Protein AF-A0A7S4RFQ6-F1 (afdb_monomer_lite)

Sequence (638 aa):
QAKIQEFERLLRMEPGSFLATAQEEGAEEARQQDPQIVEVVVRSVVDEGQGVRLVLRSDATMEQVKAAIADKIGQPDAVSEMRLVRRTGGNKQTLTELKDTEQLGEQRELLLLGVELPSAQAEAVDESQPTAAPTVPSLPLAKAKRLLRTIQGIVRNDDFQKELERVEVSTMPVDRKKATTGALFAHACQDAVVAFGFAVGRKGFDDMFGAVWLHQGDEAVASMAKDIETLLRVPRGSWFGFGEAEVEEEEQEVRVTHAYDRTQVTVMVKAGATMSDVKNALVKLLGRPEIITEGRIVKPRGGGTYMAYKDQEPLGKRTRLVFVGAELGQSAEAKAAAAKKAEREEAERLEAEFKAKSGEEEEEELVQALGEPRLLTRRQTWSLLMSLLQLVKGDEFQKGLDGLHAKNRPGFETRTGLGMLFLQMSRQKVVDAGFGSDRSGFDEMFGAIFRHKEDPTVRRLTREIEEALRVSRGEWFGIQDSSAAQPAAQPEVPKGVLVRVRHAVEGSEVVVTVSPSATMNDVRVALSRKLKNKQILAAGRLVQSQPDGTFVALGRDEVLNKRRRLLFLGTDLTLPEGVSAEEPDPDAPKAAPGTAPKRALGTRVGELSFEEAQDLLQRLRDLCRQPDYQREWQKMRA

Secondary structure (DSSP, 8-state):
-HHHHHHHHHTTPPTTHHHHHHHHHHHHTTS-PPPPEEEEEEEESS-TTBEEEEEEETT-BHHHHHHHHHHHTT-GGGGGT-EEEEEESSSS-EEEEPPTTSB-TT--EEEEESSPPPBTTSS---SSS-----------HHHHHHHHHHHHHHHHSHHHHHHHHHHHHS---HHHHHHHHHHHHHHHHHHHHHHTTPPSSHHHHHHHHHHHHTTTTSHHHHHHHHHHHHHTT--TTSSS--S-------EEEEEEEETTT--EEEEEEETT-BHHHHHHHHHHHHT-THHHHT-EEEEEETTTEEEEPPTTSB-TT--EEEEESS--SS-SHHHHHHHHHHHHHHHHHHHHHHHHH--HHHHHHHHHHH--TTPPPHHHHHHHHHHHHHHHHSHHHHHHHHHHHHT--TT--HHHHHHHHHHHHHHHHHHHTT--SSHHHHHHHHHHHHHTTT-HHHHHHHHHHHHHTT--TTTTT----TT------------PEEEEEEETTT--EEEEEE-TT-BHHHHHHHHHHHTT-THHHHT-EEEEE-TTS-EEEPPTT-B-TT--EEEEESS--PPPTT-------S-------------------PPPPHHHHHHHHHHHHHHHTSHHHHHHHHHHH-

Foldseek 3Di:
DVVVQVVCVVVVHDVCPVVVVVVVVVPPVPPDPDFDFAWAWEAEPVDNQFIDIDTGTQQQFVLVVLCRQCVVQVHNVCSVQKWKWDFDDDPDTDTDTDDRRDGNHPHRYIYIPRDDGPRPVPPPDDDDDDDDPPPLPQQPPVNLLVLLVVLLVLLPDPVNLVVLVVLVPDPDDPVVSVVVLVVSSLVSCQVSLVVSPFDRDDRSVVSSLVNLLVCLVPPSSLVSQQSSCVSSVHDRCPRSVSDDPPPVQPWAWAWEAEDPPRDIDIFTDGLFAFLLRVLVRLCVQQVDPQCNVFKFWWDDDPPRDTHGDDRRHTCHPHRYIYMYGDDSDDDRPVVVVVVVVVVVVVVVVVVVVVVVPDPPPPQVVVVVPPPDPQADDPVLLLVLLVVLLCQLLDPVNLVQLVVLVVPPDPPDDSVVSLVVSSLVRCLVSLVVSPFDSDPRSVVVSLVNLVVCLVPPSSLVSQQSSCVSSVHDRCPPSVRDPPVPPPPPDPPPPQFWAWAWEAALPVRDIDIFTHHQFDFQLRVLVRLCVVQVNPVSNVFKFKWDADPVRDTDTDDRRHGCHPHRYIYMYGDDSDRPPPDDDDPDDPDDDDDDDDDDDDDDDDPDPDDQPPVNVVVVVVVVVVVCVDPVVVVVVVVVVD

Structure (mmCIF, N/CA/C/O backbone):
data_AF-A0A7S4RFQ6-F1
#
_entry.id   AF-A0A7S4RFQ6-F1
#
loop_
_atom_site.group_PDB
_atom_site.id
_atom_site.type_symbol
_atom_site.label_atom_id
_atom_site.label_alt_id
_atom_site.label_comp_id
_atom_site.label_asym_id
_atom_site.label_entity_id
_atom_site.label_seq_id
_atom_site.pdbx_PDB_ins_code
_atom_site.Cartn_x
_atom_site.Cartn_y
_atom_site.Cartn_z
_atom_site.occupancy
_atom_site.B_iso_or_equiv
_atom_site.auth_seq_id
_atom_site.auth_comp_id
_atom_site.auth_asym_id
_atom_site.auth_atom_id
_atom_site.pdbx_PDB_model_num
ATOM 1 N N . GLN A 1 1 ? -28.150 -57.936 25.192 1.00 62.16 1 GLN A N 1
ATOM 2 C CA . GLN A 1 1 ? -28.145 -58.807 26.388 1.00 62.16 1 GLN A CA 1
ATOM 3 C C . GLN A 1 1 ? -27.470 -60.153 26.150 1.00 62.16 1 GLN A C 1
ATOM 5 O O . GLN A 1 1 ? -26.418 -60.341 26.732 1.00 62.16 1 GLN A O 1
ATOM 10 N N . ALA A 1 2 ? -27.954 -61.043 25.272 1.00 71.62 2 ALA A N 1
ATOM 11 C CA . ALA A 1 2 ? -27.332 -62.371 25.082 1.00 71.62 2 ALA A CA 1
ATOM 12 C C . ALA A 1 2 ? -25.822 -62.327 24.744 1.00 71.62 2 ALA A C 1
ATOM 14 O O . ALA A 1 2 ? -25.030 -63.037 25.347 1.00 71.62 2 ALA A O 1
ATOM 15 N N . LYS A 1 3 ? -25.397 -61.407 23.866 1.00 74.88 3 LYS A N 1
ATOM 16 C CA . LYS A 1 3 ? -23.970 -61.190 23.543 1.00 74.88 3 LYS A CA 1
ATOM 17 C C . LYS A 1 3 ? -23.148 -60.585 24.693 1.00 74.88 3 LYS A C 1
ATOM 19 O O . LYS A 1 3 ? -21.944 -60.783 24.748 1.00 74.88 3 LYS A O 1
ATOM 24 N N . ILE A 1 4 ? -23.794 -59.841 25.593 1.00 69.19 4 ILE A N 1
ATOM 25 C CA . ILE A 1 4 ? -23.155 -59.254 26.784 1.00 69.19 4 ILE A CA 1
ATOM 26 C C . ILE A 1 4 ? -22.952 -60.353 27.830 1.00 69.19 4 ILE A C 1
ATOM 28 O O . ILE A 1 4 ? -21.870 -60.469 28.382 1.00 69.19 4 ILE A O 1
ATOM 32 N N . GLN A 1 5 ? -23.936 -61.238 27.997 1.00 75.75 5 GLN A N 1
ATOM 33 C CA . GLN A 1 5 ? -23.821 -62.422 28.851 1.00 75.75 5 GLN A CA 1
ATOM 34 C C . GLN A 1 5 ? -22.764 -63.409 28.332 1.00 75.75 5 GLN A C 1
ATOM 36 O O . GLN A 1 5 ? -22.039 -64.012 29.117 1.00 75.75 5 GLN A O 1
ATOM 41 N N . GLU A 1 6 ? -22.632 -63.558 27.010 1.00 80.25 6 GLU A N 1
ATOM 42 C CA . GLU A 1 6 ? -21.563 -64.357 26.396 1.00 80.25 6 GLU A CA 1
ATOM 43 C C . GLU A 1 6 ? -20.171 -63.744 26.645 1.00 80.25 6 GLU A C 1
ATOM 45 O O . GLU A 1 6 ? -19.215 -64.466 26.929 1.00 80.25 6 GLU A O 1
ATOM 50 N N . PHE A 1 7 ? -20.068 -62.412 26.622 1.00 73.44 7 PHE A N 1
ATOM 51 C CA . PHE A 1 7 ? -18.841 -61.670 26.917 1.00 73.44 7 PHE A CA 1
ATOM 52 C C . PHE A 1 7 ? -18.451 -61.726 28.408 1.00 73.44 7 PHE A C 1
ATOM 54 O O . PHE A 1 7 ? -17.304 -62.036 28.725 1.00 73.44 7 PHE A O 1
ATOM 61 N N . GLU A 1 8 ? -19.403 -61.531 29.327 1.00 82.94 8 GLU A N 1
ATOM 62 C CA . GLU A 1 8 ? -19.202 -61.687 30.780 1.00 82.94 8 GLU A CA 1
ATOM 63 C C . GLU A 1 8 ? -18.769 -63.122 31.131 1.00 82.94 8 GLU A C 1
ATOM 65 O O . GLU A 1 8 ? -17.847 -63.331 31.925 1.00 82.94 8 GLU A O 1
ATOM 70 N N . ARG A 1 9 ? -19.356 -64.121 30.455 1.00 81.75 9 ARG A N 1
ATOM 71 C CA . ARG A 1 9 ? -19.002 -65.538 30.613 1.00 81.75 9 ARG A CA 1
ATOM 72 C C . ARG A 1 9 ? -17.582 -65.854 30.133 1.00 81.75 9 ARG A C 1
ATOM 74 O O . ARG A 1 9 ? -16.903 -66.662 30.765 1.00 81.75 9 ARG A O 1
ATOM 81 N N . LEU A 1 10 ? -17.119 -65.234 29.046 1.00 81.75 10 LEU A N 1
ATOM 82 C CA . LEU A 1 10 ? -15.742 -65.395 28.554 1.00 81.75 10 LEU A CA 1
ATOM 83 C C . LEU A 1 10 ? -14.706 -64.779 29.506 1.00 81.75 10 LEU A C 1
ATOM 85 O O . LEU A 1 10 ? -13.602 -65.307 29.627 1.00 81.75 10 LEU A O 1
ATOM 89 N N . LEU A 1 11 ? -15.074 -63.706 30.210 1.00 77.75 11 LEU A N 1
ATOM 90 C CA . LEU A 1 11 ? -14.203 -62.993 31.149 1.00 77.75 11 LEU A CA 1
ATOM 91 C C . LEU A 1 11 ? -14.295 -63.497 32.601 1.00 77.75 11 LEU A C 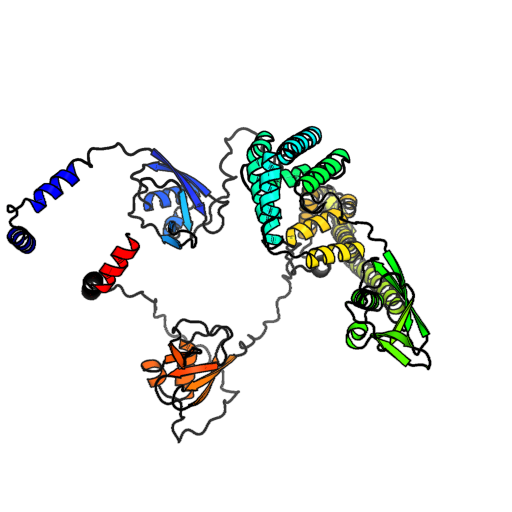1
ATOM 93 O O . LEU A 1 11 ? -13.588 -62.978 33.460 1.00 77.75 11 LEU A O 1
ATOM 97 N N . ARG A 1 12 ? -15.123 -64.518 32.881 1.00 83.62 12 ARG A N 1
ATOM 98 C CA . ARG A 1 12 ? -15.426 -65.021 34.241 1.00 83.62 12 ARG A CA 1
ATOM 99 C C . ARG A 1 12 ? -15.935 -63.929 35.196 1.00 83.62 12 ARG A C 1
ATOM 101 O O . ARG A 1 12 ? -15.663 -63.984 36.392 1.00 83.62 12 ARG A O 1
ATOM 108 N N . MET A 1 13 ? -16.656 -62.945 34.670 1.00 77.31 13 MET A N 1
ATOM 109 C CA . MET A 1 13 ? -17.308 -61.909 35.474 1.00 77.31 13 MET A CA 1
ATOM 110 C C . MET A 1 13 ? -18.681 -62.409 35.942 1.00 77.31 13 MET A C 1
ATOM 112 O O . MET A 1 13 ? -19.290 -63.250 35.273 1.00 77.31 13 MET A O 1
ATOM 116 N N . GLU A 1 14 ? -19.163 -61.937 37.096 1.00 75.38 14 GLU A N 1
ATOM 117 C CA . GLU A 1 14 ? -20.506 -62.306 37.550 1.00 75.38 14 GLU A CA 1
ATOM 118 C C . GLU A 1 14 ? -21.570 -61.759 36.581 1.00 75.38 14 GLU A C 1
ATOM 120 O O . GLU A 1 14 ? -21.451 -60.614 36.134 1.00 75.38 14 GLU A O 1
ATOM 125 N N . PRO A 1 15 ? -22.608 -62.549 36.237 1.00 67.38 15 PRO A N 1
ATOM 126 C CA . PRO A 1 15 ? -23.647 -62.114 35.309 1.00 67.38 15 PRO A CA 1
ATOM 127 C C . PRO A 1 15 ? -24.309 -60.814 35.783 1.00 67.38 15 PRO A C 1
ATOM 129 O O . PRO A 1 15 ? -24.918 -60.782 36.850 1.00 67.38 15 PRO A O 1
ATOM 132 N N . GLY A 1 16 ? -24.210 -59.753 34.979 1.00 69.94 16 GLY A N 1
ATOM 133 C CA . GLY A 1 16 ? -24.748 -58.428 35.302 1.00 69.94 16 GLY A CA 1
ATOM 134 C C . GLY A 1 16 ? -23.758 -57.445 35.936 1.00 69.94 16 GLY A C 1
ATOM 135 O O . GLY A 1 16 ? -24.107 -56.271 36.079 1.00 69.94 16 GLY A O 1
ATOM 136 N N . SER A 1 17 ? -22.522 -57.851 36.254 1.00 74.56 17 SER A N 1
ATOM 137 C CA . SER A 1 17 ? -21.535 -56.935 36.846 1.00 74.56 17 SER A CA 1
ATOM 138 C C . SER A 1 17 ? -21.110 -55.825 35.880 1.00 74.56 17 SER A C 1
ATOM 140 O O . SER A 1 17 ? -20.742 -54.742 36.329 1.00 74.56 17 SER A O 1
ATOM 142 N N . PHE A 1 18 ? -21.180 -56.069 34.565 1.00 67.00 18 PHE A N 1
ATOM 143 C CA . PHE A 1 18 ? -20.833 -55.084 33.539 1.00 67.00 18 PHE A CA 1
ATOM 144 C C . PHE A 1 18 ? -21.916 -54.003 33.380 1.00 67.00 18 PHE A C 1
ATOM 146 O O . PHE A 1 18 ? -21.628 -52.886 32.962 1.00 67.00 18 PHE A O 1
ATOM 153 N N . LEU A 1 19 ? -23.170 -54.321 33.723 1.00 59.31 19 LEU A N 1
ATOM 154 C CA . LEU A 1 19 ? -24.278 -53.360 33.723 1.00 59.31 19 LEU A CA 1
ATOM 155 C C . LEU A 1 19 ? -24.379 -52.592 35.048 1.00 59.31 19 LEU A C 1
ATOM 157 O O . LEU A 1 19 ? -24.746 -51.421 35.028 1.00 59.31 19 LEU A O 1
ATOM 161 N N . ALA A 1 20 ? -24.006 -53.213 36.172 1.00 58.56 20 ALA A N 1
ATOM 162 C CA . ALA A 1 20 ? -24.036 -52.572 37.488 1.00 58.56 20 ALA A CA 1
ATOM 163 C C . ALA A 1 20 ? -23.029 -51.411 37.606 1.00 58.56 20 ALA A C 1
ATOM 165 O O . ALA A 1 20 ? -23.395 -50.333 38.062 1.00 58.56 20 ALA A O 1
ATOM 166 N N . THR A 1 21 ? -21.801 -51.578 37.099 1.00 55.59 21 THR A N 1
ATOM 167 C CA . THR A 1 21 ? -20.789 -50.498 37.103 1.00 55.59 21 THR A CA 1
ATOM 168 C C . THR A 1 21 ? -21.163 -49.345 36.169 1.00 55.59 21 THR A C 1
ATOM 170 O O . THR A 1 21 ? -20.943 -48.188 36.503 1.00 55.59 21 THR A O 1
ATOM 173 N N . ALA A 1 22 ? -21.812 -49.635 35.036 1.00 53.75 22 ALA A N 1
ATOM 174 C CA . ALA A 1 22 ? -22.263 -48.606 34.099 1.00 53.75 22 ALA A CA 1
ATOM 175 C C . ALA A 1 22 ? -23.506 -47.828 34.581 1.00 53.75 22 ALA A C 1
ATOM 177 O O . ALA A 1 22 ? -23.724 -46.702 34.138 1.00 53.75 22 ALA A O 1
ATOM 178 N N . GLN A 1 23 ? -24.333 -48.409 35.463 1.00 48.16 23 GLN A N 1
ATOM 179 C CA . GLN A 1 23 ? -25.502 -47.724 36.029 1.00 48.16 23 GLN A CA 1
ATOM 180 C C . GLN A 1 23 ? -25.190 -46.924 37.301 1.00 48.16 23 GLN A C 1
ATOM 182 O O . GLN A 1 23 ? -25.876 -45.932 37.535 1.00 48.16 23 GLN A O 1
ATOM 187 N N . GLU A 1 24 ? -24.174 -47.291 38.088 1.00 48.69 24 GLU A N 1
ATOM 188 C CA . GLU A 1 24 ? -23.790 -46.517 39.281 1.00 48.69 24 GLU A CA 1
ATOM 189 C C . GLU A 1 24 ? -22.883 -45.318 38.950 1.00 48.69 24 GLU A C 1
ATOM 191 O O . GLU A 1 24 ? -23.130 -44.231 39.468 1.00 48.69 24 GLU A O 1
ATOM 196 N N . GLU A 1 25 ? -21.938 -45.430 38.004 1.00 48.84 25 GLU A N 1
ATOM 197 C CA . GLU A 1 25 ? -21.112 -44.273 37.597 1.00 48.84 25 GLU A CA 1
ATOM 198 C C . GLU A 1 25 ? -21.898 -43.225 36.783 1.00 48.84 25 GLU A C 1
ATOM 200 O O . GLU A 1 25 ? -21.588 -42.039 36.836 1.00 48.84 25 GLU A O 1
ATOM 205 N N . GLY A 1 26 ? -22.970 -43.618 36.083 1.00 45.00 26 GLY A N 1
ATOM 206 C CA . GLY A 1 26 ? -23.816 -42.686 35.323 1.00 45.00 26 GLY A CA 1
ATOM 207 C C . GLY A 1 26 ? -24.906 -41.978 36.139 1.00 45.00 26 GLY A C 1
ATOM 208 O O . GLY A 1 26 ? -25.479 -40.995 35.668 1.00 45.00 26 GLY A O 1
ATOM 209 N N . ALA A 1 27 ? -25.227 -42.468 37.341 1.00 45.00 27 ALA A N 1
ATOM 210 C CA . ALA A 1 27 ? -26.317 -41.930 38.158 1.00 45.00 27 ALA A CA 1
ATOM 211 C C . ALA A 1 27 ? -25.846 -40.941 39.238 1.00 45.00 27 ALA A C 1
ATOM 213 O O . ALA A 1 27 ? -26.649 -40.122 39.692 1.00 45.00 27 ALA A O 1
ATOM 214 N N . GLU A 1 28 ? -24.569 -40.970 39.639 1.00 43.84 28 GLU A N 1
ATOM 215 C CA . GLU A 1 28 ? -24.065 -40.094 40.706 1.00 43.84 28 GLU A CA 1
ATOM 216 C C . GLU A 1 28 ? -23.534 -38.733 40.203 1.00 43.84 28 GLU A C 1
ATOM 218 O O . GLU A 1 28 ? -23.614 -37.748 40.939 1.00 43.84 28 GLU A O 1
ATOM 223 N N . GLU A 1 29 ? -23.147 -38.611 38.925 1.00 48.72 29 GLU A N 1
ATOM 224 C CA . GLU A 1 29 ? -22.816 -37.318 38.284 1.00 48.72 29 GLU A CA 1
ATOM 225 C C . GLU A 1 29 ? -24.052 -36.499 37.851 1.00 48.72 29 GLU A C 1
ATOM 227 O O . GLU A 1 29 ? -23.944 -35.307 37.568 1.00 48.72 29 GLU A O 1
ATOM 232 N N . ALA A 1 30 ? -25.255 -37.085 37.866 1.00 46.59 30 ALA A N 1
ATOM 233 C CA . ALA A 1 30 ? -26.507 -36.404 37.510 1.00 46.59 30 ALA A CA 1
ATOM 234 C C . ALA A 1 30 ? -27.192 -35.682 38.693 1.00 46.59 30 ALA A C 1
ATOM 236 O O . ALA A 1 30 ? -28.350 -35.259 38.588 1.00 46.59 30 ALA A O 1
ATOM 237 N N . ARG A 1 31 ? -26.505 -35.507 39.832 1.00 44.66 31 ARG A N 1
ATOM 238 C CA . ARG A 1 31 ? -26.987 -34.651 40.928 1.00 44.66 31 ARG A CA 1
ATOM 239 C C . ARG A 1 31 ? -26.834 -33.172 40.551 1.00 44.66 31 ARG A C 1
ATOM 241 O O . ARG A 1 31 ? -25.829 -32.548 40.862 1.00 44.66 31 ARG A O 1
ATOM 248 N N . GLN A 1 32 ? -27.865 -32.661 39.872 1.00 52.94 32 GLN A N 1
ATOM 249 C CA . GLN A 1 32 ? -28.347 -31.270 39.840 1.00 52.94 32 GLN A CA 1
ATOM 250 C C . GLN A 1 32 ? -27.328 -30.212 40.295 1.00 52.94 32 GLN A C 1
ATOM 252 O O . GLN A 1 32 ? -27.408 -29.682 41.402 1.00 52.94 32 GLN A O 1
ATOM 257 N N . GLN A 1 33 ? -26.399 -29.857 39.409 1.00 60.97 33 GLN A N 1
ATOM 258 C CA . GLN A 1 33 ? -25.891 -28.492 39.415 1.00 60.97 33 GLN A CA 1
ATOM 259 C C . GLN A 1 33 ? -26.971 -27.633 38.766 1.00 60.97 33 GLN A C 1
ATOM 261 O O . GLN A 1 33 ? -27.333 -27.867 37.611 1.00 60.97 33 GLN A O 1
ATOM 266 N N . ASP A 1 34 ? -27.529 -26.691 39.526 1.00 78.94 34 ASP A N 1
ATOM 267 C CA . ASP A 1 34 ? -28.447 -25.712 38.961 1.00 78.94 34 ASP A CA 1
ATOM 268 C C . ASP A 1 34 ? -27.760 -25.027 37.767 1.00 78.94 34 ASP A C 1
ATOM 270 O O . ASP A 1 34 ? -26.614 -24.577 37.892 1.00 78.94 34 ASP A O 1
ATOM 274 N N . PRO A 1 35 ? -28.413 -24.984 36.595 1.00 83.81 35 PRO A N 1
ATOM 275 C CA . PRO A 1 35 ? -27.802 -24.478 35.378 1.00 83.81 35 PRO A CA 1
ATOM 276 C C . PRO A 1 35 ? -27.405 -23.017 35.571 1.00 83.81 35 PRO A C 1
ATOM 278 O O . PRO A 1 35 ? -28.240 -22.150 35.841 1.00 83.81 35 PRO A O 1
ATOM 281 N N . GLN A 1 36 ? -26.105 -22.753 35.449 1.00 92.56 36 GLN A N 1
ATOM 282 C CA . GLN A 1 36 ? -25.545 -21.427 35.655 1.00 92.56 36 GLN A CA 1
ATOM 283 C C . GLN A 1 36 ? -25.904 -20.522 34.479 1.00 92.56 36 GLN A C 1
ATOM 285 O O . GLN A 1 36 ? -25.859 -20.930 33.318 1.00 92.56 36 GLN A O 1
ATOM 290 N N . ILE A 1 37 ? -26.238 -19.270 34.776 1.00 95.69 37 ILE A N 1
ATOM 291 C CA . ILE A 1 37 ? -26.370 -18.228 33.760 1.00 95.69 37 ILE A CA 1
ATOM 292 C C . ILE A 1 37 ? -24.958 -17.785 33.364 1.00 95.69 37 ILE A C 1
ATOM 294 O O . ILE A 1 37 ? -24.156 -17.420 34.222 1.00 95.69 37 ILE A O 1
ATOM 298 N N . VAL A 1 38 ? -24.651 -17.838 32.073 1.00 96.44 38 VAL A N 1
ATOM 299 C CA . VAL A 1 38 ? -23.330 -17.573 31.500 1.00 96.44 38 VAL A CA 1
ATOM 300 C C . VAL A 1 38 ? -23.430 -16.508 30.408 1.00 96.44 38 VAL A C 1
ATOM 302 O O . VAL A 1 38 ? -24.384 -16.478 29.629 1.00 96.44 38 VAL A O 1
ATOM 305 N N . GLU A 1 39 ? -22.435 -15.622 30.349 1.00 97.12 39 GLU A N 1
ATOM 306 C CA . GLU A 1 39 ? -22.276 -14.664 29.252 1.00 97.12 39 GLU A CA 1
ATOM 307 C C . GLU A 1 39 ? -21.511 -15.341 28.104 1.00 97.12 39 GLU A C 1
ATOM 309 O O . GLU A 1 39 ? -20.448 -15.932 28.314 1.00 97.12 39 GLU A O 1
ATOM 314 N N . VAL A 1 40 ? -22.062 -15.276 26.894 1.00 97.44 40 VAL A N 1
ATOM 315 C CA . VAL A 1 40 ? -21.498 -15.861 25.673 1.00 97.44 40 VAL A CA 1
ATOM 316 C C . VAL A 1 40 ? -21.254 -14.756 24.659 1.00 97.44 40 VAL A C 1
ATOM 318 O O . VAL A 1 40 ? -22.143 -13.954 24.373 1.00 97.44 40 VAL A O 1
ATOM 321 N N . VAL A 1 41 ? -20.054 -14.734 24.085 1.00 97.25 41 VAL A N 1
ATOM 322 C CA . VAL A 1 41 ? -19.672 -13.817 23.010 1.00 97.25 41 VAL A CA 1
ATOM 323 C C . VAL A 1 41 ? -19.751 -14.557 21.681 1.00 97.25 41 VAL A C 1
ATOM 325 O O . VAL A 1 41 ? -19.019 -15.520 21.453 1.00 97.25 41 VAL A O 1
ATOM 328 N N . VAL A 1 42 ? -20.617 -14.095 20.784 1.00 97.81 42 VAL A N 1
ATOM 329 C CA . VAL A 1 42 ? -20.747 -14.640 19.429 1.00 97.81 42 VAL A CA 1
ATOM 330 C C . VAL A 1 42 ? -20.116 -13.658 18.448 1.00 97.81 42 VAL A C 1
ATOM 332 O O . VAL A 1 42 ? -20.543 -12.509 18.393 1.00 97.81 42 VAL A O 1
ATOM 335 N N . ARG A 1 43 ? -19.104 -14.077 17.680 1.00 97.44 43 ARG A N 1
ATOM 336 C CA . ARG A 1 43 ? -18.411 -13.217 16.697 1.00 97.44 43 ARG A CA 1
ATOM 337 C C . ARG A 1 43 ? -18.661 -13.666 15.264 1.00 97.44 43 ARG A C 1
ATOM 339 O O . ARG A 1 43 ? -18.831 -14.857 15.013 1.00 97.44 43 ARG A O 1
ATOM 346 N N . SER A 1 44 ? -18.634 -12.736 14.315 1.00 96.69 44 SER A N 1
ATOM 347 C CA . SER A 1 44 ? -18.695 -13.085 12.892 1.00 96.69 44 SER A CA 1
ATOM 348 C C . SER A 1 44 ? -17.384 -13.745 12.455 1.00 96.69 44 SER A C 1
ATOM 350 O O . SER A 1 44 ? -16.295 -13.312 12.831 1.00 96.69 44 SER A O 1
ATOM 352 N N . VAL A 1 45 ? -17.471 -14.813 11.656 1.00 95.88 45 VAL A N 1
ATOM 353 C CA . VAL A 1 45 ? -16.278 -15.440 11.051 1.00 95.88 45 VAL A CA 1
ATOM 354 C C . VAL A 1 45 ? -15.655 -14.547 9.977 1.00 95.88 45 VAL A C 1
ATOM 356 O O . VAL A 1 45 ? -14.448 -14.622 9.751 1.00 95.88 45 VAL A O 1
ATOM 359 N N . VAL A 1 46 ? -16.475 -13.745 9.291 1.00 91.94 46 VAL A N 1
ATOM 360 C CA . VAL A 1 46 ? -16.035 -12.891 8.177 1.00 91.94 46 VAL A CA 1
ATOM 361 C C . VAL A 1 46 ? -15.361 -11.626 8.702 1.00 91.94 46 VAL A C 1
ATOM 363 O O . VAL A 1 46 ? -14.344 -11.206 8.156 1.00 91.94 46 VAL A O 1
ATOM 366 N N . ASP A 1 47 ? -15.896 -11.063 9.785 1.00 89.69 47 ASP A N 1
ATOM 367 C CA . ASP A 1 47 ? -15.363 -9.876 10.445 1.00 89.69 47 ASP A CA 1
ATOM 368 C C . ASP A 1 47 ? -15.313 -10.104 11.961 1.00 89.69 47 ASP A C 1
ATOM 370 O O . ASP A 1 47 ? -16.303 -9.932 12.671 1.00 89.69 47 ASP A O 1
ATOM 374 N N . GLU A 1 48 ? -14.140 -10.485 12.478 1.00 85.25 48 GLU A N 1
ATOM 375 C CA . GLU A 1 48 ? -13.944 -10.729 13.915 1.00 85.25 48 GLU A CA 1
ATOM 376 C C . GLU A 1 48 ? -14.182 -9.472 14.785 1.00 85.25 48 GLU A C 1
ATOM 378 O O . GLU A 1 48 ? -14.247 -9.585 16.014 1.00 85.25 48 GLU A O 1
ATOM 383 N N . GLY A 1 49 ? -14.298 -8.284 14.173 1.00 85.12 49 GLY A N 1
ATOM 384 C CA . GLY A 1 49 ? -14.663 -7.032 14.835 1.00 85.12 49 GLY A CA 1
ATOM 385 C C . GLY A 1 49 ? -16.160 -6.891 15.135 1.00 85.12 49 GLY A C 1
ATOM 386 O O . GLY A 1 49 ? -16.533 -6.065 15.972 1.00 85.12 49 GLY A O 1
ATOM 387 N N . GLN A 1 50 ? -17.015 -7.699 14.503 1.00 92.00 50 GLN A N 1
ATOM 388 C CA . GLN A 1 50 ? -18.453 -7.742 14.762 1.00 92.00 50 GLN A CA 1
ATOM 389 C C . GLN A 1 50 ? -18.792 -8.875 15.735 1.00 92.00 50 GLN A C 1
ATOM 391 O O . GLN A 1 50 ? -18.316 -10.007 15.596 1.00 92.00 50 GLN A O 1
ATOM 396 N N . GLY A 1 51 ? -19.646 -8.591 16.717 1.00 95.12 51 GLY A N 1
ATOM 397 C CA . GLY A 1 51 ? -20.064 -9.599 17.678 1.00 95.12 51 GLY A CA 1
ATOM 398 C C . GLY A 1 51 ? -21.188 -9.144 18.594 1.00 95.12 51 GLY A C 1
ATOM 399 O O . GLY A 1 51 ? -21.369 -7.953 18.831 1.00 95.12 51 GLY A O 1
ATOM 400 N N . VAL A 1 52 ? -21.920 -10.121 19.118 1.00 96.88 52 VAL A N 1
ATOM 401 C CA . VAL A 1 52 ? -23.070 -9.941 20.008 1.00 96.88 52 VAL A CA 1
ATOM 402 C C . VAL A 1 52 ? -22.800 -10.676 21.319 1.00 96.88 52 VAL A C 1
ATOM 404 O O . VAL A 1 52 ? -22.250 -11.780 21.324 1.00 96.88 52 VAL A O 1
ATOM 407 N N . ARG A 1 53 ? -23.170 -10.055 22.442 1.00 97.06 53 ARG A N 1
ATOM 408 C CA . ARG A 1 53 ? -23.091 -10.656 23.780 1.00 97.06 53 ARG A CA 1
ATOM 409 C C . ARG A 1 53 ? -24.471 -11.128 24.206 1.00 97.06 53 ARG A C 1
ATOM 411 O O . ARG A 1 53 ? -25.433 -10.368 24.144 1.00 97.06 53 ARG A O 1
ATOM 418 N N . LEU A 1 54 ? -24.554 -12.373 24.653 1.00 97.44 54 LEU A N 1
ATOM 419 C CA . LEU A 1 54 ? -25.795 -13.005 25.091 1.00 97.44 54 LEU A CA 1
ATOM 420 C C . LEU A 1 54 ? -25.632 -13.513 26.517 1.00 97.44 54 LEU A C 1
ATOM 422 O O . LEU A 1 54 ? -24.563 -13.988 26.891 1.00 97.44 54 LEU A O 1
ATOM 426 N N . VAL A 1 55 ? -26.706 -13.454 27.297 1.00 97.25 55 VAL A N 1
ATOM 427 C CA . VAL A 1 55 ? -26.768 -14.024 28.644 1.00 97.25 55 VAL A CA 1
ATOM 428 C C . VAL A 1 55 ? -27.746 -15.191 28.593 1.00 97.25 55 VAL A C 1
ATOM 430 O O . VAL A 1 55 ? -28.949 -14.990 28.447 1.00 97.25 55 VAL A O 1
ATOM 433 N N . LEU A 1 56 ? -27.220 -16.413 28.641 1.00 97.44 56 LEU A N 1
ATOM 434 C CA . LEU A 1 56 ? -27.978 -17.653 28.450 1.00 97.44 56 LEU A CA 1
ATOM 435 C C . LEU A 1 56 ? -27.674 -18.633 29.584 1.00 97.44 56 LEU A C 1
ATOM 437 O O . LEU A 1 56 ? -26.712 -18.465 30.325 1.00 97.44 56 LEU A O 1
ATOM 441 N N . ARG A 1 57 ? -28.491 -19.673 29.741 1.00 97.19 57 ARG A N 1
ATOM 442 C CA . ARG A 1 57 ? -28.189 -20.756 30.687 1.00 97.19 57 ARG A CA 1
ATOM 443 C C . ARG A 1 57 ? -27.155 -21.711 30.089 1.00 97.19 57 ARG A C 1
ATOM 445 O O . ARG A 1 57 ? -27.140 -21.923 28.881 1.00 97.19 57 ARG A O 1
ATOM 452 N N . SER A 1 58 ? -26.320 -22.327 30.921 1.00 96.44 58 SER A N 1
ATOM 453 C CA . SER A 1 58 ? -25.298 -23.287 30.482 1.00 96.44 58 SER A CA 1
ATOM 454 C C . SER A 1 58 ? -25.881 -24.547 29.825 1.00 96.44 58 SER A C 1
ATOM 456 O O . SER A 1 58 ? -25.195 -25.201 29.045 1.00 96.44 58 SER A O 1
ATOM 458 N N . ASP A 1 59 ? -27.144 -24.877 30.113 1.00 96.50 59 ASP A N 1
ATOM 459 C CA . ASP A 1 59 ? -27.899 -25.976 29.497 1.00 96.50 59 ASP A CA 1
ATOM 460 C C . ASP A 1 59 ? -28.629 -25.575 28.200 1.00 96.50 59 ASP A C 1
ATOM 462 O O . ASP A 1 59 ? -29.294 -26.417 27.593 1.00 96.50 59 ASP A O 1
ATOM 466 N N . ALA A 1 60 ? -28.502 -24.317 27.755 1.00 97.56 60 ALA A N 1
ATOM 467 C CA . ALA A 1 60 ? -29.125 -23.848 26.524 1.00 97.56 60 ALA A CA 1
ATOM 468 C C . ALA A 1 60 ? -28.577 -24.595 25.301 1.00 97.56 60 ALA A C 1
ATOM 470 O O . ALA A 1 60 ? -27.381 -24.866 25.199 1.00 97.56 60 ALA A O 1
ATOM 471 N N . THR A 1 61 ? -29.453 -24.914 24.356 1.00 98.31 61 THR A N 1
ATOM 472 C CA . THR A 1 61 ? -29.086 -25.559 23.087 1.00 98.31 61 THR A CA 1
ATOM 473 C C . THR A 1 61 ? -28.582 -24.535 22.071 1.00 98.31 61 THR A C 1
ATOM 475 O O . THR A 1 61 ? -28.940 -23.358 22.138 1.00 98.31 61 THR A O 1
ATOM 478 N N . MET A 1 62 ? -27.778 -24.959 21.094 1.00 98.25 62 MET A N 1
ATOM 479 C CA . MET A 1 62 ? -27.319 -24.072 20.014 1.00 98.25 62 MET A CA 1
ATOM 480 C C . MET A 1 62 ? -28.487 -23.478 19.209 1.00 98.25 62 MET A C 1
ATOM 482 O O . MET A 1 62 ? -28.382 -22.348 18.738 1.00 98.25 62 MET A O 1
ATOM 486 N N . GLU A 1 63 ? -29.624 -24.176 19.117 1.00 98.06 63 GLU A N 1
ATOM 487 C CA . GLU A 1 63 ? -30.872 -23.627 18.563 1.00 98.06 63 GLU A CA 1
ATOM 488 C C . GLU A 1 63 ? -31.370 -22.407 19.354 1.00 98.06 63 GLU A C 1
ATOM 490 O O . GLU A 1 63 ? -31.675 -21.363 18.778 1.00 98.06 63 GLU A O 1
ATOM 495 N N . GLN A 1 64 ? -31.381 -22.500 20.688 1.00 97.94 64 GLN A N 1
ATOM 496 C CA . GLN A 1 64 ? -31.752 -21.388 21.568 1.00 97.94 64 GLN A CA 1
ATOM 497 C C . GLN A 1 64 ? -30.742 -20.239 21.495 1.00 97.94 64 GLN A C 1
ATOM 499 O O . GLN A 1 64 ? -31.139 -19.078 21.566 1.00 97.94 64 GLN A O 1
ATOM 504 N N . VAL A 1 65 ? -29.451 -20.542 21.304 1.00 98.25 65 VAL A N 1
ATOM 505 C CA . VAL A 1 65 ? -28.425 -19.519 21.051 1.00 98.25 65 VAL A CA 1
ATOM 506 C C . VAL A 1 65 ? -28.728 -18.782 19.742 1.00 98.25 65 VAL A C 1
ATOM 508 O O . VAL A 1 65 ? -28.748 -17.555 19.743 1.00 98.25 65 VAL A O 1
ATOM 511 N N . LYS A 1 66 ? -29.024 -19.491 18.641 1.00 98.25 66 LYS A N 1
ATOM 512 C CA . LYS A 1 66 ? -29.402 -18.867 17.357 1.00 98.25 66 LYS A CA 1
ATOM 513 C C . LYS A 1 66 ? -30.656 -18.007 17.483 1.00 98.25 66 LYS A C 1
ATOM 515 O O . LYS A 1 66 ? -30.660 -16.881 16.997 1.00 98.25 66 LYS A O 1
ATOM 520 N N . ALA A 1 67 ? -31.685 -18.505 18.166 1.00 97.88 67 ALA A N 1
ATOM 521 C CA . ALA A 1 67 ? -32.906 -17.745 18.415 1.00 97.88 67 ALA A CA 1
ATOM 522 C C . ALA A 1 67 ? -32.622 -16.455 19.207 1.00 97.88 67 ALA A C 1
ATOM 524 O O . ALA A 1 67 ? -33.121 -15.395 18.843 1.00 97.88 67 ALA A O 1
ATOM 525 N N . ALA A 1 68 ? -31.761 -16.520 20.230 1.00 97.81 68 ALA A N 1
ATOM 526 C CA . ALA A 1 68 ? -31.356 -15.350 21.006 1.00 97.81 68 ALA A CA 1
ATOM 527 C C . ALA A 1 68 ? -30.531 -14.343 20.184 1.00 97.81 68 ALA A C 1
ATOM 529 O O . ALA A 1 68 ? -30.703 -13.139 20.356 1.00 97.81 68 ALA A O 1
ATOM 530 N N . ILE A 1 69 ? -29.667 -14.808 19.269 1.00 97.69 69 ILE A N 1
ATOM 531 C CA . ILE A 1 69 ? -28.959 -13.928 18.321 1.00 97.69 69 ILE A CA 1
ATOM 532 C C . ILE A 1 69 ? -29.968 -13.234 17.406 1.00 97.69 69 ILE A C 1
ATOM 534 O O . ILE A 1 69 ? -29.921 -12.016 17.278 1.00 97.69 69 ILE A O 1
ATOM 538 N N . ALA A 1 70 ? -30.866 -14.001 16.784 1.00 97.56 70 ALA A N 1
ATOM 539 C CA . ALA A 1 70 ? -31.865 -13.513 15.837 1.00 97.56 70 ALA A CA 1
ATOM 540 C C . ALA A 1 70 ? -32.800 -12.464 16.455 1.00 97.56 70 ALA A C 1
ATOM 542 O O . ALA A 1 70 ? -33.070 -11.438 15.832 1.00 97.56 70 ALA A O 1
ATOM 543 N N . ASP A 1 71 ? -33.229 -12.688 17.698 1.00 97.12 71 ASP A N 1
ATOM 544 C CA . ASP A 1 71 ? -34.016 -11.727 18.472 1.00 97.12 71 ASP A CA 1
ATOM 545 C C . ASP A 1 71 ? -33.208 -10.453 18.766 1.00 97.12 71 ASP A C 1
ATOM 547 O O . ASP A 1 71 ? -33.664 -9.341 18.500 1.00 97.12 71 ASP A O 1
ATOM 551 N N . LYS A 1 72 ? -31.950 -10.606 19.204 1.00 96.06 72 LYS A N 1
ATOM 552 C CA . LYS A 1 72 ? -31.065 -9.482 19.537 1.00 96.06 72 LYS A CA 1
ATOM 553 C C . LYS A 1 72 ? -30.738 -8.590 18.333 1.00 96.06 72 LYS A C 1
ATOM 555 O O . LYS A 1 72 ? -30.667 -7.376 18.488 1.00 96.06 72 LYS A O 1
ATOM 560 N N . ILE A 1 73 ? -30.570 -9.167 17.140 1.00 96.62 73 ILE A N 1
ATOM 561 C CA . ILE A 1 73 ? -30.322 -8.411 15.897 1.00 96.62 73 ILE A CA 1
ATOM 562 C C . ILE A 1 73 ? -31.611 -7.914 15.217 1.00 96.62 73 ILE A C 1
ATOM 564 O O . ILE A 1 73 ? -31.534 -7.236 14.193 1.00 96.62 73 ILE A O 1
ATOM 568 N N . GLY A 1 74 ? -32.791 -8.258 15.746 1.00 96.19 74 GLY A N 1
ATOM 569 C CA . GLY A 1 74 ? -34.084 -7.878 15.171 1.00 96.19 74 GLY A CA 1
ATOM 570 C C . GLY A 1 74 ? -34.429 -8.588 13.855 1.00 96.19 74 GLY A C 1
ATOM 571 O O . GLY A 1 74 ? -35.162 -8.031 13.038 1.00 96.19 74 GLY A O 1
ATOM 572 N N . GLN A 1 75 ? -33.904 -9.796 13.622 1.00 96.62 75 GLN A N 1
ATOM 573 C CA . GLN A 1 75 ? -34.151 -10.597 12.415 1.00 96.62 75 GLN A CA 1
ATOM 574 C C . GLN A 1 75 ? -34.541 -12.041 12.779 1.00 96.62 75 GLN A C 1
ATOM 576 O O . GLN A 1 75 ? -33.717 -12.950 12.657 1.00 96.62 75 GLN A O 1
ATOM 581 N N . PRO A 1 76 ? -35.793 -12.296 13.207 1.00 95.31 76 PRO A N 1
ATOM 582 C CA . PRO A 1 76 ? -36.228 -13.624 13.653 1.00 95.31 76 PRO A CA 1
ATOM 583 C C . PRO A 1 76 ? -36.175 -14.689 12.545 1.00 95.31 76 PRO A C 1
ATOM 585 O O . PRO A 1 76 ? -35.923 -15.858 12.826 1.00 95.31 76 PRO A O 1
ATOM 588 N N . ASP A 1 77 ? -36.345 -14.293 11.281 1.00 97.00 77 ASP A N 1
ATOM 589 C CA . ASP A 1 77 ? -36.316 -15.213 10.135 1.00 97.00 77 ASP A CA 1
ATOM 590 C C . ASP A 1 77 ? -34.898 -15.716 9.805 1.00 97.00 77 ASP A C 1
ATOM 592 O O . ASP A 1 77 ? -34.730 -16.721 9.115 1.00 97.00 77 ASP A O 1
ATOM 596 N N . ALA A 1 78 ? -33.858 -15.062 10.333 1.00 96.19 78 ALA A N 1
ATOM 597 C CA . ALA A 1 78 ? -32.467 -15.389 10.032 1.00 96.19 78 ALA A CA 1
ATOM 598 C C . ALA A 1 78 ? -31.972 -16.671 10.735 1.00 96.19 78 ALA A C 1
ATOM 600 O O . ALA A 1 78 ? -30.913 -17.194 10.384 1.00 96.19 78 ALA A O 1
ATOM 601 N N . VAL A 1 79 ? -32.733 -17.230 11.689 1.00 97.69 79 VAL A N 1
ATOM 602 C CA . VAL A 1 79 ? -32.353 -18.438 12.455 1.00 97.69 79 VAL A CA 1
ATOM 603 C C . VAL A 1 79 ? -31.983 -19.613 11.541 1.00 97.69 79 VAL A C 1
ATOM 605 O O . VAL A 1 79 ? -31.024 -20.329 11.830 1.00 97.69 79 VAL A O 1
ATOM 608 N N . SER A 1 80 ? -32.687 -19.798 10.418 1.00 96.12 80 SER A N 1
ATOM 609 C CA . SER A 1 80 ? -32.410 -20.890 9.471 1.00 96.12 80 SER A CA 1
ATOM 610 C C . SER A 1 80 ? -31.137 -20.700 8.643 1.00 96.12 80 SER A C 1
ATOM 612 O O . SER A 1 80 ? -30.610 -21.671 8.101 1.00 96.12 80 SER A O 1
ATOM 614 N N . GLU A 1 81 ? -30.642 -19.468 8.527 1.00 96.75 81 GLU A N 1
ATOM 615 C CA . GLU A 1 81 ? -29.425 -19.136 7.775 1.00 96.75 81 GLU A CA 1
ATOM 616 C C . GLU A 1 81 ? -28.178 -19.142 8.672 1.00 96.75 81 GLU A C 1
ATOM 618 O O . GLU A 1 81 ? -27.052 -19.301 8.192 1.00 96.75 81 GLU A O 1
ATOM 623 N N . MET A 1 82 ? -28.375 -19.027 9.988 1.00 98.12 82 MET A N 1
ATOM 624 C CA . MET A 1 82 ? -27.312 -19.031 10.985 1.00 98.12 82 MET A CA 1
ATOM 625 C C . MET A 1 82 ? -26.660 -20.406 11.133 1.00 98.12 82 MET A C 1
ATOM 627 O O . MET A 1 82 ? -27.311 -21.412 11.430 1.00 98.12 82 MET A O 1
ATOM 631 N N . ARG A 1 83 ? -25.329 -20.441 11.040 1.00 98.19 83 ARG A N 1
ATOM 632 C CA . ARG A 1 83 ? -24.506 -21.618 11.350 1.00 98.19 83 ARG A CA 1
ATOM 633 C C . ARG A 1 83 ? -23.503 -21.251 12.433 1.00 98.19 83 ARG A C 1
ATOM 635 O O . ARG A 1 83 ? -22.605 -20.441 12.205 1.00 98.19 83 ARG A O 1
ATOM 642 N N . LEU A 1 84 ? -23.672 -21.841 13.615 1.00 98.19 84 LEU A N 1
ATOM 643 C CA . LEU A 1 84 ? -22.724 -21.693 14.714 1.00 98.19 84 LEU A CA 1
ATOM 644 C C . LEU A 1 84 ? -21.570 -22.665 14.497 1.00 98.19 84 LEU A C 1
ATOM 646 O O . LEU A 1 84 ? -21.774 -23.856 14.262 1.00 98.19 84 LEU A O 1
ATOM 650 N N . VAL A 1 85 ? -20.349 -22.155 14.550 1.00 97.88 85 VAL A N 1
ATOM 651 C CA . VAL A 1 85 ? -19.137 -22.942 14.346 1.00 97.88 85 VAL A CA 1
ATOM 652 C C . VAL A 1 85 ? -18.147 -22.692 15.475 1.00 97.88 85 VAL A C 1
ATOM 654 O O . VAL A 1 85 ? -18.105 -21.617 16.073 1.00 97.88 85 VAL A O 1
ATOM 657 N N . ARG A 1 86 ? -17.302 -23.687 15.746 1.00 96.25 86 ARG A N 1
ATOM 658 C CA . ARG A 1 86 ? -16.131 -23.547 16.619 1.00 96.25 86 ARG A CA 1
ATOM 659 C C . ARG A 1 86 ? -14.844 -23.778 15.841 1.00 96.25 86 ARG A C 1
ATOM 661 O O . ARG A 1 86 ? -14.805 -24.574 14.900 1.00 96.25 86 ARG A O 1
ATOM 668 N N . ARG A 1 87 ? -13.765 -23.111 16.252 1.00 94.56 87 ARG A N 1
ATOM 669 C CA . ARG A 1 87 ? -12.416 -23.396 15.745 1.00 94.56 87 ARG A CA 1
ATOM 670 C C . ARG A 1 87 ? -11.886 -24.660 16.413 1.00 94.56 87 ARG A C 1
ATOM 672 O O . ARG A 1 87 ? -11.819 -24.751 17.632 1.00 94.56 87 ARG A O 1
ATOM 679 N N . THR A 1 88 ? -11.492 -25.627 15.600 1.00 89.50 88 THR A N 1
ATOM 680 C CA . THR A 1 88 ? -10.891 -26.892 16.036 1.00 89.50 88 THR A CA 1
ATOM 681 C C . THR A 1 88 ? -9.624 -27.136 15.229 1.00 89.50 88 THR A C 1
ATOM 683 O O . THR A 1 88 ? -9.647 -27.021 14.005 1.00 89.50 88 THR A O 1
ATOM 686 N N . GLY A 1 89 ? -8.526 -27.476 15.902 1.00 73.69 89 GLY A N 1
ATOM 687 C CA . GLY A 1 89 ? -7.209 -27.675 15.284 1.00 73.69 89 GLY A CA 1
ATOM 688 C C . GLY A 1 89 ? -6.264 -26.486 15.491 1.00 73.69 89 GLY A C 1
ATOM 689 O O . GLY A 1 89 ? -6.707 -25.345 15.552 1.00 73.69 89 GLY A O 1
ATOM 690 N N . GLY A 1 90 ? -4.964 -26.773 15.648 1.00 76.06 90 GLY A N 1
ATOM 691 C CA . GLY A 1 90 ? -3.902 -25.785 15.904 1.00 76.06 90 GLY A CA 1
ATOM 692 C C . GLY A 1 90 ? -3.604 -24.868 14.706 1.00 76.06 90 GLY A C 1
ATOM 693 O O . GLY A 1 90 ? -4.465 -24.133 14.242 1.00 76.06 90 GLY A O 1
ATOM 694 N N . ASN A 1 91 ? -2.381 -24.903 14.162 1.00 61.03 91 ASN A N 1
ATOM 695 C CA . ASN A 1 91 ? -1.916 -23.973 13.109 1.00 61.03 91 ASN A CA 1
ATOM 696 C C . ASN A 1 91 ? -2.733 -23.970 11.793 1.00 61.03 91 ASN A C 1
ATOM 698 O O . ASN A 1 91 ? -2.494 -23.128 10.930 1.00 61.03 91 ASN A O 1
ATOM 702 N N . LYS A 1 92 ? -3.684 -24.894 11.614 1.00 60.91 92 LYS A N 1
ATOM 703 C CA . LYS A 1 92 ? -4.703 -24.846 10.559 1.00 60.91 92 LYS A CA 1
ATOM 704 C C . LYS A 1 92 ? -6.068 -24.776 11.237 1.00 60.91 92 LYS A C 1
ATOM 706 O O . LYS A 1 92 ? -6.543 -25.783 11.752 1.00 60.91 92 LYS A O 1
ATOM 711 N N . GLN A 1 93 ? -6.669 -23.590 11.251 1.00 84.38 93 GLN A N 1
ATOM 712 C CA . GLN A 1 93 ? -7.986 -23.373 11.843 1.00 84.38 93 GLN A CA 1
ATOM 713 C C . GLN A 1 93 ? -9.061 -24.027 10.965 1.00 84.38 93 GLN A C 1
ATOM 715 O O . GLN A 1 93 ? -9.494 -23.457 9.967 1.00 84.38 93 GLN A O 1
ATOM 720 N N . THR A 1 94 ? -9.481 -25.240 11.319 1.00 93.75 94 THR A N 1
ATOM 721 C CA . THR A 1 94 ? -10.672 -25.874 10.738 1.00 93.75 94 THR A CA 1
ATOM 722 C C . THR A 1 94 ? -11.909 -25.464 11.534 1.00 93.75 94 THR A C 1
ATOM 724 O O . THR A 1 94 ? -11.942 -25.605 12.758 1.00 93.75 94 THR A O 1
ATOM 727 N N . LEU A 1 95 ? -12.922 -24.932 10.845 1.00 96.81 95 LEU A N 1
ATOM 728 C CA . LEU A 1 95 ? -14.215 -24.588 11.438 1.00 96.81 95 LEU A CA 1
ATOM 729 C C . LEU A 1 95 ? -15.103 -25.833 11.455 1.00 96.81 95 LEU A C 1
ATOM 731 O O . LEU A 1 95 ? -15.339 -26.431 10.406 1.00 96.81 95 LEU A O 1
ATOM 735 N N . THR A 1 96 ? -15.581 -26.215 12.636 1.00 96.81 96 THR A N 1
ATOM 736 C CA . THR A 1 96 ? -16.529 -27.320 12.810 1.00 96.81 96 THR A CA 1
ATOM 737 C C . THR A 1 96 ? -17.884 -26.752 13.196 1.00 96.81 96 THR A C 1
ATOM 739 O O . THR A 1 96 ? -17.981 -26.005 14.168 1.00 96.81 96 THR A O 1
ATOM 742 N N . GLU A 1 97 ? -18.917 -27.101 12.433 1.00 97.62 97 GLU A N 1
ATOM 743 C CA . GLU A 1 97 ? -20.300 -26.715 12.712 1.00 97.62 97 GLU A CA 1
ATOM 744 C C . GLU A 1 97 ? -20.834 -27.425 13.958 1.00 97.62 97 GLU A C 1
ATOM 746 O O . GLU A 1 97 ? -20.670 -28.638 14.115 1.00 97.62 97 GLU A O 1
ATOM 751 N N . LEU A 1 98 ? -21.450 -26.643 14.841 1.00 97.88 98 LEU A N 1
ATOM 752 C CA . LEU A 1 98 ? -22.126 -27.110 16.044 1.00 97.88 98 LEU A CA 1
ATOM 753 C C . LEU A 1 98 ? -23.574 -27.440 15.689 1.00 97.88 98 LEU A C 1
ATOM 755 O O . LEU A 1 98 ? -24.241 -26.679 14.987 1.00 97.88 98 LEU A O 1
ATOM 759 N N . LYS A 1 99 ? -24.058 -28.594 16.150 1.00 97.69 99 LYS A N 1
ATOM 760 C CA . LYS A 1 99 ? -25.432 -29.027 15.870 1.00 97.69 99 LYS A CA 1
ATOM 761 C C . LYS A 1 99 ? -26.407 -28.270 16.760 1.00 97.69 99 LYS A C 1
ATOM 763 O O . LYS A 1 99 ? -26.108 -28.034 17.924 1.00 97.69 99 LYS A O 1
ATOM 768 N N . ASP A 1 100 ? -27.608 -28.017 16.254 1.00 98.12 100 ASP A N 1
ATOM 769 C CA . ASP A 1 100 ? -28.668 -27.312 16.989 1.00 98.12 100 ASP A CA 1
ATOM 770 C C . ASP A 1 100 ? -29.043 -27.995 18.317 1.00 98.12 100 ASP A C 1
ATOM 772 O O . ASP A 1 100 ? -29.375 -27.317 19.284 1.00 98.12 100 ASP A O 1
ATOM 776 N N . THR A 1 101 ? -28.882 -29.321 18.403 1.00 97.25 101 THR A N 1
ATOM 777 C CA . THR A 1 101 ? -29.124 -30.124 19.615 1.00 97.25 101 THR A CA 1
ATOM 778 C C . THR A 1 101 ? -27.969 -30.125 20.625 1.00 97.25 101 THR A C 1
ATOM 780 O O . THR A 1 101 ? -28.115 -30.696 21.703 1.00 97.25 101 THR A O 1
ATOM 783 N N . GLU A 1 102 ? -26.792 -29.596 20.274 1.00 97.75 102 GLU A N 1
ATOM 784 C CA . GLU A 1 102 ? -25.640 -29.524 21.185 1.00 97.75 102 GLU A CA 1
ATOM 785 C C . GLU A 1 102 ? -25.908 -28.461 22.260 1.00 97.75 102 GLU A C 1
ATOM 787 O O . GLU A 1 102 ? -26.481 -27.409 21.978 1.00 97.75 102 GLU A O 1
ATOM 792 N N . GLN A 1 103 ? -25.528 -28.747 23.505 1.00 97.62 103 GLN A N 1
ATOM 793 C CA . GLN A 1 103 ? -25.656 -27.794 24.608 1.00 97.62 103 GLN A CA 1
ATOM 794 C C . GLN A 1 103 ? -24.463 -26.835 24.630 1.00 97.62 103 GLN A C 1
ATOM 796 O O . GLN A 1 103 ? -23.344 -27.205 24.273 1.00 97.62 103 GLN A O 1
ATOM 801 N N . LEU A 1 104 ? -24.699 -25.610 25.092 1.00 97.44 104 LEU A N 1
ATOM 802 C CA . LEU A 1 104 ? -23.692 -24.565 25.246 1.00 97.44 104 LEU A CA 1
ATOM 803 C C . LEU A 1 104 ? -22.559 -24.998 26.192 1.00 97.44 104 LEU A C 1
ATOM 805 O O . LEU A 1 104 ? -21.379 -24.800 25.891 1.00 97.44 104 LEU A O 1
ATOM 809 N N . GLY A 1 105 ? -22.910 -25.611 27.326 1.00 94.81 105 GLY A N 1
ATOM 810 C CA . GLY A 1 105 ? -21.964 -26.142 28.303 1.00 94.81 105 GLY A CA 1
ATOM 811 C C . GLY A 1 105 ? -20.971 -25.085 28.795 1.00 94.81 105 GLY A C 1
ATOM 812 O O . GLY A 1 105 ? -21.343 -24.021 29.299 1.00 94.81 105 GLY A O 1
ATOM 813 N N . GLU A 1 106 ? -19.680 -25.370 28.643 1.00 94.88 106 GLU A N 1
ATOM 814 C CA . GLU A 1 106 ? -18.579 -24.479 29.039 1.00 94.88 106 GLU A CA 1
ATOM 815 C C . GLU A 1 106 ? -18.147 -23.496 27.939 1.00 94.88 106 GLU A C 1
ATOM 817 O O . GLU A 1 106 ? -17.254 -22.677 28.154 1.00 94.88 106 GLU A O 1
ATOM 822 N N . GLN A 1 107 ? -18.773 -23.528 26.759 1.00 95.56 107 GLN A N 1
ATOM 823 C CA . GLN A 1 107 ? -18.390 -22.648 25.656 1.00 95.56 107 GLN A CA 1
ATOM 824 C C . GLN A 1 107 ? -18.813 -21.203 25.970 1.00 95.56 107 GLN A C 1
ATOM 826 O O . GLN A 1 107 ? -19.960 -20.932 26.329 1.00 95.56 107 GLN A O 1
ATOM 831 N N . ARG A 1 108 ? -17.860 -20.268 25.888 1.00 96.88 108 ARG A N 1
ATOM 832 C CA . ARG A 1 108 ? -18.081 -18.823 26.116 1.00 96.88 108 ARG A CA 1
ATOM 833 C C . ARG A 1 108 ? -17.830 -17.977 24.875 1.00 96.88 108 ARG A C 1
ATOM 835 O O . ARG A 1 108 ? -18.267 -16.834 24.824 1.00 96.88 108 ARG A O 1
ATOM 842 N N . GLU A 1 109 ? -17.164 -18.542 23.873 1.00 96.75 109 GLU A N 1
ATOM 843 C CA . GLU A 1 109 ? -16.948 -17.904 22.580 1.00 96.75 109 GLU A CA 1
ATOM 844 C C . GLU A 1 109 ? -17.451 -18.818 21.466 1.00 96.75 109 GLU A C 1
ATOM 846 O O . GLU A 1 109 ? -17.040 -19.976 21.359 1.00 96.75 109 GLU A O 1
ATOM 851 N N . LEU A 1 110 ? -18.341 -18.282 20.636 1.00 97.69 110 LEU A N 1
ATOM 852 C CA . LEU A 1 110 ? -18.889 -18.949 19.461 1.00 97.69 110 LEU A CA 1
ATOM 853 C C . LEU A 1 110 ? -18.630 -18.092 18.226 1.00 97.69 110 LEU A C 1
ATOM 855 O O . LEU A 1 110 ? -18.514 -16.868 18.310 1.00 97.69 110 LEU A O 1
ATOM 859 N N . LEU A 1 111 ? -18.555 -18.734 17.065 1.00 97.69 111 LEU A N 1
ATOM 860 C CA . LEU A 1 111 ? -18.446 -18.039 15.792 1.00 97.69 111 LEU A CA 1
ATOM 861 C C . LEU A 1 111 ? -19.711 -18.258 14.964 1.00 97.69 111 LEU A C 1
ATOM 863 O O . LEU A 1 111 ? -20.253 -19.362 14.940 1.00 97.69 111 LEU A O 1
ATOM 867 N N . LEU A 1 112 ? -20.160 -17.219 14.268 1.00 97.94 112 LEU A N 1
ATOM 868 C CA . LEU A 1 112 ? -21.355 -17.238 13.433 1.00 97.94 112 LEU A CA 1
ATOM 869 C C . LEU A 1 112 ? -20.989 -17.098 11.952 1.00 97.94 112 LEU A C 1
ATOM 871 O O . LEU A 1 112 ? -20.187 -16.245 11.565 1.00 97.94 112 LEU A O 1
ATOM 875 N N . LEU A 1 113 ? -21.607 -17.938 11.124 1.00 97.19 113 LEU A N 1
ATOM 876 C CA . LEU A 1 113 ? -21.617 -17.852 9.665 1.00 97.19 113 LEU A CA 1
ATOM 877 C C . LEU A 1 113 ? -23.053 -17.677 9.166 1.00 97.19 113 LEU A C 1
ATOM 879 O O . LEU A 1 113 ? -23.978 -18.251 9.736 1.00 97.19 113 LEU A O 1
ATOM 883 N N . GLY A 1 114 ? -23.211 -16.943 8.064 1.00 96.12 114 GLY A N 1
ATOM 884 C CA . GLY A 1 114 ? -24.470 -16.828 7.316 1.00 96.12 114 GLY A CA 1
ATOM 885 C C . GLY A 1 114 ? -25.240 -15.525 7.526 1.00 96.12 114 GLY A C 1
ATOM 886 O O . GLY A 1 114 ? -25.977 -15.137 6.633 1.00 96.12 114 GLY A O 1
ATOM 887 N N . VAL A 1 115 ? -25.023 -14.817 8.638 1.00 96.75 115 VAL A N 1
ATOM 888 C CA . VAL A 1 115 ? -25.739 -13.573 8.972 1.00 96.75 115 VAL A CA 1
ATOM 889 C C . VAL A 1 115 ? -24.741 -12.511 9.430 1.00 96.75 115 VAL A C 1
ATOM 891 O O . VAL A 1 115 ? -23.802 -12.822 10.169 1.00 96.75 115 VAL A O 1
ATOM 894 N N . GLU A 1 116 ? -24.920 -11.271 8.977 1.00 94.94 116 GLU A N 1
ATOM 895 C CA . GLU A 1 116 ? -24.104 -10.134 9.410 1.00 94.94 116 GLU A CA 1
ATOM 896 C C . GLU A 1 116 ? -24.490 -9.718 10.833 1.00 94.94 116 GLU A C 1
ATOM 898 O O . GLU A 1 116 ? -25.665 -9.529 11.146 1.00 94.94 116 GLU A O 1
ATOM 903 N N . LEU A 1 117 ? -23.490 -9.591 11.707 1.00 95.56 117 LEU A N 1
ATOM 904 C CA . LEU A 1 117 ? -23.699 -9.128 13.074 1.00 95.56 117 LEU A CA 1
ATOM 905 C C . LEU A 1 117 ? -23.512 -7.608 13.129 1.00 95.56 117 LEU A C 1
ATOM 907 O O . LEU A 1 117 ? -22.634 -7.074 12.449 1.00 95.56 117 LEU A O 1
ATOM 911 N N . PRO A 1 118 ? -24.279 -6.886 13.962 1.00 90.31 118 PRO A N 1
ATOM 912 C CA . PRO A 1 118 ? -24.012 -5.476 14.190 1.00 90.31 118 PRO A CA 1
ATOM 913 C C . PRO A 1 118 ? -22.590 -5.300 14.743 1.00 90.31 118 PRO A C 1
ATOM 915 O O . PRO A 1 118 ? -22.088 -6.111 15.528 1.00 90.31 118 PRO A O 1
ATOM 918 N N . SER A 1 119 ? -21.914 -4.233 14.316 1.00 83.38 119 SER A N 1
ATOM 919 C CA . SER A 1 119 ? -20.604 -3.877 14.863 1.00 83.38 119 SER A CA 1
ATOM 920 C C . SER A 1 119 ? -20.720 -3.694 16.376 1.00 83.38 119 SER A C 1
ATOM 922 O O . SER A 1 119 ? -21.599 -2.970 16.847 1.00 83.38 119 SER A O 1
ATOM 924 N N . ALA A 1 120 ? -19.815 -4.316 17.140 1.00 68.38 120 ALA A N 1
ATOM 925 C CA . ALA A 1 120 ? -19.842 -4.345 18.607 1.00 68.38 120 ALA A CA 1
ATOM 926 C C . ALA A 1 120 ? -19.778 -2.947 19.269 1.00 68.38 120 ALA A C 1
ATOM 928 O O . ALA A 1 120 ? -19.880 -2.825 20.487 1.00 68.38 120 ALA A O 1
ATOM 929 N N . GLN A 1 121 ? -19.612 -1.882 18.480 1.00 59.84 121 GLN A N 1
ATOM 930 C CA . GLN A 1 121 ? -19.662 -0.491 18.923 1.00 59.84 121 GLN A CA 1
ATOM 931 C C . GLN A 1 121 ? -21.087 0.074 19.073 1.00 59.84 121 GLN A C 1
ATOM 933 O O . GLN A 1 121 ? -21.225 1.177 19.592 1.00 59.84 121 GLN A O 1
ATOM 938 N N . ALA A 1 122 ? -22.134 -0.644 18.650 1.00 54.25 122 ALA A N 1
ATOM 939 C CA . ALA A 1 122 ? -23.502 -0.116 18.636 1.00 54.25 122 ALA A CA 1
ATOM 940 C C . ALA A 1 122 ? -24.309 -0.327 19.938 1.00 54.25 122 ALA A C 1
ATOM 942 O O . ALA A 1 122 ? -25.286 0.382 20.147 1.00 54.25 122 ALA A O 1
ATOM 943 N N . GLU A 1 123 ? -23.927 -1.251 20.830 1.00 48.88 123 GLU A N 1
ATOM 944 C CA . GLU A 1 123 ? -24.797 -1.668 21.956 1.00 48.88 123 GLU A CA 1
ATOM 945 C C . GLU A 1 123 ? -24.448 -1.084 23.340 1.00 48.88 123 GLU A C 1
ATOM 947 O O . GLU A 1 123 ? -25.027 -1.489 24.345 1.00 48.88 123 GLU A O 1
ATOM 952 N N . ALA A 1 124 ? -23.539 -0.110 23.431 1.00 47.16 124 ALA A N 1
ATOM 953 C CA . ALA A 1 124 ? -23.193 0.547 24.698 1.00 47.16 124 ALA A CA 1
ATOM 954 C C . ALA A 1 124 ? -23.721 1.990 24.779 1.00 47.16 124 ALA A C 1
ATOM 956 O O . ALA A 1 124 ? -22.958 2.909 25.074 1.00 47.16 124 ALA A O 1
ATOM 957 N N . VAL A 1 125 ? -25.013 2.204 24.507 1.00 42.62 125 VAL A N 1
ATOM 958 C CA . VAL A 1 125 ? -25.666 3.506 24.724 1.00 42.62 125 VAL A CA 1
ATOM 959 C C . VAL A 1 125 ? -26.910 3.311 25.584 1.00 42.62 125 VAL A C 1
ATOM 961 O O . VAL A 1 125 ? -28.000 3.040 25.092 1.00 42.62 125 VAL A O 1
ATOM 964 N N . ASP A 1 126 ? -26.692 3.429 26.893 1.00 36.16 126 ASP A N 1
ATOM 965 C CA . ASP A 1 126 ? -27.723 3.783 27.861 1.00 36.16 126 ASP A CA 1
ATOM 966 C C . ASP A 1 126 ? -28.238 5.197 27.540 1.00 36.16 126 ASP A C 1
ATOM 968 O O . ASP A 1 126 ? -27.490 6.106 27.163 1.00 36.16 126 ASP A O 1
ATOM 972 N N . GLU A 1 127 ? -29.548 5.345 27.633 1.00 40.78 127 GLU A N 1
ATOM 973 C CA . GLU A 1 127 ? -30.366 6.370 27.001 1.00 40.78 127 GLU A CA 1
ATOM 974 C C . GLU A 1 127 ? -30.372 7.654 27.847 1.00 40.78 127 GLU A C 1
ATOM 976 O O . GLU A 1 127 ? -31.397 8.046 28.388 1.00 40.78 127 GLU A O 1
ATOM 981 N N . SER A 1 128 ? -29.217 8.308 28.043 1.00 37.47 128 SER A N 1
ATOM 982 C CA . SER A 1 128 ? -29.173 9.669 28.619 1.00 37.47 128 SER A CA 1
ATOM 983 C C . SER A 1 128 ? -27.803 10.368 28.549 1.00 37.47 128 SER A C 1
ATOM 985 O O . SER A 1 128 ? -27.249 10.738 29.578 1.00 37.47 128 SER A O 1
ATOM 987 N N . GLN A 1 129 ? -27.260 10.638 27.352 1.00 36.25 129 GLN A N 1
ATOM 988 C CA . GLN A 1 129 ? -26.367 11.796 27.107 1.00 36.25 129 GLN A CA 1
ATOM 989 C C . GLN A 1 129 ? -26.071 11.990 25.602 1.00 36.25 129 GLN A C 1
ATOM 991 O O . GLN A 1 129 ? -25.992 11.009 24.868 1.00 36.25 129 GLN A O 1
ATOM 996 N N . PRO A 1 130 ? -25.915 13.238 25.111 1.00 39.66 130 PRO A N 1
ATOM 997 C CA . PRO A 1 130 ? -25.742 13.525 23.688 1.00 39.66 130 PRO A CA 1
ATOM 998 C C . PRO A 1 130 ? -24.383 13.023 23.170 1.00 39.66 130 PRO A C 1
ATOM 1000 O O . PRO A 1 130 ? -23.322 13.464 23.610 1.00 39.66 130 PRO A O 1
ATOM 1003 N N . THR A 1 131 ? -24.442 12.094 22.217 1.00 37.06 131 THR A N 1
ATOM 1004 C CA . THR A 1 131 ? -23.322 11.413 21.556 1.00 37.06 131 THR A CA 1
ATOM 1005 C C . THR A 1 131 ? -22.512 12.339 20.649 1.00 37.06 131 THR A C 1
ATOM 1007 O O . THR A 1 131 ? -22.986 12.784 19.604 1.00 37.06 131 THR A O 1
ATOM 1010 N N . ALA A 1 132 ? -21.250 12.559 21.020 1.00 36.31 132 ALA A N 1
ATOM 1011 C CA . ALA A 1 132 ? -20.183 12.967 20.112 1.00 36.31 132 ALA A CA 1
ATOM 1012 C C . ALA A 1 132 ? -19.545 11.713 19.480 1.00 36.31 132 ALA A C 1
ATOM 1014 O O . ALA A 1 132 ? -19.428 10.679 20.137 1.00 36.31 132 ALA A O 1
ATOM 1015 N N . ALA A 1 133 ? -19.153 11.798 18.206 1.00 34.88 133 ALA A N 1
ATOM 1016 C CA . ALA A 1 133 ? -18.517 10.714 17.452 1.00 34.88 133 ALA A CA 1
ATOM 1017 C C . ALA A 1 133 ? -17.300 10.107 18.191 1.00 34.88 133 ALA A C 1
ATOM 1019 O O . ALA A 1 133 ? -16.641 10.826 18.946 1.00 34.88 133 ALA A O 1
ATOM 1020 N N . PRO A 1 134 ? -16.952 8.821 17.961 1.00 42.88 134 PRO A N 1
ATOM 1021 C CA . PRO A 1 134 ? -15.766 8.194 18.541 1.00 42.88 134 PRO A CA 1
ATOM 1022 C C . PRO A 1 134 ? -14.499 8.836 17.963 1.00 42.88 134 PRO A C 1
ATOM 1024 O O . PRO A 1 134 ? -13.908 8.378 16.987 1.00 42.88 134 PRO A O 1
ATOM 1027 N N . THR A 1 135 ? -14.088 9.946 18.566 1.00 50.50 135 THR A N 1
ATOM 1028 C CA . THR A 1 135 ? -12.826 10.614 18.286 1.00 50.50 135 THR A CA 1
ATOM 1029 C C . THR A 1 135 ? -11.694 9.689 18.707 1.00 50.50 135 THR A C 1
ATOM 1031 O O . THR A 1 135 ? -11.647 9.263 19.864 1.00 50.50 135 THR A O 1
ATOM 1034 N N . VAL A 1 136 ? -10.773 9.401 17.783 1.00 54.19 136 VAL A N 1
ATOM 1035 C CA . VAL A 1 136 ? -9.460 8.818 18.099 1.00 54.19 136 VAL A CA 1
ATOM 1036 C C . VAL A 1 136 ? -8.923 9.548 19.335 1.00 54.19 136 VAL A C 1
ATOM 1038 O O . VAL A 1 136 ? -8.924 10.784 19.318 1.00 54.19 136 VAL A O 1
ATOM 1041 N N . PRO A 1 137 ? -8.533 8.844 20.417 1.00 67.56 137 PRO A N 1
ATOM 1042 C CA . PRO A 1 137 ? -8.137 9.490 21.660 1.00 67.56 137 PRO A CA 1
ATOM 1043 C C . PRO A 1 137 ? -6.967 10.430 21.376 1.00 67.56 137 PRO A C 1
ATOM 1045 O O . PRO A 1 137 ? -5.836 9.998 21.151 1.00 67.56 137 PRO A O 1
ATOM 1048 N N . SER A 1 138 ? -7.249 11.734 21.335 1.00 82.44 138 SER A N 1
ATOM 1049 C CA . SER A 1 138 ? -6.225 12.731 21.068 1.00 82.44 138 SER A CA 1
ATOM 1050 C C . SER A 1 138 ? -5.281 12.736 22.266 1.00 82.44 138 SER A C 1
ATOM 1052 O O . SER A 1 138 ? -5.674 12.980 23.406 1.00 82.44 138 SER A O 1
ATOM 1054 N N . LEU A 1 139 ? -4.023 12.366 22.034 1.00 94.81 139 LEU A N 1
ATOM 1055 C CA . LEU A 1 139 ? -3.000 12.338 23.070 1.00 94.81 139 LEU A CA 1
ATOM 1056 C C . LEU A 1 139 ? -2.434 13.756 23.187 1.00 94.81 139 LEU A C 1
ATOM 1058 O O . LEU A 1 139 ? -1.767 14.189 22.251 1.00 94.81 139 LEU A O 1
ATOM 1062 N N . PRO A 1 140 ? -2.655 14.515 24.277 1.00 96.50 140 PRO A N 1
ATOM 1063 C CA . PRO A 1 140 ? -2.103 15.864 24.379 1.00 96.50 140 PRO A CA 1
ATOM 1064 C C . PRO A 1 140 ? -0.573 15.835 24.291 1.00 96.50 140 PRO A C 1
ATOM 1066 O O . PRO A 1 140 ? 0.048 14.899 24.800 1.00 96.50 140 PRO A O 1
ATOM 1069 N N . LEU A 1 141 ? 0.053 16.877 23.730 1.00 96.19 141 LEU A N 1
ATOM 1070 C CA . LEU A 1 141 ? 1.508 16.932 23.502 1.00 96.19 141 LEU A CA 1
ATOM 1071 C C . LEU A 1 141 ? 2.328 16.581 24.760 1.00 96.19 141 LEU A C 1
ATOM 1073 O O . LEU A 1 141 ? 3.281 15.806 24.701 1.00 96.19 141 LEU A O 1
ATOM 1077 N N . ALA A 1 142 ? 1.932 17.092 25.931 1.00 97.12 142 ALA A N 1
ATOM 1078 C CA . ALA A 1 142 ? 2.596 16.778 27.200 1.00 97.12 142 ALA A CA 1
ATOM 1079 C C . ALA A 1 142 ? 2.517 15.281 27.561 1.00 97.12 142 ALA A C 1
ATOM 1081 O O . ALA A 1 142 ? 3.477 14.710 28.085 1.00 97.12 142 ALA A O 1
ATOM 1082 N N . LYS A 1 143 ? 1.388 14.633 27.254 1.00 97.25 143 LYS A N 1
ATOM 1083 C CA . LYS A 1 143 ? 1.163 13.202 27.477 1.00 97.25 143 LYS A CA 1
ATOM 1084 C C . LYS A 1 143 ? 1.930 12.362 26.445 1.00 97.25 143 LYS A C 1
ATOM 1086 O O . LYS A 1 143 ? 2.549 11.381 26.842 1.00 97.25 143 LYS A O 1
ATOM 1091 N N . ALA A 1 144 ? 2.015 12.804 25.187 1.00 97.62 144 ALA A N 1
ATOM 1092 C CA . ALA A 1 144 ? 2.864 12.189 24.159 1.00 97.62 144 ALA A CA 1
ATOM 1093 C C . ALA A 1 144 ? 4.352 12.207 24.547 1.00 97.62 144 ALA A C 1
ATOM 1095 O O . ALA A 1 144 ? 5.014 11.170 24.528 1.00 97.62 144 ALA A O 1
ATOM 1096 N N . LYS A 1 145 ? 4.867 13.353 25.018 1.00 98.00 145 LYS A N 1
ATOM 1097 C CA . LYS A 1 145 ? 6.249 13.463 25.519 1.00 98.00 145 LYS A CA 1
ATOM 1098 C C . LYS A 1 145 ? 6.507 12.536 26.708 1.00 98.00 145 LYS A C 1
ATOM 1100 O O . LYS A 1 145 ? 7.568 11.925 26.790 1.00 98.00 145 LYS A O 1
ATOM 1105 N N . ARG A 1 146 ? 5.556 12.419 27.643 1.00 98.06 146 ARG A N 1
ATOM 1106 C CA . ARG A 1 146 ? 5.673 11.491 28.780 1.00 98.06 146 ARG A CA 1
ATOM 1107 C C . ARG A 1 146 ? 5.692 10.031 28.331 1.00 98.06 146 ARG A C 1
ATOM 1109 O O . ARG A 1 146 ? 6.545 9.295 28.810 1.00 98.06 146 ARG A O 1
ATOM 1116 N N . LEU A 1 147 ? 4.810 9.648 27.409 1.00 97.88 147 LEU A N 1
ATOM 1117 C CA . LEU A 1 147 ? 4.757 8.299 26.849 1.00 97.88 147 LEU A CA 1
ATOM 1118 C C . LEU A 1 147 ? 6.089 7.920 26.198 1.00 97.88 147 LEU A C 1
ATOM 1120 O O . LEU A 1 147 ? 6.657 6.884 26.532 1.00 97.88 147 LEU A O 1
ATOM 1124 N N . LEU A 1 148 ? 6.623 8.783 25.328 1.00 98.06 148 LEU A N 1
ATOM 1125 C CA . LEU A 1 148 ? 7.896 8.528 24.652 1.00 98.06 148 LEU A CA 1
ATOM 1126 C C . LEU A 1 148 ? 9.064 8.415 25.633 1.00 98.06 148 LEU A C 1
ATOM 1128 O O . LEU A 1 148 ? 9.894 7.532 25.464 1.00 98.06 148 LEU A O 1
ATOM 1132 N N . ARG A 1 149 ? 9.108 9.217 26.707 1.00 98.31 149 ARG A N 1
ATOM 1133 C CA . ARG A 1 149 ? 10.122 9.042 27.767 1.00 98.31 149 ARG A CA 1
ATOM 1134 C C . ARG A 1 149 ? 9.979 7.713 28.502 1.00 98.31 149 ARG A C 1
ATOM 1136 O O . ARG A 1 149 ? 10.989 7.086 28.805 1.00 98.31 149 ARG A O 1
ATOM 1143 N N . THR A 1 150 ? 8.751 7.280 28.792 1.00 98.19 150 THR A N 1
ATOM 1144 C CA . THR A 1 150 ? 8.504 5.974 29.418 1.00 98.19 150 THR A CA 1
ATOM 1145 C C . THR A 1 150 ? 8.979 4.843 28.506 1.00 98.19 150 THR A C 1
ATOM 1147 O O . THR A 1 150 ? 9.738 3.989 28.956 1.00 98.19 150 THR A O 1
ATOM 1150 N N . ILE A 1 151 ? 8.619 4.880 27.220 1.00 98.12 151 ILE A N 1
ATOM 1151 C CA . ILE A 1 151 ? 9.080 3.906 26.220 1.00 98.12 151 ILE A CA 1
ATOM 1152 C C . ILE A 1 151 ? 10.608 3.935 26.102 1.00 98.12 151 ILE A C 1
ATOM 1154 O O . ILE A 1 151 ? 11.236 2.884 26.161 1.00 98.12 151 ILE A O 1
ATOM 1158 N N . GLN A 1 152 ? 11.217 5.122 26.009 1.00 98.12 152 GLN A N 1
ATOM 1159 C CA . GLN A 1 152 ? 12.670 5.297 25.960 1.00 98.12 152 GLN A CA 1
ATOM 1160 C C . GLN A 1 152 ? 13.362 4.673 27.182 1.00 98.12 152 GLN A C 1
ATOM 1162 O O . GLN A 1 152 ? 14.390 4.018 27.032 1.00 98.12 152 GLN A O 1
ATOM 1167 N N . GLY A 1 153 ? 12.793 4.836 28.381 1.00 98.06 153 GLY A N 1
ATOM 1168 C CA . GLY A 1 153 ? 13.288 4.206 29.606 1.00 98.06 153 GLY A CA 1
ATOM 1169 C C . GLY A 1 153 ? 13.222 2.678 29.561 1.00 98.06 153 GLY A C 1
ATOM 1170 O O . GLY A 1 153 ? 14.186 2.022 29.947 1.00 98.06 153 GLY A O 1
ATOM 1171 N N . ILE A 1 154 ? 12.127 2.119 29.034 1.00 98.31 154 ILE A N 1
ATOM 1172 C CA . ILE A 1 154 ? 11.958 0.668 28.854 1.00 98.31 154 ILE A CA 1
ATOM 1173 C C . ILE A 1 154 ? 12.996 0.125 27.871 1.00 98.31 154 ILE A C 1
ATOM 1175 O O . ILE A 1 154 ? 13.705 -0.822 28.199 1.00 98.31 154 ILE A O 1
ATOM 1179 N N . VAL A 1 155 ? 13.145 0.742 26.694 1.00 97.94 155 VAL A N 1
ATOM 1180 C CA . VAL A 1 155 ? 14.084 0.239 25.675 1.00 97.94 155 VAL A CA 1
ATOM 1181 C C . VAL A 1 155 ? 15.550 0.487 26.032 1.00 97.94 155 VAL A C 1
ATOM 1183 O O . VAL A 1 155 ? 16.423 -0.193 25.503 1.00 97.94 155 VAL A O 1
ATOM 1186 N N . ARG A 1 156 ? 15.851 1.436 26.928 1.00 98.19 156 ARG A N 1
ATOM 1187 C CA . ARG A 1 156 ? 17.206 1.667 27.457 1.00 98.19 156 ARG A CA 1
ATOM 1188 C C . ARG A 1 156 ? 17.594 0.659 28.549 1.00 98.19 156 ARG A C 1
ATOM 1190 O O . ARG A 1 156 ? 18.769 0.582 28.882 1.00 98.19 156 ARG A O 1
ATOM 1197 N N . ASN A 1 157 ? 16.644 -0.093 29.105 1.00 98.12 157 ASN A N 1
ATOM 1198 C CA . ASN A 1 157 ? 16.923 -1.087 30.139 1.00 98.12 157 ASN A CA 1
ATOM 1199 C C . ASN A 1 157 ? 17.918 -2.153 29.634 1.00 98.12 157 ASN A C 1
ATOM 1201 O O . ASN A 1 157 ? 17.763 -2.681 28.530 1.00 98.12 157 ASN A O 1
ATOM 1205 N N . ASP A 1 158 ? 18.916 -2.486 30.4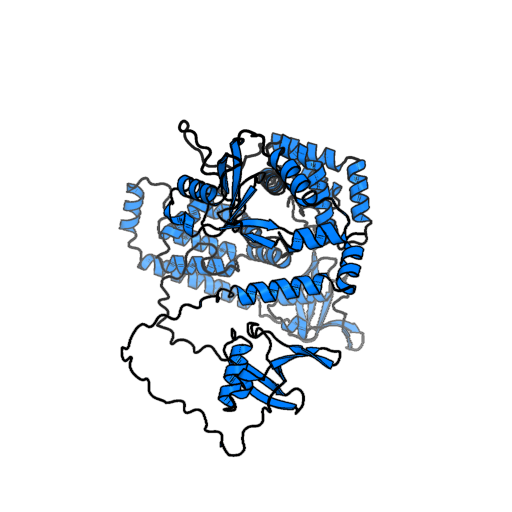57 1.00 98.06 158 ASP A N 1
ATOM 1206 C CA . ASP A 1 158 ? 19.966 -3.457 30.129 1.00 98.06 158 ASP A CA 1
ATOM 1207 C C . ASP A 1 158 ? 19.408 -4.837 29.761 1.00 98.06 158 ASP A C 1
ATOM 1209 O O . ASP A 1 158 ? 19.927 -5.492 28.858 1.00 98.06 158 ASP A O 1
ATOM 1213 N N . ASP A 1 159 ? 18.343 -5.288 30.422 1.00 97.75 159 ASP A N 1
ATOM 1214 C CA . ASP A 1 159 ? 17.741 -6.593 30.144 1.00 97.75 159 ASP A CA 1
ATOM 1215 C C . ASP A 1 159 ? 17.041 -6.601 28.782 1.00 97.75 159 ASP A C 1
ATOM 1217 O O . ASP A 1 159 ? 17.196 -7.548 28.010 1.00 97.75 159 ASP A O 1
ATOM 1221 N N . PHE A 1 160 ? 16.372 -5.500 28.425 1.00 98.12 160 PHE A N 1
ATOM 1222 C CA . PHE A 1 160 ? 15.806 -5.327 27.088 1.00 98.12 160 PHE A CA 1
ATOM 1223 C C . PHE A 1 160 ? 16.905 -5.306 26.015 1.00 98.12 160 PHE A C 1
ATOM 1225 O O . PHE A 1 160 ? 16.787 -5.974 24.987 1.00 98.12 160 PHE A O 1
ATOM 1232 N N . GLN A 1 161 ? 18.003 -4.581 26.258 1.00 98.44 161 GLN A N 1
ATOM 1233 C CA . GLN A 1 161 ? 19.125 -4.492 25.320 1.00 98.44 161 GLN A CA 1
ATOM 1234 C C . GLN A 1 161 ? 19.845 -5.833 25.123 1.00 98.44 161 GLN A C 1
ATOM 1236 O O . GLN A 1 161 ? 20.235 -6.142 23.996 1.00 98.44 161 GLN A O 1
ATOM 1241 N N . LYS A 1 162 ? 19.963 -6.663 26.168 1.00 98.00 162 LYS A N 1
ATOM 1242 C CA . LYS A 1 162 ? 20.501 -8.031 26.053 1.00 98.00 162 LYS A CA 1
ATOM 1243 C C . LYS A 1 162 ? 19.619 -8.923 25.181 1.00 98.00 162 LYS A C 1
ATOM 1245 O O . LYS A 1 162 ? 20.143 -9.665 24.352 1.00 98.00 162 LYS A O 1
ATOM 1250 N N . GLU A 1 163 ? 18.295 -8.869 25.341 1.00 97.94 163 GLU A N 1
ATOM 1251 C CA . GLU A 1 163 ? 17.383 -9.627 24.471 1.00 97.94 163 GLU A CA 1
ATOM 1252 C C . GLU A 1 163 ? 17.455 -9.130 23.022 1.00 97.94 163 GLU A C 1
ATOM 1254 O O . GLU A 1 163 ? 17.514 -9.934 22.089 1.00 97.94 163 GLU A O 1
ATOM 1259 N N . LEU A 1 164 ? 17.538 -7.813 22.818 1.00 97.62 164 LEU A N 1
ATOM 1260 C CA . LEU A 1 164 ? 17.694 -7.227 21.489 1.00 97.62 164 LEU A CA 1
ATOM 1261 C C . LEU A 1 164 ? 19.011 -7.653 20.815 1.00 97.62 164 LEU A C 1
ATOM 1263 O O . LEU A 1 164 ? 19.021 -7.986 19.629 1.00 97.62 164 LEU A O 1
ATOM 1267 N N . GLU A 1 165 ? 20.112 -7.715 21.567 1.00 97.75 165 GLU A N 1
ATOM 1268 C CA . GLU A 1 165 ? 21.408 -8.191 21.074 1.00 97.75 165 GLU A CA 1
ATOM 1269 C C . GLU A 1 165 ? 21.348 -9.656 20.614 1.00 97.75 165 GLU A C 1
ATOM 1271 O O . GLU A 1 165 ? 21.893 -9.998 19.562 1.00 97.75 165 GLU A O 1
ATOM 1276 N N . ARG A 1 166 ? 20.606 -10.520 21.321 1.00 96.88 166 ARG A N 1
ATOM 1277 C CA . ARG A 1 166 ? 20.383 -11.913 20.885 1.00 96.88 166 ARG A CA 1
ATOM 1278 C C . ARG A 1 166 ? 19.652 -11.988 19.545 1.00 96.88 166 ARG A C 1
ATOM 1280 O O . ARG A 1 166 ? 19.982 -12.837 18.713 1.00 96.88 166 ARG A O 1
ATOM 1287 N N . VAL A 1 167 ? 18.679 -11.102 19.312 1.00 96.38 167 VAL A N 1
ATOM 1288 C CA . VAL A 1 167 ? 17.967 -11.022 18.024 1.00 96.38 167 VAL A CA 1
ATOM 1289 C C . VAL A 1 167 ? 18.929 -10.617 16.904 1.00 96.38 167 VAL A C 1
ATOM 1291 O O . VAL A 1 167 ? 18.897 -11.212 15.818 1.00 96.38 167 VAL A O 1
ATOM 1294 N N . GLU A 1 168 ? 19.813 -9.654 17.167 1.00 93.69 168 GLU A N 1
ATOM 1295 C CA . GLU A 1 168 ? 20.759 -9.128 16.181 1.00 93.69 168 GLU A CA 1
ATOM 1296 C C . GLU A 1 168 ? 21.866 -10.121 15.812 1.00 93.69 168 GLU A C 1
ATOM 1298 O O . GLU A 1 168 ? 22.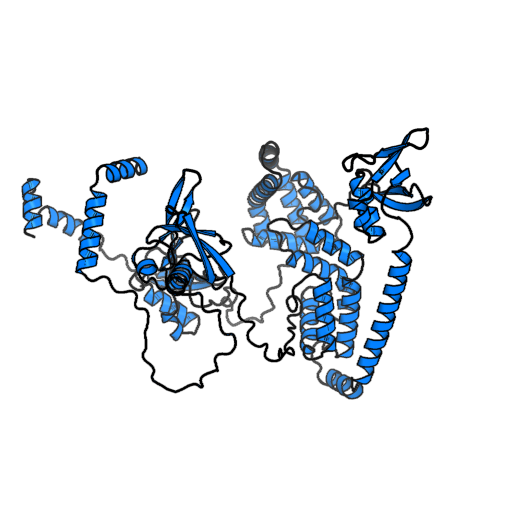151 -10.278 14.622 1.00 93.69 168 GLU A O 1
ATOM 1303 N N . VAL A 1 169 ? 22.439 -10.834 16.786 1.00 93.06 169 VAL A N 1
ATOM 1304 C CA . VAL A 1 169 ? 23.492 -11.841 16.545 1.00 93.06 169 VAL A CA 1
ATOM 1305 C C . VAL A 1 169 ? 22.954 -13.059 15.786 1.00 93.06 169 VAL A C 1
ATOM 1307 O O . VAL A 1 169 ? 23.708 -13.766 15.116 1.00 93.06 169 VAL A O 1
ATOM 1310 N N . SER A 1 170 ? 21.642 -13.307 15.828 1.00 91.69 170 SER A N 1
ATOM 1311 C CA . SER A 1 170 ? 21.057 -14.426 15.092 1.00 91.69 170 SER A CA 1
ATOM 1312 C C . SER A 1 170 ? 21.265 -14.296 13.572 1.00 91.69 170 SER A C 1
ATOM 1314 O O . SER A 1 170 ? 21.231 -13.208 12.989 1.00 91.69 170 SER A O 1
ATOM 1316 N N . THR A 1 171 ? 21.411 -15.429 12.888 1.00 91.44 171 THR A N 1
ATOM 1317 C CA . THR A 1 171 ? 21.556 -15.511 11.422 1.00 91.44 171 THR A CA 1
ATOM 1318 C C . THR A 1 171 ? 20.226 -15.342 10.672 1.00 91.44 171 THR A C 1
ATOM 1320 O O . THR A 1 171 ? 20.107 -15.717 9.506 1.00 91.44 171 THR A O 1
ATOM 1323 N N . MET A 1 172 ? 19.198 -14.788 11.325 1.00 90.56 172 MET A N 1
ATOM 1324 C CA . MET A 1 172 ? 17.878 -14.602 10.725 1.00 90.56 172 MET A CA 1
ATOM 1325 C C . MET A 1 172 ? 17.897 -13.575 9.572 1.00 90.56 172 MET A C 1
ATOM 1327 O O . MET A 1 172 ? 18.647 -12.598 9.631 1.00 90.56 172 MET A O 1
ATOM 1331 N N . PRO A 1 173 ? 17.034 -13.734 8.548 1.00 86.38 173 PRO A N 1
ATOM 1332 C CA . PRO A 1 173 ? 16.812 -12.708 7.528 1.00 86.38 173 PRO A CA 1
ATOM 1333 C C . PRO A 1 173 ? 16.382 -11.366 8.140 1.00 86.38 173 PRO A C 1
ATOM 1335 O O . PRO A 1 173 ? 15.706 -11.344 9.171 1.00 86.38 173 PRO A O 1
ATOM 1338 N N . VAL A 1 174 ? 16.716 -10.253 7.478 1.00 77.06 174 VAL A N 1
ATOM 1339 C CA . VAL A 1 174 ? 16.460 -8.880 7.966 1.00 77.06 174 VAL A CA 1
ATOM 1340 C C . VAL A 1 174 ? 14.985 -8.649 8.320 1.00 77.06 174 VAL A C 1
ATOM 1342 O O . VAL A 1 174 ? 14.689 -8.118 9.390 1.00 77.06 174 VAL A O 1
ATOM 1345 N N . ASP A 1 175 ? 14.053 -9.116 7.485 1.00 76.81 175 ASP A N 1
ATOM 1346 C CA . ASP A 1 175 ? 12.611 -8.966 7.740 1.00 76.81 175 ASP A CA 1
ATOM 1347 C C . ASP A 1 175 ? 12.164 -9.709 9.003 1.00 76.81 175 ASP A C 1
ATOM 1349 O O . ASP A 1 175 ? 11.353 -9.209 9.785 1.00 76.81 175 ASP A O 1
ATOM 1353 N N . ARG A 1 176 ? 12.749 -10.887 9.248 1.00 85.25 176 ARG A N 1
ATOM 1354 C CA . ARG A 1 176 ? 12.455 -11.688 10.437 1.00 85.25 176 ARG A CA 1
ATOM 1355 C C . ARG A 1 176 ? 13.039 -11.048 11.693 1.00 85.25 176 ARG A C 1
ATOM 1357 O O . ARG A 1 176 ? 12.360 -11.041 12.712 1.00 85.25 176 ARG A O 1
ATOM 1364 N N . LYS A 1 177 ? 14.237 -10.450 11.618 1.00 89.81 177 LYS A N 1
ATOM 1365 C CA . LYS A 1 177 ? 14.794 -9.651 12.724 1.00 89.81 177 LYS A CA 1
ATOM 1366 C C . LYS A 1 177 ? 13.859 -8.499 13.084 1.00 89.81 177 LYS A C 1
ATOM 1368 O O . LYS A 1 177 ? 13.514 -8.361 14.250 1.00 89.81 177 LYS A O 1
ATOM 1373 N N . LYS A 1 178 ? 13.363 -7.751 12.088 1.00 87.19 178 LYS A N 1
ATOM 1374 C CA . LYS A 1 178 ? 12.422 -6.639 12.315 1.00 87.19 178 LYS A CA 1
ATOM 1375 C C . LYS A 1 178 ? 11.137 -7.103 13.009 1.00 87.19 178 LYS A C 1
ATOM 1377 O O . LYS A 1 178 ? 10.708 -6.460 13.962 1.00 87.19 178 LYS A O 1
ATOM 1382 N N . ALA A 1 179 ? 10.537 -8.207 12.558 1.00 89.19 179 ALA A N 1
ATOM 1383 C CA . ALA A 1 179 ? 9.328 -8.756 13.176 1.00 89.19 179 ALA A CA 1
ATOM 1384 C C . ALA A 1 179 ? 9.567 -9.187 14.635 1.00 89.19 179 ALA A C 1
ATOM 1386 O O . ALA A 1 179 ? 8.763 -8.865 15.509 1.00 89.19 179 ALA A O 1
ATOM 1387 N N . THR A 1 180 ? 10.694 -9.850 14.914 1.00 95.06 180 THR A N 1
ATOM 1388 C CA . THR A 1 180 ? 11.066 -10.263 16.275 1.00 95.06 180 THR A CA 1
ATOM 1389 C C . THR A 1 180 ? 11.339 -9.059 17.182 1.00 95.06 180 THR A C 1
ATOM 1391 O O . THR A 1 180 ? 10.840 -9.029 18.304 1.00 95.06 180 THR A O 1
ATOM 1394 N N . THR A 1 181 ? 12.049 -8.034 16.696 1.00 96.81 181 THR A N 1
ATOM 1395 C CA . THR A 1 181 ? 12.237 -6.762 17.419 1.00 96.81 181 THR A CA 1
ATOM 1396 C C . THR A 1 181 ? 10.895 -6.079 17.702 1.00 96.81 181 THR A C 1
ATOM 1398 O O . THR A 1 181 ? 10.682 -5.586 18.806 1.00 96.81 181 THR A O 1
ATOM 1401 N N . GLY A 1 182 ? 9.966 -6.104 16.739 1.00 95.56 182 GLY A N 1
ATOM 1402 C CA . GLY A 1 182 ? 8.586 -5.633 16.893 1.00 95.56 182 GLY A CA 1
ATOM 1403 C C . GLY A 1 182 ? 7.839 -6.320 18.035 1.00 95.56 182 GLY A C 1
ATOM 1404 O O . GLY A 1 182 ? 7.259 -5.651 18.886 1.00 95.56 182 GLY A O 1
ATOM 1405 N N . ALA A 1 183 ? 7.893 -7.652 18.084 1.00 95.69 183 ALA A N 1
ATOM 1406 C CA . ALA A 1 183 ? 7.252 -8.437 19.135 1.00 95.69 183 ALA A CA 1
ATOM 1407 C C . ALA A 1 183 ? 7.880 -8.192 20.518 1.00 95.69 183 ALA A C 1
ATOM 1409 O O . ALA A 1 183 ? 7.153 -8.023 21.495 1.00 95.69 183 ALA A O 1
ATOM 1410 N N . LEU A 1 184 ? 9.216 -8.121 20.594 1.00 97.56 184 LEU A N 1
ATOM 1411 C CA . LEU A 1 184 ? 9.940 -7.826 21.834 1.00 97.56 184 LEU A CA 1
ATOM 1412 C C . LEU A 1 184 ? 9.563 -6.443 22.383 1.00 97.56 184 LEU A C 1
ATOM 1414 O O . LEU A 1 184 ? 9.258 -6.307 23.566 1.00 97.56 184 LEU A O 1
ATOM 1418 N N . PHE A 1 185 ? 9.528 -5.430 21.513 1.00 97.75 185 PHE A N 1
ATOM 1419 C CA . PHE A 1 185 ? 9.074 -4.086 21.863 1.00 97.75 185 PHE A CA 1
ATOM 1420 C C . PHE A 1 185 ? 7.623 -4.080 22.351 1.00 97.75 185 PHE A C 1
ATOM 1422 O O . PHE A 1 185 ? 7.337 -3.519 23.406 1.00 97.75 185 PHE A O 1
ATOM 1429 N N . ALA A 1 186 ? 6.712 -4.719 21.609 1.00 96.88 186 ALA A N 1
ATOM 1430 C CA . ALA A 1 186 ? 5.296 -4.740 21.956 1.00 96.88 186 ALA A CA 1
ATOM 1431 C C . ALA A 1 186 ? 5.061 -5.378 23.332 1.00 96.88 186 ALA A C 1
ATOM 1433 O O . ALA A 1 186 ? 4.292 -4.853 24.131 1.00 96.88 186 ALA A O 1
ATOM 1434 N N . HIS A 1 187 ? 5.772 -6.468 23.632 1.00 97.12 187 HIS A N 1
ATOM 1435 C CA . HIS A 1 187 ? 5.704 -7.116 24.936 1.00 97.12 187 HIS A CA 1
ATOM 1436 C C . HIS A 1 187 ? 6.241 -6.213 26.055 1.00 97.12 187 HIS A C 1
ATOM 1438 O O . HIS A 1 187 ? 5.567 -6.016 27.061 1.00 97.12 187 HIS A O 1
ATOM 1444 N N . ALA A 1 188 ? 7.417 -5.606 25.864 1.00 97.56 188 ALA A N 1
ATOM 1445 C CA . ALA A 1 188 ? 8.048 -4.766 26.881 1.00 97.56 188 ALA A CA 1
ATOM 1446 C C . ALA A 1 188 ? 7.281 -3.460 27.159 1.00 97.56 188 ALA A C 1
ATOM 1448 O O . ALA A 1 188 ? 7.303 -2.951 28.278 1.00 97.56 188 ALA A O 1
ATOM 1449 N N . CYS A 1 189 ? 6.611 -2.895 26.151 1.00 97.62 189 CYS A N 1
ATOM 1450 C CA . CYS A 1 189 ? 5.910 -1.617 26.267 1.00 97.62 189 CYS A CA 1
ATOM 1451 C C . CYS A 1 189 ? 4.409 -1.744 26.566 1.00 97.62 189 CYS A C 1
ATOM 1453 O O . CYS A 1 189 ? 3.756 -0.714 26.727 1.00 97.62 189 CYS A O 1
ATOM 1455 N N . GLN A 1 190 ? 3.854 -2.956 26.661 1.00 97.44 190 GLN A N 1
ATOM 1456 C CA . GLN A 1 190 ? 2.412 -3.180 26.808 1.00 97.44 190 GLN A CA 1
ATOM 1457 C C . GLN A 1 190 ? 1.804 -2.413 27.995 1.00 97.44 190 GLN A C 1
ATOM 1459 O O . GLN A 1 190 ? 0.836 -1.675 27.814 1.00 97.44 190 GLN A O 1
ATOM 1464 N N . ASP A 1 191 ? 2.407 -2.510 29.181 1.00 97.00 191 ASP A N 1
ATOM 1465 C CA . ASP A 1 191 ? 1.898 -1.840 30.387 1.00 97.00 191 ASP A CA 1
ATOM 1466 C C . ASP A 1 191 ? 1.965 -0.314 30.273 1.00 97.00 191 ASP A C 1
ATOM 1468 O O . ASP A 1 191 ? 1.054 0.395 30.705 1.00 97.00 191 ASP A O 1
ATOM 1472 N N . ALA A 1 192 ? 3.017 0.209 29.635 1.00 97.44 192 ALA A N 1
ATOM 1473 C CA . ALA A 1 192 ? 3.139 1.636 29.371 1.00 97.44 192 ALA A CA 1
ATOM 1474 C C . ALA A 1 192 ? 2.057 2.109 28.393 1.00 97.44 192 ALA A C 1
ATOM 1476 O O . ALA A 1 192 ? 1.428 3.131 28.630 1.00 97.44 192 ALA A O 1
ATOM 1477 N N . VAL A 1 193 ? 1.788 1.367 27.322 1.00 96.88 193 VAL A N 1
ATOM 1478 C CA . VAL A 1 193 ? 0.739 1.715 26.351 1.00 96.88 193 VAL A CA 1
ATOM 1479 C C . VAL A 1 193 ? -0.640 1.747 27.024 1.00 96.88 193 VAL A C 1
ATOM 1481 O O . VAL A 1 193 ? -1.363 2.741 26.899 1.00 96.88 193 VAL A O 1
ATOM 1484 N N . VAL A 1 194 ? -0.958 0.742 27.845 1.00 96.44 194 VAL A N 1
ATOM 1485 C CA . VAL A 1 194 ? -2.212 0.687 28.617 1.00 96.44 194 VAL A CA 1
ATOM 1486 C C . VAL A 1 194 ? -2.313 1.834 29.625 1.00 96.44 194 VAL A C 1
ATOM 1488 O O . VAL A 1 194 ? -3.350 2.495 29.701 1.00 96.44 194 VAL A O 1
ATOM 1491 N N . ALA A 1 195 ? -1.233 2.152 30.347 1.00 96.94 195 ALA A N 1
ATOM 1492 C CA . ALA A 1 195 ? -1.210 3.250 31.320 1.00 96.94 195 ALA A CA 1
ATOM 1493 C C . ALA A 1 195 ? -1.493 4.628 30.691 1.00 96.94 195 ALA A C 1
ATOM 1495 O O . ALA A 1 195 ? -1.886 5.571 31.383 1.00 96.94 195 ALA A O 1
ATOM 1496 N N . PHE A 1 196 ? -1.310 4.762 29.376 1.00 97.19 196 PHE A N 1
ATOM 1497 C CA . PHE A 1 196 ? -1.612 5.981 28.632 1.00 97.19 196 PHE A CA 1
ATOM 1498 C C . PHE A 1 196 ? -2.998 5.973 27.968 1.00 97.19 196 PHE A C 1
ATOM 1500 O O . PHE A 1 196 ? -3.380 6.992 27.385 1.00 97.19 196 PHE A O 1
ATOM 1507 N N . GLY A 1 197 ? -3.796 4.922 28.175 1.00 95.94 197 GLY A N 1
ATOM 1508 C CA . GLY A 1 197 ? -5.196 4.826 27.752 1.00 95.94 197 GLY A CA 1
ATOM 1509 C C . GLY A 1 197 ? -5.403 4.170 26.388 1.00 95.94 197 GLY A C 1
ATOM 1510 O O . GLY A 1 197 ? -6.470 4.329 25.802 1.00 95.94 197 GLY A O 1
ATOM 1511 N N . PHE A 1 198 ? -4.399 3.465 25.871 1.00 95.94 198 PHE A N 1
ATOM 1512 C CA . PHE A 1 198 ? -4.519 2.697 24.635 1.00 95.94 198 PHE A CA 1
ATOM 1513 C C . PHE A 1 198 ? -4.917 1.247 24.936 1.00 95.94 198 PHE A C 1
ATOM 1515 O O . PHE A 1 198 ? -4.649 0.724 26.019 1.00 95.94 198 PHE A O 1
ATOM 1522 N N . ALA A 1 199 ? -5.569 0.592 23.974 1.00 93.00 199 ALA A N 1
ATOM 1523 C CA . ALA A 1 199 ? -5.975 -0.804 24.110 1.00 93.00 199 ALA A CA 1
ATOM 1524 C C . ALA A 1 199 ? -4.766 -1.758 24.191 1.00 93.00 199 ALA A C 1
ATOM 1526 O O . ALA A 1 199 ? -3.650 -1.428 23.793 1.00 93.00 199 ALA A O 1
ATOM 1527 N N . VAL A 1 200 ? -4.990 -2.980 24.671 1.00 92.00 200 VAL A N 1
ATOM 1528 C CA . VAL A 1 200 ? -3.976 -4.041 24.609 1.00 92.00 200 VAL A CA 1
ATOM 1529 C C . VAL A 1 200 ? -3.896 -4.604 23.186 1.00 92.00 200 VAL A C 1
ATOM 1531 O O . VAL A 1 200 ? -4.910 -4.759 22.505 1.00 92.00 200 VAL A O 1
ATOM 1534 N N . GLY A 1 201 ? -2.688 -4.962 22.747 1.00 91.81 201 GLY A N 1
ATOM 1535 C CA . GLY A 1 201 ? -2.448 -5.636 21.471 1.00 91.81 201 GLY A CA 1
ATOM 1536 C C . GLY A 1 201 ? -2.204 -4.680 20.303 1.00 91.81 201 GLY A C 1
ATOM 1537 O O . GLY A 1 201 ? -1.989 -3.485 20.484 1.00 91.81 201 GLY A O 1
ATOM 1538 N N . ARG A 1 202 ? -2.208 -5.227 19.080 1.00 91.19 202 ARG A N 1
ATOM 1539 C CA . ARG A 1 202 ? -1.770 -4.519 17.863 1.00 91.19 202 ARG A CA 1
ATOM 1540 C C . ARG A 1 202 ? -2.503 -3.193 17.639 1.00 91.19 202 ARG A C 1
ATOM 1542 O O . ARG A 1 202 ? -1.847 -2.181 17.437 1.00 91.19 202 ARG A O 1
ATOM 1549 N N . LYS A 1 203 ? -3.835 -3.193 17.768 1.00 89.12 203 LYS A N 1
ATOM 1550 C CA . LYS A 1 203 ? -4.664 -1.993 17.584 1.00 89.12 203 LYS A CA 1
ATOM 1551 C C . LYS A 1 203 ? -4.255 -0.851 18.521 1.00 89.12 203 LYS A C 1
ATOM 1553 O O . LYS A 1 203 ? -4.151 0.282 18.080 1.00 89.12 203 LYS A O 1
ATOM 1558 N N . GLY A 1 204 ? -3.970 -1.144 19.790 1.00 94.44 204 GLY A N 1
ATOM 1559 C CA . GLY A 1 204 ? -3.552 -0.110 20.736 1.00 94.44 204 GLY A CA 1
ATOM 1560 C C . GLY A 1 204 ? -2.177 0.478 20.430 1.00 94.44 204 GLY A C 1
ATOM 1561 O O . GLY A 1 204 ? -1.976 1.673 20.624 1.00 94.44 204 GLY A O 1
ATOM 1562 N N . PHE A 1 205 ? -1.251 -0.325 19.896 1.00 95.81 205 PHE A N 1
ATOM 1563 C CA . PHE A 1 205 ? 0.019 0.190 19.379 1.00 95.81 205 PHE A CA 1
ATOM 1564 C C . PHE A 1 205 ? -0.183 1.047 18.126 1.00 95.81 205 PHE A C 1
ATOM 1566 O O . PHE A 1 205 ? 0.425 2.109 18.035 1.00 95.81 205 PHE A O 1
ATOM 1573 N N . ASP A 1 206 ? -1.046 0.635 17.197 1.00 89.81 206 ASP A N 1
ATOM 1574 C CA . ASP A 1 206 ? -1.363 1.420 15.998 1.00 89.81 206 ASP A CA 1
ATOM 1575 C C . ASP A 1 206 ? -1.989 2.778 16.377 1.00 89.81 206 ASP A C 1
ATOM 1577 O O . ASP A 1 206 ? -1.532 3.824 15.908 1.00 89.81 206 ASP A O 1
ATOM 1581 N N . ASP A 1 207 ? -2.949 2.784 17.310 1.00 92.38 207 ASP A N 1
ATOM 1582 C CA . ASP A 1 207 ? -3.558 4.002 17.863 1.00 92.38 207 ASP A CA 1
ATOM 1583 C C . ASP A 1 207 ? -2.514 4.878 18.576 1.00 92.38 207 ASP A C 1
ATOM 1585 O O . ASP A 1 207 ? -2.502 6.102 18.423 1.00 92.38 207 ASP A O 1
ATOM 1589 N N . MET A 1 208 ? -1.596 4.260 19.327 1.00 96.38 208 MET A N 1
ATOM 1590 C CA . MET A 1 208 ? -0.491 4.945 19.997 1.00 96.38 208 MET A CA 1
ATOM 1591 C C . MET A 1 208 ? 0.454 5.615 18.991 1.00 96.38 208 MET A C 1
ATOM 1593 O O . MET A 1 208 ? 0.785 6.791 19.161 1.00 96.38 208 MET A O 1
ATOM 1597 N N . PHE A 1 209 ? 0.876 4.905 17.940 1.00 95.50 209 PHE A N 1
ATOM 1598 C CA . PHE A 1 209 ? 1.727 5.467 16.891 1.00 95.50 209 PHE A CA 1
ATOM 1599 C C . PHE A 1 209 ? 1.016 6.600 16.153 1.00 95.50 209 PHE A C 1
ATOM 1601 O O . PHE A 1 209 ? 1.613 7.659 15.977 1.00 95.50 209 PHE A O 1
ATOM 1608 N N . GLY A 1 210 ? -0.262 6.429 15.801 1.00 90.12 210 GLY A N 1
ATOM 1609 C CA . GLY A 1 210 ? -1.069 7.479 15.178 1.00 90.12 210 GLY A CA 1
ATOM 1610 C C . GLY A 1 210 ? -1.200 8.722 16.061 1.00 90.12 210 GLY A C 1
ATOM 1611 O O . GLY A 1 210 ? -1.012 9.843 15.594 1.00 90.12 210 GLY A O 1
ATOM 1612 N N . ALA A 1 211 ? -1.442 8.545 17.361 1.00 94.75 211 ALA A N 1
ATOM 1613 C CA . ALA A 1 211 ? -1.569 9.658 18.296 1.00 94.75 211 ALA A CA 1
ATOM 1614 C C . ALA A 1 211 ? -0.240 10.397 18.529 1.00 94.75 211 ALA A C 1
ATOM 1616 O O . ALA A 1 211 ? -0.229 11.620 18.662 1.00 94.75 211 ALA A O 1
ATOM 1617 N N . VAL A 1 212 ? 0.884 9.673 18.563 1.00 95.81 212 VAL A N 1
ATOM 1618 C CA . VAL A 1 212 ? 2.227 10.269 18.615 1.00 95.81 212 VAL A CA 1
ATOM 1619 C C . VAL A 1 212 ? 2.550 10.981 17.297 1.00 95.81 212 VAL A C 1
ATOM 1621 O O . VAL A 1 212 ? 3.111 12.076 17.333 1.00 95.81 212 VAL A O 1
ATOM 1624 N N . TRP A 1 213 ? 2.136 10.419 16.155 1.00 93.31 213 TRP A N 1
ATOM 1625 C CA . TRP A 1 213 ? 2.354 10.978 14.818 1.00 93.31 213 TRP A CA 1
ATOM 1626 C C . TRP A 1 213 ? 1.800 12.388 14.643 1.00 93.31 213 TRP A C 1
ATOM 1628 O O . TRP A 1 213 ? 2.440 13.237 14.024 1.00 93.31 213 TRP A O 1
ATOM 1638 N N . LEU A 1 214 ? 0.649 12.678 15.250 1.00 92.81 214 LEU A N 1
ATOM 1639 C CA . LEU A 1 214 ? 0.049 14.017 15.231 1.00 92.81 214 LEU A CA 1
ATOM 1640 C C . LEU A 1 214 ? 0.980 15.113 15.785 1.00 92.81 214 LEU A C 1
ATOM 1642 O O . LEU A 1 214 ? 0.785 16.288 15.480 1.00 92.81 214 LEU A O 1
ATOM 1646 N N . HIS A 1 215 ? 2.009 14.739 16.552 1.00 95.12 215 HIS A N 1
ATOM 1647 C CA . HIS A 1 215 ? 3.004 15.646 17.131 1.00 95.12 215 HIS A CA 1
ATOM 1648 C C . HIS A 1 215 ? 4.359 15.614 16.415 1.00 95.12 215 HIS A C 1
ATOM 1650 O O . HIS A 1 215 ? 5.342 16.094 16.973 1.00 95.12 215 HIS A O 1
ATOM 1656 N N . GLN A 1 216 ? 4.438 15.087 15.188 1.00 91.88 216 GLN A N 1
ATOM 1657 C CA . GLN A 1 216 ? 5.693 14.989 14.424 1.00 91.88 216 GLN A CA 1
ATOM 1658 C C . GLN A 1 216 ? 6.420 16.331 14.214 1.00 91.88 216 GLN A C 1
ATOM 1660 O O . GLN A 1 216 ? 7.631 16.349 14.017 1.00 91.88 216 GLN A O 1
ATOM 1665 N N . GLY A 1 217 ? 5.692 17.454 14.264 1.00 86.56 217 GLY A N 1
ATOM 1666 C CA . GLY A 1 217 ? 6.261 18.799 14.144 1.00 86.56 217 GLY A CA 1
ATOM 1667 C C . GLY A 1 217 ? 6.947 19.319 15.414 1.00 86.56 217 GLY A C 1
ATOM 1668 O O . GLY A 1 217 ? 7.641 20.329 15.350 1.00 86.56 217 GLY A O 1
ATOM 1669 N N . ASP A 1 218 ? 6.768 18.666 16.568 1.00 96.38 218 ASP A N 1
ATOM 1670 C CA . ASP A 1 218 ? 7.474 19.033 17.797 1.00 96.38 218 ASP A CA 1
ATOM 1671 C C . ASP A 1 218 ? 8.869 18.394 17.817 1.00 96.38 218 ASP A C 1
ATOM 1673 O O . ASP A 1 218 ? 9.022 17.171 17.817 1.00 96.38 218 ASP A O 1
ATOM 1677 N N . GLU A 1 219 ? 9.903 19.234 17.878 1.00 93.75 219 GLU A N 1
ATOM 1678 C CA . GLU A 1 219 ? 11.305 18.808 17.804 1.00 93.75 219 GLU A CA 1
ATOM 1679 C C . GLU A 1 219 ? 11.686 17.804 18.905 1.00 93.75 219 GLU A C 1
ATOM 1681 O O . GLU A 1 219 ? 12.428 16.851 18.660 1.00 93.75 219 GLU A O 1
ATOM 1686 N N . ALA A 1 220 ? 11.138 17.958 20.116 1.00 96.25 220 ALA A N 1
ATOM 1687 C CA . ALA A 1 220 ? 11.431 17.048 21.218 1.00 96.25 220 ALA A CA 1
ATOM 1688 C C . ALA A 1 220 ? 10.778 15.674 21.007 1.00 96.25 220 ALA A C 1
ATOM 1690 O O . ALA A 1 220 ? 11.398 14.653 21.304 1.00 96.25 220 ALA A O 1
ATOM 1691 N N . VAL A 1 221 ? 9.546 15.631 20.489 1.00 96.88 221 VAL A N 1
ATOM 1692 C CA . VAL A 1 221 ? 8.867 14.382 20.099 1.00 96.88 221 VAL A CA 1
ATOM 1693 C C . VAL A 1 221 ? 9.640 13.676 18.983 1.00 96.88 221 VAL A C 1
ATOM 1695 O O . VAL A 1 221 ? 9.945 12.489 19.120 1.00 96.88 221 VAL A O 1
ATOM 1698 N N . ALA A 1 222 ? 10.025 14.407 17.934 1.00 94.25 222 ALA A N 1
ATOM 1699 C CA . ALA A 1 222 ? 10.811 13.876 16.822 1.00 94.25 222 ALA A CA 1
ATOM 1700 C C . ALA A 1 222 ? 12.170 13.319 17.281 1.00 94.25 222 ALA A C 1
ATOM 1702 O O . ALA A 1 222 ? 12.564 12.224 16.876 1.00 94.25 222 ALA A O 1
ATOM 1703 N N . SER A 1 223 ? 12.866 14.041 18.162 1.00 95.12 223 SER A N 1
ATOM 1704 C CA . SER A 1 223 ? 14.142 13.616 18.747 1.00 95.12 223 SER A CA 1
ATOM 1705 C C . SER A 1 223 ? 13.998 12.336 19.582 1.00 95.12 223 SER A C 1
ATOM 1707 O O . SER A 1 223 ? 14.707 11.360 19.342 1.00 95.12 223 SER A O 1
ATOM 1709 N N . MET A 1 224 ? 13.008 12.270 20.482 1.00 97.62 224 MET A N 1
ATOM 1710 C CA . MET A 1 224 ? 12.773 11.075 21.307 1.00 97.62 224 MET A CA 1
ATOM 1711 C C . MET A 1 224 ? 12.413 9.840 20.474 1.00 97.62 224 MET A C 1
ATOM 1713 O O . MET A 1 224 ? 12.871 8.743 20.784 1.00 97.62 224 MET A O 1
ATOM 1717 N N . ALA A 1 225 ? 11.620 9.994 19.413 1.00 96.38 225 ALA A N 1
ATOM 1718 C CA . ALA A 1 225 ? 11.308 8.883 18.516 1.00 96.38 225 ALA A CA 1
ATOM 1719 C C . ALA A 1 225 ? 12.557 8.355 17.793 1.00 96.38 225 ALA A C 1
ATOM 1721 O O . ALA A 1 225 ? 12.774 7.144 17.755 1.00 96.38 225 ALA A O 1
ATOM 1722 N N . LYS A 1 226 ? 13.417 9.255 17.290 1.00 94.38 226 LYS A N 1
ATOM 1723 C CA . LYS A 1 226 ? 14.701 8.894 16.662 1.00 94.38 226 LYS A CA 1
ATOM 1724 C C . LYS A 1 226 ? 15.636 8.188 17.645 1.00 94.38 226 LYS A C 1
ATOM 1726 O O . LYS A 1 226 ? 16.325 7.239 17.261 1.00 94.38 226 LYS A O 1
ATOM 1731 N N . ASP A 1 227 ? 15.654 8.620 18.904 1.00 96.75 227 ASP A N 1
ATOM 1732 C CA . ASP A 1 227 ? 16.416 7.959 19.965 1.00 96.75 227 ASP A CA 1
ATOM 1733 C C . ASP A 1 227 ? 15.887 6.550 20.242 1.00 96.75 227 ASP A C 1
ATOM 1735 O O . ASP A 1 227 ? 16.678 5.615 20.352 1.00 96.75 227 ASP A O 1
ATOM 1739 N N . ILE A 1 228 ? 14.564 6.372 20.319 1.00 97.56 228 ILE A N 1
ATOM 1740 C CA . ILE A 1 228 ? 13.941 5.053 20.505 1.00 97.56 228 ILE A CA 1
ATOM 1741 C C . ILE A 1 228 ? 14.284 4.131 19.330 1.00 97.56 228 ILE A C 1
ATOM 1743 O O . ILE A 1 228 ? 14.698 2.999 19.556 1.00 97.56 228 ILE A O 1
ATOM 1747 N N . GLU A 1 229 ? 14.184 4.602 18.085 1.00 95.75 229 GLU A N 1
ATOM 1748 C CA . GLU A 1 229 ? 14.565 3.819 16.899 1.00 95.75 229 GLU A CA 1
ATOM 1749 C C . GLU A 1 229 ? 16.051 3.433 16.916 1.00 95.75 229 GLU A C 1
ATOM 1751 O O . GLU A 1 229 ? 16.401 2.288 16.627 1.00 95.75 229 GLU A O 1
ATOM 1756 N N . THR A 1 230 ? 16.918 4.358 17.340 1.00 95.69 230 THR A N 1
ATOM 1757 C CA . THR A 1 230 ? 18.355 4.099 17.506 1.00 95.69 230 THR A CA 1
ATOM 1758 C C . THR A 1 230 ? 18.601 3.032 18.582 1.00 95.69 230 THR A C 1
ATOM 1760 O O . THR A 1 230 ? 19.369 2.098 18.354 1.00 95.69 230 THR A O 1
ATOM 1763 N N . LEU A 1 231 ? 17.914 3.114 19.728 1.00 97.38 231 LEU A N 1
ATOM 1764 C CA . LEU A 1 231 ? 17.994 2.123 20.812 1.00 97.38 231 LEU A CA 1
ATOM 1765 C C . LEU A 1 231 ? 17.440 0.752 20.400 1.00 97.38 231 LEU A C 1
ATOM 1767 O O . LEU A 1 231 ? 17.923 -0.270 20.880 1.00 97.38 231 LEU A O 1
ATOM 1771 N N . LEU A 1 232 ? 16.465 0.721 19.492 1.00 96.81 232 LEU A N 1
ATOM 1772 C CA . LEU A 1 232 ? 15.913 -0.501 18.905 1.00 96.81 232 LEU A CA 1
ATOM 1773 C C . LEU A 1 232 ? 16.774 -1.079 17.772 1.00 96.81 232 LEU A C 1
ATOM 1775 O O . LEU A 1 232 ? 16.429 -2.132 17.233 1.00 96.81 232 LEU A O 1
ATOM 1779 N N . ARG A 1 233 ? 17.884 -0.419 17.409 1.00 96.38 233 ARG A N 1
ATOM 1780 C CA . ARG A 1 233 ? 18.764 -0.790 16.285 1.00 96.38 233 ARG A CA 1
ATOM 1781 C C . ARG A 1 233 ? 18.005 -0.893 14.954 1.00 96.38 233 ARG A C 1
ATOM 1783 O O . ARG A 1 233 ? 18.350 -1.692 14.085 1.00 96.38 233 ARG A O 1
ATOM 1790 N N . VAL A 1 234 ? 16.958 -0.082 14.784 1.00 91.56 234 VAL A N 1
ATOM 1791 C CA . VAL A 1 234 ? 16.208 0.030 13.525 1.00 91.56 234 VAL A CA 1
ATOM 1792 C C . VAL A 1 234 ? 16.580 1.330 12.802 1.00 91.56 234 VAL A C 1
ATOM 1794 O O . VAL A 1 234 ? 16.961 2.305 13.451 1.00 91.56 234 VAL A O 1
ATOM 1797 N N . PRO A 1 235 ? 16.489 1.388 11.458 1.00 86.62 235 PRO A N 1
ATOM 1798 C CA . PRO A 1 235 ? 16.740 2.631 10.736 1.00 86.62 235 PRO A CA 1
ATOM 1799 C C . PRO A 1 235 ? 15.826 3.760 11.230 1.00 86.62 235 PRO A C 1
ATOM 1801 O O . PRO A 1 235 ? 14.641 3.530 11.490 1.00 86.62 235 PRO A O 1
ATOM 1804 N N . ARG A 1 236 ? 16.364 4.979 11.325 1.00 88.06 236 ARG A N 1
ATOM 1805 C CA . ARG A 1 236 ? 15.592 6.175 11.697 1.00 88.06 236 ARG A CA 1
ATOM 1806 C C . ARG A 1 236 ? 14.443 6.406 10.706 1.00 88.06 236 ARG A C 1
ATOM 1808 O O . ARG A 1 236 ? 14.608 6.176 9.509 1.00 88.06 236 ARG A O 1
ATOM 1815 N N . GLY A 1 237 ? 13.283 6.804 11.214 1.00 86.25 237 GLY A N 1
ATOM 1816 C CA . GLY A 1 237 ? 12.035 6.964 10.470 1.00 86.25 237 GLY A CA 1
ATOM 1817 C C . GLY A 1 237 ? 11.360 5.647 10.065 1.00 86.25 237 GLY A C 1
ATOM 1818 O O . GLY A 1 237 ? 10.347 5.663 9.372 1.00 86.25 237 GLY A O 1
ATOM 1819 N N . SER A 1 238 ? 11.882 4.476 10.444 1.00 86.88 238 SER A N 1
ATOM 1820 C CA . SER A 1 238 ? 11.304 3.203 9.986 1.00 86.88 238 SER A CA 1
ATOM 1821 C C . SER A 1 238 ? 10.088 2.727 10.784 1.00 86.88 238 SER A C 1
ATOM 1823 O O . SER A 1 238 ? 9.408 1.800 10.325 1.00 86.88 238 SER A O 1
ATOM 1825 N N . TRP A 1 239 ? 9.848 3.299 11.966 1.00 90.44 239 TRP A N 1
ATOM 1826 C CA . TRP A 1 239 ? 8.747 2.934 12.860 1.00 90.44 239 TRP A CA 1
ATOM 1827 C C . TRP A 1 239 ? 7.833 4.118 13.134 1.00 90.44 239 TRP A C 1
ATOM 1829 O O . TRP A 1 239 ? 6.635 4.024 12.895 1.00 90.44 239 TRP A O 1
ATOM 1839 N N . PHE A 1 240 ? 8.398 5.235 13.591 1.00 92.69 240 PHE A N 1
ATOM 1840 C CA . PHE A 1 240 ? 7.613 6.436 13.867 1.00 92.69 240 PHE A CA 1
ATOM 1841 C C . PHE A 1 240 ? 7.452 7.322 12.639 1.00 92.69 240 PHE A C 1
ATOM 1843 O O . PHE A 1 240 ? 6.720 8.289 12.736 1.00 92.69 240 PHE A O 1
ATOM 1850 N N . GLY A 1 241 ? 8.178 7.056 11.541 1.00 87.50 241 GLY A N 1
ATOM 1851 C CA . GLY A 1 241 ? 8.268 7.896 10.331 1.00 87.50 241 GLY A CA 1
ATOM 1852 C C . GLY A 1 241 ? 8.576 9.372 10.576 1.00 87.50 241 GLY A C 1
ATOM 1853 O O . GLY A 1 241 ? 8.326 10.210 9.715 1.00 87.50 241 GLY A O 1
ATOM 1854 N N . PHE A 1 242 ? 9.187 9.683 11.722 1.00 86.25 242 PHE A N 1
ATOM 1855 C CA . PHE A 1 242 ? 9.701 11.012 12.020 1.00 86.25 242 PHE A CA 1
ATOM 1856 C C . PHE A 1 242 ? 11.059 11.184 11.361 1.00 86.25 242 PHE A C 1
ATOM 1858 O O . PHE A 1 242 ? 12.106 10.826 11.905 1.00 86.25 242 PHE A O 1
ATOM 1865 N N . GLY A 1 243 ? 11.015 11.762 10.171 1.00 62.19 243 GLY A N 1
ATOM 1866 C CA . GLY A 1 243 ? 12.181 12.047 9.363 1.00 62.19 243 GLY A CA 1
ATOM 1867 C C . GLY A 1 243 ? 12.258 11.119 8.168 1.00 62.19 243 GLY A C 1
ATOM 1868 O O . GLY A 1 243 ? 12.221 9.892 8.282 1.00 62.19 243 GLY A O 1
ATOM 1869 N N . GLU A 1 244 ? 12.429 11.737 7.011 1.00 53.44 244 GLU A N 1
ATOM 1870 C CA . GLU A 1 244 ? 13.067 11.072 5.901 1.00 53.44 244 GLU A CA 1
ATOM 1871 C C . GLU A 1 244 ? 14.441 10.627 6.396 1.00 53.44 244 GLU A C 1
ATOM 1873 O O . GLU A 1 244 ? 15.229 11.418 6.916 1.00 53.44 244 GLU A O 1
ATOM 1878 N N . ALA A 1 245 ? 14.758 9.349 6.224 1.00 45.91 245 ALA A N 1
ATOM 1879 C CA . ALA A 1 245 ? 16.147 8.954 6.086 1.00 45.91 245 ALA A CA 1
ATOM 1880 C C . ALA A 1 245 ? 16.680 9.506 4.748 1.00 45.91 245 ALA A C 1
ATOM 1882 O O . ALA A 1 245 ? 17.186 8.755 3.921 1.00 45.91 245 ALA A O 1
ATOM 1883 N N . GLU A 1 246 ? 16.564 10.816 4.529 1.00 50.22 246 GLU A N 1
ATOM 1884 C CA . GLU A 1 246 ? 17.595 11.562 3.840 1.00 50.22 246 GLU A CA 1
ATOM 1885 C C . GLU A 1 246 ? 18.750 11.618 4.838 1.00 50.22 246 GLU A C 1
ATOM 1887 O O . GLU A 1 246 ? 18.999 12.583 5.552 1.00 50.22 246 GLU A O 1
ATOM 1892 N N . VAL A 1 247 ? 19.502 10.517 4.897 1.00 48.41 247 VAL A N 1
ATOM 1893 C CA . VAL A 1 247 ? 20.938 10.743 4.830 1.00 48.41 247 VAL A CA 1
ATOM 1894 C C . VAL A 1 247 ? 21.064 11.591 3.571 1.00 48.41 247 VAL A C 1
ATOM 1896 O O . VAL A 1 247 ? 20.687 11.104 2.503 1.00 48.41 247 VAL A O 1
ATOM 1899 N N . GLU A 1 248 ? 21.430 12.866 3.710 1.00 52.22 248 GLU A N 1
ATOM 1900 C CA . GLU A 1 248 ? 21.915 13.680 2.598 1.00 52.22 248 GLU A CA 1
ATOM 1901 C C . GLU A 1 248 ? 23.138 12.933 2.051 1.00 52.22 248 GLU A C 1
ATOM 1903 O O . GLU A 1 248 ? 24.288 13.188 2.398 1.00 52.22 248 GLU A O 1
ATOM 1908 N N . GLU A 1 249 ? 22.881 11.863 1.305 1.00 64.62 249 GLU A N 1
ATOM 1909 C CA . GLU A 1 249 ? 23.879 11.121 0.577 1.00 64.62 249 GLU A CA 1
ATOM 1910 C C . GLU A 1 249 ? 24.295 12.095 -0.502 1.00 64.62 249 GLU A C 1
ATOM 1912 O O . GLU A 1 249 ? 23.559 12.258 -1.471 1.00 64.62 249 GLU A O 1
ATOM 1917 N N . GLU A 1 250 ? 25.414 12.785 -0.258 1.00 81.62 250 GLU A N 1
ATOM 1918 C CA . GLU A 1 250 ? 25.965 13.824 -1.123 1.00 81.62 250 GLU A CA 1
ATOM 1919 C C . GLU A 1 250 ? 25.692 13.476 -2.588 1.00 81.62 250 GLU A C 1
ATOM 1921 O O . GLU A 1 250 ? 26.203 12.481 -3.124 1.00 81.62 250 GLU A O 1
ATOM 1926 N N . GLU A 1 251 ? 24.808 14.247 -3.219 1.00 89.88 251 GLU A N 1
ATOM 1927 C CA . GLU A 1 251 ? 24.535 14.059 -4.629 1.00 89.88 251 GLU A CA 1
ATOM 1928 C C . GLU A 1 251 ? 25.755 14.544 -5.409 1.00 89.88 251 GLU A C 1
ATOM 1930 O O . GLU A 1 251 ? 26.245 15.663 -5.252 1.00 89.88 251 GLU A O 1
ATOM 1935 N N . GLN A 1 252 ? 26.273 13.674 -6.260 1.00 94.75 252 GLN A N 1
ATOM 1936 C CA . GLN A 1 252 ? 27.409 13.932 -7.114 1.00 94.75 252 GLN A CA 1
ATOM 1937 C C . GLN A 1 252 ? 26.921 14.254 -8.527 1.00 94.75 252 GLN A C 1
ATOM 1939 O O . GLN A 1 252 ? 26.241 13.453 -9.173 1.00 94.75 252 GLN A O 1
ATOM 1944 N N . GLU A 1 253 ? 27.320 15.422 -9.033 1.00 96.50 253 GLU A N 1
ATOM 1945 C CA . GLU A 1 253 ? 27.127 15.803 -10.432 1.00 96.50 253 GLU A CA 1
ATOM 1946 C C . GLU A 1 253 ? 28.043 14.952 -11.331 1.00 96.50 253 GLU A C 1
ATOM 1948 O O . GLU A 1 253 ? 29.276 14.992 -11.223 1.00 96.50 253 GLU A O 1
ATOM 1953 N N . VAL A 1 254 ? 27.450 14.190 -12.252 1.00 97.50 254 VAL A N 1
ATOM 1954 C CA . VAL A 1 254 ? 28.172 13.363 -13.225 1.00 97.50 254 VAL A CA 1
ATOM 1955 C C . VAL A 1 254 ? 27.874 13.845 -14.634 1.00 97.50 254 VAL A C 1
ATOM 1957 O O . VAL A 1 254 ? 26.736 13.824 -15.098 1.00 97.50 254 VAL A O 1
ATOM 1960 N N . ARG A 1 255 ? 28.927 14.237 -15.353 1.00 97.44 255 ARG A N 1
ATOM 1961 C CA . ARG A 1 255 ? 28.862 14.620 -16.764 1.00 97.44 255 ARG A CA 1
ATOM 1962 C C . ARG A 1 255 ? 29.150 13.419 -17.644 1.00 97.44 255 ARG A C 1
ATOM 1964 O O . ARG A 1 255 ? 30.236 12.837 -17.581 1.00 97.44 255 ARG A O 1
ATOM 1971 N N . VAL A 1 256 ? 28.184 13.077 -18.483 1.00 97.69 256 VAL A N 1
ATOM 1972 C CA . VAL A 1 256 ? 28.259 11.973 -19.431 1.00 97.69 256 VAL A CA 1
ATOM 1973 C C . VAL A 1 256 ? 28.352 12.543 -20.840 1.00 97.69 256 VAL A C 1
ATOM 1975 O O . VAL A 1 256 ? 27.432 13.203 -21.315 1.00 97.69 256 VAL A O 1
ATOM 1978 N N . THR A 1 257 ? 29.476 12.294 -21.509 1.00 97.06 257 THR A N 1
ATOM 1979 C CA . THR A 1 257 ? 29.715 12.722 -22.891 1.00 97.06 257 THR A CA 1
ATOM 1980 C C . THR A 1 257 ? 29.547 11.535 -23.829 1.00 97.06 257 THR A C 1
ATOM 1982 O O . THR A 1 257 ? 30.249 10.532 -23.690 1.00 97.06 257 THR A O 1
ATOM 1985 N N . HIS A 1 258 ? 28.664 11.633 -24.814 1.00 96.88 258 HIS A N 1
ATOM 1986 C CA . HIS A 1 258 ? 28.543 10.604 -25.838 1.00 96.88 258 HIS A CA 1
ATOM 1987 C C . HIS A 1 258 ? 29.770 10.620 -26.771 1.00 96.88 258 HIS A C 1
ATOM 1989 O O . HIS A 1 258 ? 30.276 11.676 -27.159 1.00 96.88 258 HIS A O 1
ATOM 1995 N N . ALA A 1 259 ? 30.303 9.442 -27.095 1.00 95.75 259 ALA A N 1
ATOM 1996 C CA . ALA A 1 259 ? 31.615 9.299 -27.725 1.00 95.75 259 ALA A CA 1
ATOM 1997 C C . ALA A 1 259 ? 31.676 9.818 -29.171 1.00 95.75 259 ALA A C 1
ATOM 1999 O O . ALA A 1 259 ? 32.739 10.265 -29.602 1.00 95.75 259 ALA A O 1
ATOM 2000 N N . TYR A 1 260 ? 30.563 9.750 -29.911 1.00 93.31 260 TYR A N 1
ATOM 2001 C CA . TYR A 1 260 ? 30.532 10.047 -31.348 1.00 93.31 260 TYR A CA 1
ATOM 2002 C C . TYR A 1 260 ? 30.091 11.482 -31.654 1.00 93.31 260 TYR A C 1
ATOM 2004 O O . TYR A 1 260 ? 30.824 12.233 -32.293 1.00 93.31 260 TYR A O 1
ATOM 2012 N N . ASP A 1 261 ? 28.915 11.877 -31.173 1.00 93.06 261 ASP A N 1
ATOM 2013 C CA . ASP A 1 261 ? 28.313 13.197 -31.425 1.00 93.06 261 ASP A CA 1
ATOM 2014 C C . ASP A 1 261 ? 28.771 14.279 -30.426 1.00 93.06 261 ASP A C 1
ATOM 2016 O O . ASP A 1 261 ? 28.471 15.457 -30.605 1.00 93.06 261 ASP A O 1
ATOM 2020 N N . ARG A 1 262 ? 29.521 13.890 -29.382 1.00 93.19 262 ARG A N 1
ATOM 2021 C CA . ARG A 1 262 ? 30.005 14.759 -28.296 1.00 93.19 262 ARG A CA 1
ATOM 2022 C C . ARG A 1 262 ? 28.896 15.468 -27.517 1.00 93.19 262 ARG A C 1
ATOM 2024 O O . ARG A 1 262 ? 29.190 16.432 -26.804 1.00 93.19 262 ARG A O 1
ATOM 2031 N N . THR A 1 263 ? 27.656 14.992 -27.608 1.00 93.62 263 THR A N 1
ATOM 2032 C CA . THR A 1 263 ? 26.561 15.489 -26.772 1.00 93.62 263 THR A CA 1
ATOM 2033 C C . THR A 1 263 ? 26.881 15.230 -25.302 1.00 93.62 263 THR A C 1
ATOM 2035 O O . THR A 1 263 ? 27.474 14.208 -24.947 1.00 93.62 263 THR A O 1
ATOM 2038 N N . GLN A 1 264 ? 26.566 16.199 -24.443 1.00 95.12 264 GLN A N 1
ATOM 2039 C CA . GLN A 1 264 ? 26.846 16.125 -23.011 1.00 95.12 264 GLN A CA 1
ATOM 2040 C C . GLN A 1 264 ? 25.547 16.210 -22.232 1.00 95.12 264 GLN A C 1
ATOM 2042 O O . GLN A 1 264 ? 24.739 17.105 -22.467 1.00 95.12 264 GLN A O 1
ATOM 2047 N N . VAL A 1 265 ? 25.381 15.288 -21.291 1.00 95.62 265 VAL A N 1
ATOM 2048 C CA . VAL A 1 265 ? 24.247 15.245 -20.374 1.00 95.62 265 VAL A CA 1
ATOM 2049 C C . VAL A 1 265 ? 24.790 15.168 -18.958 1.00 95.62 265 VAL A C 1
ATOM 2051 O O . VAL A 1 265 ? 25.692 14.379 -18.669 1.00 95.62 265 VAL A O 1
ATOM 2054 N N . THR A 1 266 ? 24.253 16.001 -18.077 1.00 96.25 266 THR A N 1
ATOM 2055 C CA . THR A 1 266 ? 24.613 16.018 -16.661 1.00 96.25 266 THR A CA 1
ATOM 2056 C C . THR A 1 266 ? 23.505 15.345 -15.863 1.00 96.25 266 THR A C 1
ATOM 2058 O O . THR A 1 266 ? 22.339 15.698 -16.019 1.00 96.25 266 THR A O 1
ATOM 2061 N N . VAL A 1 267 ? 23.860 14.382 -15.014 1.00 96.50 267 VAL A N 1
ATOM 2062 C CA . VAL A 1 267 ? 22.925 13.702 -14.108 1.00 96.50 267 VAL A CA 1
ATOM 2063 C C . VAL A 1 267 ? 23.406 13.817 -12.666 1.00 96.50 267 VAL A C 1
ATOM 2065 O O . VAL A 1 267 ? 24.610 13.782 -12.409 1.00 96.50 267 VAL A O 1
ATOM 2068 N N . MET A 1 268 ? 22.460 13.941 -11.737 1.00 96.06 268 MET A N 1
ATOM 2069 C CA . MET A 1 268 ? 22.716 13.892 -10.297 1.00 96.06 268 MET A CA 1
ATOM 2070 C C . MET A 1 268 ? 22.517 12.458 -9.815 1.00 96.06 268 MET A C 1
ATOM 2072 O O . MET A 1 268 ? 21.480 11.846 -10.081 1.00 96.06 268 MET A O 1
ATOM 2076 N N . VAL A 1 269 ? 23.527 11.902 -9.153 1.00 96.31 269 VAL A N 1
ATOM 2077 C CA . VAL A 1 269 ? 23.491 10.546 -8.592 1.00 96.31 269 VAL A CA 1
ATOM 2078 C C . VAL A 1 269 ? 24.136 10.539 -7.214 1.00 96.31 269 VAL A C 1
ATOM 2080 O O . VAL A 1 269 ? 24.990 11.363 -6.923 1.00 96.31 269 VAL A O 1
ATOM 2083 N N . LYS A 1 270 ? 23.762 9.594 -6.358 1.00 93.50 270 LYS A N 1
ATOM 2084 C CA . LYS A 1 270 ? 24.329 9.460 -5.006 1.00 93.50 270 LYS A CA 1
ATOM 2085 C C . LYS A 1 270 ? 25.845 9.205 -5.054 1.00 93.50 270 LYS A C 1
ATOM 2087 O O . LYS A 1 270 ? 26.304 8.473 -5.928 1.00 93.50 270 LYS A O 1
ATOM 2092 N N . ALA A 1 271 ? 26.621 9.697 -4.085 1.00 91.12 271 ALA A N 1
ATOM 2093 C CA . ALA A 1 271 ? 28.073 9.447 -4.007 1.00 91.12 271 ALA A CA 1
ATOM 2094 C C . ALA A 1 271 ? 28.465 7.946 -3.988 1.00 91.12 271 ALA A C 1
ATOM 2096 O O . ALA A 1 271 ? 29.562 7.570 -4.408 1.00 91.12 271 ALA A O 1
ATOM 2097 N N . GLY A 1 272 ? 27.563 7.070 -3.525 1.00 90.38 272 GLY A N 1
ATOM 2098 C CA . GLY A 1 272 ? 27.717 5.607 -3.543 1.00 90.38 272 GLY A CA 1
ATOM 2099 C C . GLY A 1 272 ? 27.190 4.905 -4.802 1.00 90.38 272 GLY A C 1
ATOM 2100 O O . GLY A 1 272 ? 27.172 3.675 -4.839 1.00 90.38 272 GLY A O 1
ATOM 2101 N N . ALA A 1 273 ? 26.734 5.655 -5.808 1.00 96.00 273 ALA A N 1
ATOM 2102 C CA . ALA A 1 273 ? 26.098 5.121 -7.007 1.00 96.00 273 ALA A CA 1
ATOM 2103 C C . ALA A 1 273 ? 27.027 4.209 -7.821 1.00 96.00 273 ALA A C 1
ATOM 2105 O O . ALA A 1 273 ? 28.254 4.326 -7.801 1.00 96.00 273 ALA A O 1
ATOM 2106 N N . THR A 1 274 ? 26.425 3.306 -8.583 1.00 97.81 274 THR A N 1
ATOM 2107 C CA . THR A 1 274 ? 27.084 2.429 -9.555 1.00 97.81 274 THR A CA 1
ATOM 2108 C C . THR A 1 274 ? 26.930 2.963 -10.980 1.00 97.81 274 THR A C 1
ATOM 2110 O O . THR A 1 274 ? 26.140 3.870 -11.250 1.00 97.81 274 THR A O 1
ATOM 2113 N N . MET A 1 275 ? 27.656 2.388 -11.940 1.00 97.94 275 MET A N 1
ATOM 2114 C CA . MET A 1 275 ? 27.475 2.720 -13.362 1.00 97.94 275 MET A CA 1
ATOM 2115 C C . MET A 1 275 ? 26.046 2.426 -13.855 1.00 97.94 275 MET A C 1
ATOM 2117 O O . MET A 1 275 ? 25.536 3.147 -14.716 1.00 97.94 275 MET A O 1
ATOM 2121 N N . SER A 1 276 ? 25.379 1.414 -13.286 1.00 97.12 276 SER A N 1
ATOM 2122 C CA . SER A 1 276 ? 23.963 1.133 -13.548 1.00 97.12 276 SER A CA 1
ATOM 2123 C C . SER A 1 276 ? 23.061 2.287 -13.116 1.00 97.12 276 SER A C 1
ATOM 2125 O O . SER A 1 276 ? 22.131 2.640 -13.838 1.00 97.12 276 SER A O 1
ATOM 2127 N N . ASP A 1 277 ? 23.338 2.899 -11.965 1.00 97.06 277 ASP A N 1
ATOM 2128 C CA . ASP A 1 277 ? 22.539 4.011 -11.442 1.00 97.06 277 ASP A CA 1
ATOM 2129 C C . ASP A 1 277 ? 22.679 5.256 -12.321 1.00 97.06 277 ASP A C 1
ATOM 2131 O O . ASP A 1 277 ? 21.693 5.939 -12.583 1.00 97.06 277 ASP A O 1
ATOM 2135 N N . VAL A 1 278 ? 23.874 5.497 -12.875 1.00 97.69 278 VAL A N 1
ATOM 2136 C CA . VAL A 1 278 ? 24.098 6.562 -13.867 1.00 97.69 278 VAL A CA 1
ATOM 2137 C C . VAL A 1 278 ? 23.286 6.314 -15.141 1.00 97.69 278 VAL A C 1
ATOM 2139 O O . VAL A 1 278 ? 22.653 7.239 -15.651 1.00 97.69 278 VAL A O 1
ATOM 2142 N N . LYS A 1 279 ? 23.249 5.075 -15.655 1.00 97.56 279 LYS A N 1
ATOM 2143 C CA . LYS A 1 279 ? 22.400 4.729 -16.811 1.00 97.56 279 LYS A CA 1
ATOM 2144 C C . LYS A 1 279 ? 20.920 4.942 -16.506 1.00 97.56 279 LYS A C 1
ATOM 2146 O O . LYS A 1 279 ? 20.216 5.530 -17.321 1.00 97.56 279 LYS A O 1
ATOM 2151 N N . ASN A 1 280 ? 20.459 4.514 -15.334 1.00 95.06 280 ASN A N 1
ATOM 2152 C CA . ASN A 1 280 ? 19.075 4.702 -14.903 1.00 95.06 280 ASN A CA 1
ATOM 2153 C C . ASN A 1 280 ? 18.721 6.192 -14.774 1.00 95.06 280 ASN A C 1
ATOM 2155 O O . ASN A 1 280 ? 17.647 6.608 -15.210 1.00 95.06 280 ASN A O 1
ATOM 2159 N N . ALA A 1 281 ? 19.636 7.012 -14.251 1.00 95.81 281 ALA A N 1
ATOM 2160 C CA . ALA A 1 281 ? 19.465 8.460 -14.186 1.00 95.81 281 ALA A CA 1
ATOM 2161 C C . ALA A 1 281 ? 19.367 9.088 -15.589 1.00 95.81 281 ALA A C 1
ATOM 2163 O O . ALA A 1 281 ? 18.503 9.932 -15.818 1.00 95.81 281 ALA A O 1
ATOM 2164 N N . LEU A 1 282 ? 20.175 8.628 -16.552 1.00 95.44 282 LEU A N 1
ATOM 2165 C CA . LEU A 1 282 ? 20.079 9.055 -17.954 1.00 95.44 282 LEU A CA 1
ATOM 2166 C C . LEU A 1 282 ? 18.751 8.642 -18.602 1.00 95.44 282 LEU A C 1
ATOM 2168 O O . LEU A 1 282 ? 18.151 9.446 -19.307 1.00 95.44 282 LEU A O 1
ATOM 2172 N N . VAL A 1 283 ? 18.266 7.423 -18.353 1.00 95.12 283 VAL A N 1
ATOM 2173 C CA . VAL A 1 283 ? 16.967 6.941 -18.864 1.00 95.12 283 VAL A CA 1
ATOM 2174 C C . VAL A 1 283 ? 15.835 7.789 -18.318 1.00 95.12 283 VAL A C 1
ATOM 2176 O O . VAL A 1 283 ? 14.952 8.182 -19.074 1.00 95.12 283 VAL A O 1
ATOM 2179 N N . LYS A 1 284 ? 15.877 8.096 -17.019 1.00 89.81 284 LYS A N 1
ATOM 2180 C CA . LYS A 1 284 ? 14.883 8.945 -16.366 1.00 89.81 284 LYS A CA 1
ATOM 2181 C C . LYS A 1 284 ? 14.903 10.364 -16.932 1.00 89.81 284 LYS A C 1
ATOM 2183 O O . LYS A 1 284 ? 13.844 10.926 -17.178 1.00 89.81 284 LYS A O 1
ATOM 2188 N N . LEU A 1 285 ? 16.092 10.920 -17.165 1.00 91.19 285 LEU A N 1
ATOM 2189 C CA . LEU A 1 285 ? 16.250 12.274 -17.691 1.00 91.19 285 LEU A CA 1
ATOM 2190 C C . LEU A 1 285 ? 15.858 12.383 -19.174 1.00 91.19 285 LEU A C 1
ATOM 2192 O O . LEU A 1 285 ? 15.268 13.378 -19.579 1.00 91.19 285 LEU A O 1
ATOM 2196 N N . LEU A 1 286 ? 16.186 11.375 -19.987 1.00 92.06 286 LEU A N 1
ATOM 2197 C CA . LEU A 1 286 ? 15.993 11.408 -21.441 1.00 92.06 286 LEU A CA 1
ATOM 2198 C C . LEU A 1 286 ? 14.713 10.700 -21.911 1.00 92.06 286 LEU A C 1
ATOM 2200 O O . LEU A 1 286 ? 14.307 10.888 -23.056 1.00 92.06 286 LEU A O 1
ATOM 2204 N N . GLY A 1 287 ? 14.076 9.897 -21.053 1.00 89.12 287 GLY A N 1
ATOM 2205 C CA . GLY A 1 287 ? 12.879 9.114 -21.373 1.00 89.12 287 GLY A CA 1
ATOM 2206 C C . GLY A 1 287 ? 13.130 7.982 -22.374 1.00 89.12 287 GLY A C 1
ATOM 2207 O O . GLY A 1 287 ? 12.238 7.652 -23.151 1.00 89.12 287 GLY A O 1
ATOM 2208 N N . ARG A 1 288 ? 14.350 7.428 -22.410 1.00 92.19 288 ARG A N 1
ATOM 2209 C CA . ARG A 1 288 ? 14.793 6.456 -23.426 1.00 92.19 288 ARG A CA 1
ATOM 2210 C C . ARG A 1 288 ? 15.290 5.158 -22.787 1.00 92.19 288 ARG A C 1
ATOM 2212 O O . ARG A 1 288 ? 16.412 5.138 -22.271 1.00 92.19 288 ARG A O 1
ATOM 2219 N N . PRO A 1 289 ? 14.494 4.073 -22.793 1.00 92.12 289 PRO A N 1
ATOM 2220 C CA . PRO A 1 289 ? 14.899 2.805 -22.188 1.00 92.12 289 PRO A CA 1
ATOM 2221 C C . PRO A 1 289 ? 16.061 2.134 -22.937 1.00 92.12 289 PRO A C 1
ATOM 2223 O O . PRO A 1 289 ? 16.789 1.342 -22.336 1.00 92.12 289 PRO A O 1
ATOM 2226 N N . GLU A 1 290 ? 16.298 2.490 -24.207 1.00 95.06 290 GLU A N 1
ATOM 2227 C CA . GLU A 1 290 ? 17.371 1.922 -25.037 1.00 95.06 290 GLU A CA 1
ATOM 2228 C C . GLU A 1 290 ? 18.771 2.210 -24.465 1.00 95.06 290 GLU A C 1
ATOM 2230 O O . GLU A 1 290 ? 19.732 1.489 -24.724 1.00 95.06 290 GLU A O 1
ATOM 2235 N N . ILE A 1 291 ? 18.893 3.233 -23.615 1.00 95.94 291 ILE A N 1
ATOM 2236 C CA . ILE A 1 291 ? 20.129 3.580 -22.904 1.00 95.94 291 ILE A CA 1
ATOM 2237 C C . ILE A 1 291 ? 20.594 2.441 -21.982 1.00 95.94 291 ILE A C 1
ATOM 2239 O O . ILE A 1 291 ? 21.798 2.256 -21.809 1.00 95.94 291 ILE A O 1
ATOM 2243 N N . ILE A 1 292 ? 19.680 1.655 -21.402 1.00 95.69 292 ILE A N 1
ATOM 2244 C CA . ILE A 1 292 ? 20.052 0.510 -20.552 1.00 95.69 292 ILE A CA 1
ATOM 2245 C C . ILE A 1 292 ? 20.490 -0.672 -21.413 1.00 95.69 292 ILE A C 1
ATOM 2247 O O . ILE A 1 292 ? 21.487 -1.324 -21.098 1.00 95.69 292 ILE A O 1
ATOM 2251 N N . THR A 1 293 ? 19.751 -0.948 -22.489 1.00 94.56 293 THR A N 1
ATOM 2252 C CA . THR A 1 293 ? 19.938 -2.150 -23.311 1.00 94.56 293 THR A CA 1
ATOM 2253 C C . THR A 1 293 ? 21.124 -2.030 -24.264 1.00 94.56 293 THR A C 1
ATOM 2255 O O . THR A 1 293 ? 21.883 -2.983 -24.425 1.00 94.56 293 THR A O 1
ATOM 2258 N N . GLU A 1 294 ? 21.308 -0.864 -24.878 1.00 96.44 294 GLU A N 1
ATOM 2259 C CA . GLU A 1 294 ? 22.316 -0.629 -25.920 1.00 96.44 294 GLU A CA 1
ATOM 2260 C C . GLU A 1 294 ? 23.482 0.229 -25.420 1.00 96.44 294 GLU A C 1
ATOM 2262 O O . GLU A 1 294 ? 24.594 0.163 -25.948 1.00 96.44 294 GLU A O 1
ATOM 2267 N N . GLY A 1 295 ? 23.247 1.019 -24.374 1.00 96.75 295 GLY A N 1
ATOM 2268 C CA . GLY A 1 295 ? 24.224 1.938 -23.817 1.00 96.75 295 GLY A CA 1
ATOM 2269 C C . GLY A 1 295 ? 25.325 1.279 -22.999 1.00 96.75 295 GLY A C 1
ATOM 2270 O O . GLY A 1 295 ? 25.098 0.421 -22.141 1.00 96.75 295 GLY A O 1
ATOM 2271 N N . ARG A 1 296 ? 26.557 1.747 -23.195 1.00 97.81 296 ARG A N 1
ATOM 2272 C CA . ARG A 1 296 ? 27.723 1.358 -22.398 1.00 97.81 296 ARG A CA 1
ATOM 2273 C C . ARG A 1 296 ? 28.486 2.589 -21.944 1.00 97.81 296 ARG A C 1
ATOM 2275 O O . ARG A 1 296 ? 28.879 3.425 -22.753 1.00 97.81 296 ARG A O 1
ATOM 2282 N N . ILE A 1 297 ? 28.753 2.658 -20.643 1.00 98.12 297 ILE A N 1
ATOM 2283 C CA . ILE A 1 297 ? 29.674 3.645 -20.084 1.00 98.12 297 ILE A CA 1
ATOM 2284 C C . ILE A 1 297 ? 31.090 3.099 -20.257 1.00 98.12 297 ILE A C 1
ATOM 2286 O O . ILE A 1 297 ? 31.385 1.973 -19.854 1.00 98.12 297 ILE A O 1
ATOM 2290 N N . VAL A 1 298 ? 31.968 3.879 -20.875 1.00 97.94 298 VAL A N 1
ATOM 2291 C CA . VAL A 1 298 ? 33.313 3.464 -21.268 1.00 97.94 298 VAL A CA 1
ATOM 2292 C C . VAL A 1 298 ? 34.391 4.412 -20.745 1.00 97.94 298 VAL A C 1
ATOM 2294 O O . VAL A 1 298 ? 34.163 5.596 -20.496 1.00 97.94 298 VAL A O 1
ATOM 2297 N N . LYS A 1 299 ? 35.611 3.889 -20.613 1.00 95.62 299 LYS A N 1
ATOM 2298 C CA . LYS A 1 299 ? 36.842 4.647 -20.387 1.00 95.62 299 LYS A CA 1
ATOM 2299 C C . LYS A 1 299 ? 37.667 4.674 -21.676 1.00 95.62 299 LYS A C 1
ATOM 2301 O O . LYS A 1 299 ? 37.875 3.610 -22.265 1.00 95.62 299 LYS A O 1
ATOM 2306 N N . PRO A 1 300 ? 38.186 5.835 -22.107 1.00 94.06 300 PRO A N 1
ATOM 2307 C CA . PRO A 1 300 ? 39.122 5.883 -23.222 1.00 94.06 300 PRO A CA 1
ATOM 2308 C C . PRO A 1 300 ? 40.439 5.193 -22.840 1.00 94.06 300 PRO A C 1
ATOM 2310 O O . PRO A 1 300 ? 41.028 5.468 -21.791 1.00 94.06 300 PRO A O 1
ATOM 2313 N N . ARG A 1 301 ? 40.911 4.302 -23.708 1.00 92.38 301 ARG A N 1
ATOM 2314 C CA . ARG A 1 301 ? 42.255 3.722 -23.693 1.00 92.38 301 ARG A CA 1
ATOM 2315 C C . ARG A 1 301 ? 42.968 4.297 -24.920 1.00 92.38 301 ARG A C 1
ATOM 2317 O O . ARG A 1 301 ? 42.378 4.377 -25.994 1.00 92.38 301 ARG A O 1
ATOM 2324 N N . GLY A 1 302 ? 44.190 4.806 -24.745 1.00 88.00 302 GLY A N 1
ATOM 2325 C CA . GLY A 1 302 ? 44.924 5.502 -25.812 1.00 88.00 302 GLY A CA 1
ATOM 2326 C C . GLY A 1 302 ? 44.863 4.768 -27.162 1.00 88.00 302 GLY A C 1
ATOM 2327 O O . GLY A 1 302 ? 44.794 3.540 -27.200 1.00 88.00 302 GLY A O 1
ATOM 2328 N N . GLY A 1 303 ? 44.846 5.521 -28.265 1.00 90.56 303 GLY A N 1
ATOM 2329 C CA . GLY A 1 303 ? 44.684 4.958 -29.614 1.00 90.56 303 GLY A CA 1
ATOM 2330 C C . GLY A 1 303 ? 43.230 4.788 -30.073 1.00 90.56 303 GLY A C 1
ATOM 2331 O O . GLY A 1 303 ? 42.961 3.951 -30.925 1.00 90.56 303 GLY A O 1
ATOM 2332 N N . GLY A 1 304 ? 42.285 5.548 -29.505 1.00 90.38 304 GLY A N 1
ATOM 2333 C CA . GLY A 1 304 ? 40.880 5.545 -29.944 1.00 90.38 304 GLY A CA 1
ATOM 2334 C C . GLY A 1 304 ? 40.085 4.298 -29.545 1.00 90.38 304 GLY A C 1
ATOM 2335 O O . GLY A 1 304 ? 38.987 4.087 -30.049 1.00 90.38 304 GLY A O 1
ATOM 2336 N N . THR A 1 305 ? 40.618 3.472 -28.642 1.00 95.06 305 THR A N 1
ATOM 2337 C CA . THR A 1 305 ? 39.917 2.288 -28.131 1.00 95.06 305 THR A CA 1
ATOM 2338 C C . THR A 1 305 ? 39.170 2.622 -26.841 1.00 95.06 305 THR A C 1
ATOM 2340 O O . THR A 1 305 ? 39.604 3.454 -26.045 1.00 95.06 305 THR A O 1
ATOM 2343 N N . TYR A 1 306 ? 38.029 1.976 -26.613 1.00 96.69 306 TYR A N 1
ATOM 2344 C CA . TYR A 1 306 ? 37.199 2.192 -25.428 1.00 96.69 306 TYR A CA 1
ATOM 2345 C C . TYR A 1 306 ? 37.061 0.893 -24.634 1.00 96.69 306 TYR A C 1
ATOM 2347 O O . TYR A 1 306 ? 36.903 -0.181 -25.211 1.00 96.69 306 TYR A O 1
ATOM 2355 N N . MET A 1 307 ? 37.107 0.987 -23.305 1.00 97.00 307 MET A N 1
ATOM 2356 C CA . MET A 1 307 ? 36.878 -0.142 -22.401 1.00 97.00 307 MET A CA 1
ATOM 2357 C C . MET A 1 307 ? 35.618 0.114 -21.577 1.00 97.00 307 MET A C 1
ATOM 2359 O O . MET A 1 307 ? 35.549 1.118 -20.874 1.00 97.00 307 MET A O 1
ATOM 2363 N N . ALA A 1 308 ? 34.626 -0.773 -21.659 1.00 97.50 308 ALA A N 1
ATOM 2364 C CA . ALA A 1 308 ? 33.381 -0.633 -20.907 1.00 97.50 308 ALA A CA 1
ATOM 2365 C C . ALA A 1 308 ? 33.586 -0.900 -19.410 1.00 97.50 308 ALA A C 1
ATOM 2367 O O . ALA A 1 308 ? 34.260 -1.862 -19.035 1.00 97.50 308 ALA A O 1
ATOM 2368 N N . TYR A 1 309 ? 32.981 -0.060 -18.571 1.00 98.19 309 TYR A N 1
ATOM 2369 C CA . TYR A 1 309 ? 32.815 -0.345 -17.149 1.00 98.19 309 TYR A CA 1
ATOM 2370 C C . TYR A 1 309 ? 31.722 -1.400 -16.949 1.00 98.19 309 TYR A C 1
ATOM 2372 O O . TYR A 1 309 ? 30.818 -1.537 -17.777 1.00 98.19 309 TYR A O 1
ATOM 2380 N N . LYS A 1 310 ? 31.801 -2.151 -15.847 1.00 97.25 310 LYS A N 1
ATOM 2381 C CA . LYS A 1 310 ? 30.713 -3.054 -15.445 1.00 97.25 310 LYS A CA 1
ATOM 2382 C C . LYS A 1 310 ? 29.605 -2.248 -14.774 1.00 97.25 310 LYS A C 1
ATOM 2384 O O . LYS A 1 310 ? 29.895 -1.294 -14.059 1.00 97.25 310 LYS A O 1
ATOM 2389 N N . ASP A 1 311 ? 28.358 -2.670 -14.940 1.00 97.00 311 ASP A N 1
ATOM 2390 C CA . ASP A 1 311 ? 27.205 -1.955 -14.380 1.00 97.00 311 ASP A CA 1
ATOM 2391 C C . ASP A 1 311 ? 27.243 -1.894 -12.840 1.00 97.00 311 ASP A C 1
ATOM 2393 O O . ASP A 1 311 ? 26.855 -0.885 -12.262 1.00 97.00 311 ASP A O 1
ATOM 2397 N N . GLN A 1 312 ? 27.795 -2.919 -12.178 1.00 95.69 312 GLN A N 1
ATOM 2398 C CA . GLN A 1 312 ? 27.959 -2.978 -10.717 1.00 95.69 312 GLN A CA 1
ATOM 2399 C C . GLN A 1 312 ? 29.209 -2.242 -10.208 1.00 95.69 312 GLN A C 1
ATOM 2401 O O . GLN A 1 312 ? 29.474 -2.235 -9.007 1.00 95.69 312 GLN A O 1
ATOM 2406 N N . GLU A 1 313 ? 30.032 -1.677 -11.097 1.00 97.50 313 GLU A N 1
ATOM 2407 C CA . GLU A 1 313 ? 31.228 -0.955 -10.675 1.00 97.50 313 GLU A CA 1
ATOM 2408 C C . GLU A 1 313 ? 30.822 0.356 -9.983 1.00 97.50 313 GLU A C 1
ATOM 2410 O O . GLU A 1 313 ? 30.022 1.114 -10.544 1.00 97.50 313 GLU A O 1
ATOM 2415 N N . PRO A 1 314 ? 31.361 0.653 -8.786 1.00 96.50 314 PRO A N 1
ATOM 2416 C CA . PRO A 1 314 ? 31.042 1.889 -8.089 1.00 96.50 314 PRO A CA 1
ATOM 2417 C C . PRO A 1 314 ? 31.583 3.091 -8.866 1.00 96.50 314 PRO A C 1
ATOM 2419 O O . PRO A 1 314 ? 32.716 3.074 -9.368 1.00 96.50 314 PRO A O 1
ATOM 2422 N N . LEU A 1 315 ? 30.791 4.160 -8.917 1.00 97.12 315 LEU A N 1
ATOM 2423 C CA . LEU A 1 315 ? 31.142 5.438 -9.527 1.00 97.12 315 LEU A CA 1
ATOM 2424 C C . LEU A 1 315 ? 32.413 6.011 -8.889 1.00 97.12 315 LEU A C 1
ATOM 2426 O O . LEU A 1 315 ? 33.345 6.420 -9.594 1.00 97.12 315 LEU A O 1
ATOM 2430 N N . GLY A 1 316 ? 32.498 5.943 -7.557 1.00 94.31 316 GLY A N 1
ATOM 2431 C CA . GLY A 1 316 ? 33.622 6.452 -6.780 1.00 94.31 316 GLY A CA 1
ATOM 2432 C C . GLY A 1 316 ? 33.818 7.951 -7.016 1.00 94.31 316 GLY A C 1
ATOM 2433 O O . GLY A 1 316 ? 32.876 8.725 -7.011 1.00 94.31 316 GLY A O 1
ATOM 2434 N N . LYS A 1 317 ? 35.052 8.389 -7.283 1.00 95.94 317 LYS A N 1
ATOM 2435 C CA . LYS A 1 317 ? 35.367 9.818 -7.501 1.00 95.94 317 LYS A CA 1
ATOM 2436 C C . LYS A 1 317 ? 35.182 10.292 -8.954 1.00 95.94 317 LYS A C 1
ATOM 2438 O O . LYS A 1 317 ? 35.690 11.348 -9.325 1.00 95.94 317 LYS A O 1
ATOM 2443 N N . ARG A 1 318 ? 34.545 9.494 -9.818 1.00 97.00 318 ARG A N 1
ATOM 2444 C CA . ARG A 1 318 ? 34.460 9.773 -11.261 1.00 97.00 318 ARG A CA 1
ATOM 2445 C C . ARG A 1 318 ? 33.275 10.696 -11.554 1.00 97.00 318 ARG A C 1
ATOM 2447 O O . ARG A 1 318 ? 32.137 10.265 -11.496 1.00 97.00 318 ARG A O 1
ATOM 2454 N N . THR A 1 319 ? 33.547 11.935 -11.955 1.00 97.00 319 THR A N 1
ATOM 2455 C CA . THR A 1 319 ? 32.511 12.912 -12.359 1.00 97.00 319 THR A CA 1
ATOM 2456 C C . THR A 1 319 ? 32.396 13.089 -13.872 1.00 97.00 319 THR A C 1
ATOM 2458 O O . THR A 1 319 ? 31.529 13.812 -14.351 1.00 97.00 319 THR A O 1
ATOM 2461 N N . ARG A 1 320 ? 33.286 12.459 -14.649 1.00 97.44 320 ARG A N 1
ATOM 2462 C CA . ARG A 1 320 ? 33.318 12.551 -16.114 1.00 97.44 320 ARG A CA 1
ATOM 2463 C C . ARG A 1 320 ? 33.346 11.159 -16.712 1.00 97.44 320 ARG A C 1
ATOM 2465 O O . ARG A 1 320 ? 34.304 10.413 -16.498 1.00 97.44 320 ARG A O 1
ATOM 2472 N N . LEU A 1 321 ? 32.306 10.827 -17.458 1.00 97.75 321 LEU A N 1
ATOM 2473 C CA . LEU A 1 321 ? 32.118 9.523 -18.073 1.00 97.75 321 LEU A CA 1
ATOM 2474 C C . LEU A 1 321 ? 31.910 9.682 -19.578 1.00 97.75 321 LEU A C 1
ATOM 2476 O O . LEU A 1 321 ? 31.399 10.699 -20.042 1.00 97.75 321 LEU A O 1
ATOM 2480 N N . VAL A 1 322 ? 32.317 8.669 -20.339 1.00 97.62 322 VAL A N 1
ATOM 2481 C CA . VAL A 1 322 ? 32.058 8.599 -21.780 1.00 97.62 322 VAL A CA 1
ATOM 2482 C C . VAL A 1 322 ? 31.012 7.520 -22.019 1.00 97.62 322 VAL A C 1
ATOM 2484 O O . VAL A 1 322 ? 31.086 6.456 -21.410 1.00 97.62 322 VAL A O 1
ATOM 2487 N N . PHE A 1 323 ? 30.045 7.780 -22.889 1.00 97.81 323 PHE A N 1
ATOM 2488 C CA . PHE A 1 323 ? 28.971 6.848 -23.219 1.00 97.81 323 PHE A CA 1
ATOM 2489 C C . PHE A 1 323 ? 29.011 6.480 -24.704 1.00 97.81 323 PHE A C 1
ATOM 2491 O O . PHE A 1 323 ? 29.275 7.325 -25.555 1.00 97.81 323 PHE A O 1
ATOM 2498 N N . VAL A 1 324 ? 28.767 5.211 -25.015 1.00 96.94 324 VAL A N 1
ATOM 2499 C CA . VAL A 1 324 ? 28.723 4.654 -26.373 1.00 96.94 324 VAL A CA 1
ATOM 2500 C C . VAL A 1 324 ? 27.432 3.849 -26.509 1.00 96.94 324 VAL A C 1
ATOM 2502 O O . VAL A 1 324 ? 27.128 3.063 -25.614 1.00 96.94 324 VAL A O 1
ATOM 2505 N N . GLY A 1 325 ? 26.702 4.004 -27.614 1.00 96.12 325 GLY A N 1
ATOM 2506 C CA . GLY A 1 325 ? 25.481 3.242 -27.898 1.00 96.12 325 GLY A CA 1
ATOM 2507 C C . GLY A 1 325 ? 24.340 4.163 -28.309 1.00 96.12 325 GLY A C 1
ATOM 2508 O O . GLY A 1 325 ? 24.476 4.892 -29.287 1.00 96.12 325 GLY A O 1
ATOM 2509 N N . ALA A 1 326 ? 23.237 4.124 -27.560 1.00 94.62 326 ALA A N 1
ATOM 2510 C CA . ALA A 1 326 ? 22.068 4.971 -27.786 1.00 94.62 326 ALA A CA 1
ATOM 2511 C C . ALA A 1 326 ? 22.415 6.476 -27.806 1.00 94.62 326 ALA A C 1
ATOM 2513 O O . ALA A 1 326 ? 23.246 6.957 -27.035 1.00 94.62 326 ALA A O 1
ATOM 2514 N N . GLU A 1 327 ? 21.743 7.238 -28.663 1.00 92.81 327 GLU A N 1
ATOM 2515 C CA . GLU A 1 327 ? 21.965 8.682 -28.777 1.00 92.81 327 GLU A CA 1
ATOM 2516 C C . GLU A 1 327 ? 21.527 9.427 -27.502 1.00 92.81 327 GLU A C 1
ATOM 2518 O O . GLU A 1 327 ? 20.422 9.215 -26.991 1.00 92.81 327 GLU A O 1
ATOM 2523 N N . LEU A 1 328 ? 22.362 10.357 -27.022 1.00 91.81 328 LEU A N 1
ATOM 2524 C CA . LEU A 1 328 ? 22.029 11.237 -25.890 1.00 91.81 328 LEU A CA 1
ATOM 2525 C C . LEU A 1 328 ? 21.380 12.570 -26.331 1.00 91.81 328 LEU A C 1
ATOM 2527 O O . LEU A 1 328 ? 21.012 13.386 -25.487 1.00 91.81 328 LEU A O 1
ATOM 2531 N N . GLY A 1 329 ? 21.239 12.796 -27.645 1.00 82.00 329 GLY A N 1
ATOM 2532 C CA . GLY A 1 329 ? 20.676 14.011 -28.246 1.00 82.00 329 GLY A CA 1
ATOM 2533 C C . GLY A 1 329 ? 19.194 14.270 -27.921 1.00 82.00 329 GLY A C 1
ATOM 2534 O O . GLY A 1 329 ? 18.414 13.351 -27.677 1.00 82.00 329 GLY A O 1
ATOM 2535 N N . GLN A 1 330 ? 18.827 15.557 -27.909 1.00 66.69 330 GLN A N 1
ATOM 2536 C CA . GLN A 1 330 ? 17.605 16.138 -27.333 1.00 66.69 330 GLN A CA 1
ATOM 2537 C C . GLN A 1 330 ? 16.283 15.449 -27.727 1.00 66.69 330 GLN A C 1
ATOM 2539 O O . GLN A 1 330 ? 15.823 15.544 -28.861 1.00 66.69 330 GLN A O 1
ATOM 2544 N N . SER A 1 331 ? 15.589 14.884 -26.731 1.00 56.28 331 SER A N 1
ATOM 2545 C CA . SER A 1 331 ? 14.146 14.595 -26.810 1.00 56.28 331 SER A CA 1
ATOM 2546 C C . SER A 1 331 ? 13.369 14.883 -25.511 1.00 56.28 331 SER A C 1
ATOM 2548 O O . SER A 1 331 ? 12.156 14.690 -25.507 1.00 56.28 331 SER A O 1
ATOM 2550 N N . ALA A 1 332 ? 13.990 15.351 -24.424 1.00 55.75 332 ALA A N 1
ATOM 2551 C CA . ALA A 1 332 ? 13.276 15.557 -23.157 1.00 55.75 332 ALA A CA 1
ATOM 2552 C C . ALA A 1 332 ? 12.721 16.983 -23.000 1.00 55.75 332 ALA A C 1
ATOM 2554 O O . ALA A 1 332 ? 11.519 17.143 -22.824 1.00 55.75 332 ALA A O 1
ATOM 2555 N N . GLU A 1 333 ? 13.543 18.028 -23.156 1.00 55.00 333 GLU A N 1
ATOM 2556 C CA . GLU A 1 333 ? 13.089 19.418 -22.956 1.00 55.00 333 GLU A CA 1
ATOM 2557 C C . GLU A 1 333 ? 12.069 19.883 -24.004 1.00 55.00 333 GLU A C 1
ATOM 2559 O O . GLU A 1 333 ? 11.070 20.506 -23.654 1.00 55.00 333 GLU A O 1
ATOM 2564 N N . ALA A 1 334 ? 12.251 19.521 -25.278 1.00 61.25 334 ALA A N 1
ATOM 2565 C CA . ALA A 1 334 ? 11.295 19.866 -26.333 1.00 61.25 334 ALA A CA 1
ATOM 2566 C C . ALA A 1 334 ? 9.949 19.132 -26.169 1.00 61.25 334 ALA A C 1
ATOM 2568 O O . ALA A 1 334 ? 8.895 19.718 -26.414 1.00 61.25 334 ALA A O 1
ATOM 2569 N N . LYS A 1 335 ? 9.963 17.872 -25.702 1.00 59.50 335 LYS A N 1
ATOM 2570 C CA . LYS A 1 335 ? 8.731 17.124 -25.402 1.00 59.50 335 LYS A CA 1
ATOM 2571 C C . LYS A 1 335 ? 8.059 17.620 -24.124 1.00 59.50 335 LYS A C 1
ATOM 2573 O O . LYS A 1 335 ? 6.841 17.743 -24.116 1.00 59.50 335 LYS A O 1
ATOM 2578 N N . ALA A 1 336 ? 8.819 17.963 -23.085 1.00 61.16 336 ALA A N 1
ATOM 2579 C CA . ALA A 1 336 ? 8.278 18.526 -21.849 1.00 61.16 336 ALA A CA 1
ATOM 2580 C C . ALA A 1 336 ? 7.654 19.913 -22.079 1.00 61.16 336 ALA A C 1
ATOM 2582 O O . ALA A 1 336 ? 6.574 20.195 -21.564 1.00 61.16 336 ALA A O 1
ATOM 2583 N N . ALA A 1 337 ? 8.281 20.760 -22.902 1.00 67.06 337 ALA A N 1
ATOM 2584 C CA . ALA A 1 337 ? 7.719 22.053 -23.289 1.00 67.06 337 ALA A CA 1
ATOM 2585 C C . ALA A 1 337 ? 6.444 21.901 -24.140 1.00 67.06 337 ALA A C 1
ATOM 2587 O O . ALA A 1 337 ? 5.465 22.612 -23.910 1.00 67.06 337 ALA A O 1
ATOM 2588 N N . ALA A 1 338 ? 6.422 20.949 -25.079 1.00 68.00 338 ALA A N 1
ATOM 2589 C CA . ALA A 1 338 ? 5.233 20.648 -25.876 1.00 68.00 338 ALA A CA 1
ATOM 2590 C C . ALA A 1 338 ? 4.090 20.056 -25.029 1.00 68.00 338 ALA A C 1
ATOM 2592 O O . ALA A 1 338 ? 2.941 20.451 -25.210 1.00 68.00 338 ALA A O 1
ATOM 2593 N N . ALA A 1 339 ? 4.398 19.177 -24.071 1.00 68.31 339 ALA A N 1
ATOM 2594 C CA . ALA A 1 339 ? 3.419 18.593 -23.156 1.00 68.31 339 ALA A CA 1
ATOM 2595 C C . ALA A 1 339 ? 2.806 19.648 -22.222 1.00 68.31 339 ALA A C 1
ATOM 2597 O O . ALA A 1 339 ? 1.587 19.726 -22.125 1.00 68.31 339 ALA A O 1
ATOM 2598 N N . LYS A 1 340 ? 3.623 20.530 -21.623 1.00 72.25 340 LYS A N 1
ATOM 2599 C CA . LYS A 1 340 ? 3.123 21.646 -20.796 1.00 72.25 340 LYS A CA 1
ATOM 2600 C C . LYS A 1 340 ? 2.242 22.611 -21.588 1.00 72.25 340 LYS A C 1
ATOM 2602 O O . LYS A 1 340 ? 1.266 23.134 -21.055 1.00 72.25 340 LYS A O 1
ATOM 2607 N N . LYS A 1 341 ? 2.575 22.859 -22.860 1.00 77.25 341 LYS A N 1
ATOM 2608 C CA . LYS A 1 341 ? 1.744 23.680 -23.748 1.00 77.25 341 LYS A CA 1
ATOM 2609 C C . LYS A 1 341 ? 0.403 22.998 -24.050 1.00 77.25 341 LYS A C 1
ATOM 2611 O O . LYS A 1 341 ? -0.626 23.653 -23.938 1.00 77.25 341 LYS A O 1
ATOM 2616 N N . ALA A 1 342 ? 0.414 21.704 -24.371 1.00 75.50 342 ALA A N 1
ATOM 2617 C CA . ALA A 1 342 ? -0.801 20.934 -24.635 1.00 75.50 342 ALA A CA 1
ATOM 2618 C C . ALA A 1 342 ? -1.715 20.839 -23.400 1.00 75.50 342 ALA A C 1
ATOM 2620 O O . ALA A 1 342 ? -2.918 21.039 -23.522 1.00 75.50 342 ALA A O 1
ATOM 2621 N N . GLU A 1 343 ? -1.150 20.619 -22.208 1.00 75.81 343 GLU A N 1
ATOM 2622 C CA . GLU A 1 343 ? -1.908 20.553 -20.949 1.00 75.81 343 GLU A CA 1
ATOM 2623 C C . GLU A 1 343 ? -2.575 21.894 -20.610 1.00 75.81 343 GLU A C 1
ATOM 2625 O O . GLU A 1 343 ? -3.725 21.930 -20.173 1.00 75.81 343 GLU A O 1
ATOM 2630 N N . ARG A 1 344 ? -1.891 23.016 -20.873 1.00 79.62 344 ARG A N 1
ATOM 2631 C CA . ARG A 1 344 ? -2.475 24.352 -20.705 1.00 79.62 344 ARG A CA 1
ATOM 2632 C C . ARG A 1 344 ? -3.622 24.611 -21.686 1.00 79.62 344 ARG A C 1
ATOM 2634 O O . ARG A 1 344 ? -4.666 25.098 -21.266 1.00 79.62 344 ARG A O 1
ATOM 2641 N N . GLU A 1 345 ? -3.441 24.286 -22.966 1.00 84.56 345 GLU A N 1
ATOM 2642 C CA . GLU A 1 345 ? -4.487 24.452 -23.989 1.00 84.56 345 GLU A CA 1
ATOM 2643 C C . GLU A 1 345 ? -5.712 23.564 -23.700 1.00 84.56 345 GLU A C 1
ATOM 2645 O O . GLU A 1 345 ? -6.854 23.987 -23.891 1.00 84.56 345 GLU A O 1
ATOM 2650 N N . GLU A 1 346 ? -5.499 22.349 -23.186 1.00 82.44 346 GLU A N 1
ATOM 2651 C CA . GLU A 1 346 ? -6.578 21.457 -22.761 1.00 82.44 346 GLU A CA 1
ATOM 2652 C C . GLU A 1 346 ? -7.320 21.997 -21.529 1.00 82.44 346 GLU A C 1
ATOM 2654 O O . GLU A 1 346 ? -8.552 22.023 -21.528 1.00 82.44 346 GLU A O 1
ATOM 2659 N N . ALA A 1 347 ? -6.607 22.500 -20.517 1.00 74.50 347 ALA A N 1
ATOM 2660 C CA . ALA A 1 347 ? -7.224 23.119 -19.344 1.00 74.50 347 ALA A CA 1
ATOM 2661 C C . ALA A 1 347 ? -8.085 24.343 -19.716 1.00 74.50 347 ALA A C 1
ATOM 2663 O O . ALA A 1 347 ? -9.227 24.442 -19.264 1.00 74.50 347 ALA A O 1
ATOM 2664 N N . GLU A 1 348 ? -7.584 25.223 -20.592 1.00 85.62 348 GLU A N 1
ATOM 2665 C CA . GLU A 1 348 ? -8.326 26.393 -21.090 1.00 85.62 348 GLU A CA 1
ATOM 2666 C C . GLU A 1 348 ? -9.586 25.973 -21.878 1.00 85.62 348 GLU A C 1
ATOM 2668 O O . GLU A 1 348 ? -10.662 26.553 -21.702 1.00 85.62 348 GLU A O 1
ATOM 2673 N N . ARG A 1 349 ? -9.502 24.913 -22.696 1.00 87.62 349 ARG A N 1
ATOM 2674 C CA . ARG A 1 349 ? -10.659 24.361 -23.424 1.00 87.62 349 ARG A CA 1
ATOM 2675 C C . ARG A 1 349 ? -11.725 23.800 -22.481 1.00 87.62 349 ARG A C 1
ATOM 2677 O O . ARG A 1 349 ? -12.916 24.001 -22.720 1.00 87.62 349 ARG A O 1
ATOM 2684 N N . LEU A 1 350 ? -11.315 23.088 -21.433 1.00 80.50 350 LEU A N 1
ATOM 2685 C CA . LEU A 1 350 ? -12.235 22.503 -20.456 1.00 80.50 350 LEU A CA 1
ATOM 2686 C C . LEU A 1 350 ? -12.925 23.562 -19.601 1.00 80.50 350 LEU A C 1
ATOM 2688 O O . LEU A 1 350 ? -14.117 23.430 -19.326 1.00 80.50 350 LEU A O 1
ATOM 2692 N N . GLU A 1 351 ? -12.207 24.620 -19.227 1.00 81.88 351 GLU A N 1
ATOM 2693 C CA . GLU A 1 351 ? -12.796 25.763 -18.532 1.00 81.88 351 GLU A CA 1
ATOM 2694 C C . GLU A 1 351 ? -13.857 26.457 -19.404 1.00 81.88 351 GLU A C 1
ATOM 2696 O O . GLU A 1 351 ? -14.942 26.788 -18.922 1.00 81.88 351 GLU A O 1
ATOM 2701 N N . ALA A 1 352 ? -13.584 26.628 -20.702 1.00 83.50 352 ALA A N 1
ATOM 2702 C CA . ALA A 1 352 ? -14.538 27.210 -21.646 1.00 83.50 352 ALA A CA 1
ATOM 2703 C C . ALA A 1 352 ? -15.790 26.334 -21.844 1.00 83.50 352 ALA A C 1
ATOM 2705 O O . ALA A 1 352 ? -16.906 26.853 -21.868 1.00 83.50 352 ALA A O 1
ATOM 2706 N N . GLU A 1 353 ? -15.630 25.010 -21.952 1.00 83.94 353 GLU A N 1
ATOM 2707 C CA . GLU A 1 353 ? -16.762 24.079 -22.065 1.00 83.94 353 GLU A CA 1
ATOM 2708 C C . GLU A 1 353 ? -17.633 24.073 -20.800 1.00 83.94 353 GLU A C 1
ATOM 2710 O O . GLU A 1 353 ? -18.859 23.990 -20.897 1.00 83.94 353 GLU A O 1
ATOM 2715 N N . PHE A 1 354 ? -17.012 24.191 -19.623 1.00 74.69 354 PHE A N 1
ATOM 2716 C CA . PHE A 1 354 ? -17.726 24.259 -18.353 1.00 74.69 354 PHE A CA 1
ATOM 2717 C C . PHE A 1 354 ? -18.555 25.547 -18.244 1.00 74.69 354 PHE A C 1
ATOM 2719 O O . PHE A 1 354 ? -19.763 25.465 -18.022 1.00 74.69 354 PHE A O 1
ATOM 2726 N N . LYS A 1 355 ? -17.948 26.713 -18.521 1.00 78.44 355 LYS A N 1
ATOM 2727 C CA . LYS A 1 355 ? -18.644 28.016 -18.533 1.00 78.44 355 LYS A CA 1
ATOM 2728 C C . LYS A 1 355 ? -19.830 28.054 -19.499 1.00 78.44 355 LYS A C 1
ATOM 2730 O O . LYS A 1 355 ? -20.815 28.727 -19.232 1.00 78.44 355 LYS A O 1
ATOM 2735 N N . ALA A 1 356 ? -19.760 27.326 -20.614 1.00 80.75 356 ALA A N 1
ATOM 2736 C CA . ALA A 1 356 ? -20.841 27.284 -21.597 1.00 80.75 356 ALA A CA 1
ATOM 2737 C C . ALA A 1 356 ? -22.053 26.429 -21.170 1.00 80.75 356 ALA A C 1
ATOM 2739 O O . ALA A 1 356 ? -23.118 26.558 -21.772 1.00 80.75 356 ALA A O 1
ATOM 2740 N N . LYS A 1 357 ? -21.905 25.527 -20.186 1.00 73.50 357 LYS A N 1
ATOM 2741 C CA . LYS A 1 357 ? -22.948 24.559 -19.785 1.00 73.50 357 LYS A CA 1
ATOM 2742 C C . LYS A 1 357 ? -23.566 24.829 -18.414 1.00 73.50 357 LYS A C 1
ATOM 2744 O O . LYS A 1 357 ? -24.616 24.259 -18.121 1.00 73.50 357 LYS A O 1
ATOM 2749 N N . SER A 1 358 ? -22.939 25.637 -17.566 1.00 61.91 358 SER A N 1
ATOM 2750 C CA . SER A 1 358 ? -23.505 26.033 -16.277 1.00 61.91 358 SER A CA 1
ATOM 2751 C C . SER A 1 358 ? -24.410 27.252 -16.457 1.00 61.91 358 SER A C 1
ATOM 2753 O O . SER A 1 358 ? -23.928 28.326 -16.804 1.00 61.91 358 SER A O 1
ATOM 2755 N N . GLY A 1 359 ? -25.714 27.107 -16.209 1.00 65.38 359 GLY A N 1
ATOM 2756 C CA . GLY A 1 359 ? -26.574 28.253 -15.903 1.00 65.38 359 GLY A CA 1
ATOM 2757 C C . GLY A 1 359 ? -26.177 28.793 -14.530 1.00 65.38 359 GLY A C 1
ATOM 2758 O O . GLY A 1 359 ? -26.733 28.365 -13.528 1.00 65.38 359 GLY A O 1
ATOM 2759 N N . GLU A 1 360 ? -25.136 29.630 -14.487 1.00 62.12 360 GLU A N 1
ATOM 2760 C CA . GLU A 1 360 ? -24.424 30.013 -13.254 1.00 62.12 360 GLU A CA 1
ATOM 2761 C C . GLU A 1 360 ? -25.299 30.781 -12.246 1.00 62.12 360 GLU A C 1
ATOM 2763 O O . GLU A 1 360 ? -25.018 30.733 -11.054 1.00 62.12 360 GLU A O 1
ATOM 2768 N N . GLU A 1 361 ? -26.370 31.441 -12.694 1.00 65.44 361 GLU A N 1
ATOM 2769 C CA . GLU A 1 361 ? -27.161 32.341 -11.843 1.00 65.44 361 GLU A CA 1
ATOM 2770 C C . GLU A 1 361 ? -28.159 31.610 -10.920 1.00 65.44 361 GLU A C 1
ATOM 2772 O O . GLU A 1 361 ? -28.383 32.062 -9.802 1.00 65.44 361 GLU A O 1
ATOM 2777 N N . GLU A 1 362 ? -28.711 30.454 -11.313 1.00 65.94 362 GLU A N 1
ATOM 2778 C CA . GLU A 1 362 ? -29.717 29.744 -10.493 1.00 65.94 362 GLU A CA 1
ATOM 2779 C C . GLU A 1 362 ? -29.103 28.894 -9.362 1.00 65.94 362 GLU A C 1
ATOM 2781 O O . GLU A 1 362 ? -29.734 28.679 -8.327 1.00 65.94 362 GLU A O 1
ATOM 2786 N N . GLU A 1 363 ? -27.873 28.397 -9.527 1.00 68.75 363 GLU A N 1
ATOM 2787 C CA . GLU A 1 363 ? -27.245 27.484 -8.556 1.00 68.75 363 GLU A CA 1
ATOM 2788 C C . GLU A 1 363 ? -26.656 28.241 -7.347 1.00 68.75 363 GLU A C 1
ATOM 2790 O O . GLU A 1 363 ? -26.654 27.727 -6.227 1.00 68.75 363 GLU A O 1
ATOM 2795 N N . GLU A 1 364 ? -26.196 29.482 -7.545 1.00 69.19 364 GLU A N 1
ATOM 2796 C CA . GLU A 1 364 ? -25.591 30.308 -6.490 1.00 69.19 364 GLU A CA 1
ATOM 2797 C C . GLU A 1 364 ? -26.641 30.853 -5.500 1.00 69.19 364 GLU A C 1
ATOM 2799 O O . GLU A 1 364 ? -26.396 30.897 -4.290 1.00 69.19 364 GLU A O 1
ATOM 2804 N N . GLU A 1 365 ? -27.845 31.174 -5.987 1.00 71.44 365 GLU A N 1
ATOM 2805 C CA . GLU A 1 365 ? -28.973 31.634 -5.163 1.00 71.44 365 GLU A CA 1
ATOM 2806 C C . GLU A 1 365 ? -29.538 30.499 -4.282 1.00 71.44 365 GLU A C 1
ATOM 2808 O O . GLU A 1 365 ? -29.850 30.699 -3.104 1.00 71.44 365 GLU A O 1
ATOM 2813 N N . LEU A 1 366 ? -29.571 29.269 -4.807 1.00 66.75 366 LEU A N 1
ATOM 2814 C CA . LEU A 1 366 ? -30.047 28.077 -4.094 1.00 66.75 366 LEU A CA 1
ATOM 2815 C C . LEU A 1 366 ? -29.120 27.659 -2.940 1.00 66.75 366 LEU A C 1
ATOM 2817 O O . LEU A 1 366 ? -29.595 27.248 -1.878 1.00 66.75 366 LEU A O 1
ATOM 2821 N N . VAL A 1 367 ? -27.802 27.798 -3.115 1.00 67.50 367 VAL A N 1
ATOM 2822 C CA . VAL A 1 367 ? -26.811 27.467 -2.074 1.00 67.50 367 VAL A CA 1
ATOM 2823 C C . VAL A 1 367 ? -26.819 28.496 -0.939 1.00 67.50 367 VAL A C 1
ATOM 2825 O O . VAL A 1 367 ? -26.682 28.113 0.224 1.00 67.50 367 VAL A O 1
ATOM 2828 N N . GLN A 1 368 ? -27.042 29.782 -1.233 1.00 69.00 368 GLN A N 1
ATOM 2829 C CA . GLN A 1 368 ? -27.195 30.802 -0.187 1.00 69.00 368 GLN A CA 1
ATOM 2830 C C . GLN A 1 368 ? -28.484 30.627 0.628 1.00 69.00 368 GLN A C 1
ATOM 2832 O O . GLN A 1 368 ? -28.485 30.893 1.830 1.00 69.00 368 GLN A O 1
ATOM 2837 N N . ALA A 1 369 ? -29.565 30.152 0.005 1.00 68.75 369 ALA A N 1
ATOM 2838 C CA . ALA A 1 369 ? -30.863 30.014 0.661 1.00 68.75 369 ALA A CA 1
ATOM 2839 C C . ALA A 1 369 ? -30.940 28.846 1.663 1.00 68.75 369 ALA A C 1
ATOM 2841 O O . ALA A 1 369 ? -31.698 28.924 2.630 1.00 68.75 369 ALA A O 1
ATOM 2842 N N . LEU A 1 370 ? -30.179 27.765 1.453 1.00 64.75 370 LEU A N 1
ATOM 2843 C CA . LEU A 1 370 ? -30.350 26.526 2.223 1.00 64.75 370 LEU A CA 1
ATOM 2844 C C . LEU A 1 370 ? -29.610 26.492 3.566 1.00 64.75 370 LEU A C 1
ATOM 2846 O O . LEU A 1 370 ? -29.934 25.645 4.392 1.00 64.75 370 LEU A O 1
ATOM 2850 N N . GLY A 1 371 ? -28.648 27.386 3.824 1.00 61.94 371 GLY A N 1
ATOM 2851 C CA . GLY A 1 371 ? -27.949 27.468 5.121 1.00 61.94 371 GLY A CA 1
ATOM 2852 C C . GLY A 1 371 ? -27.269 26.167 5.586 1.00 61.94 371 GLY A C 1
ATOM 2853 O O . GLY A 1 371 ? -26.855 26.064 6.741 1.00 61.94 371 GLY A O 1
ATOM 2854 N N . GLU A 1 372 ? -27.169 25.167 4.707 1.00 61.31 372 GLU A N 1
ATOM 2855 C CA . GLU A 1 372 ? -26.626 23.851 5.006 1.00 61.31 372 GLU A CA 1
ATOM 2856 C C . GLU A 1 372 ? -25.090 23.867 5.009 1.00 61.31 372 GLU A C 1
ATOM 2858 O O . GLU A 1 372 ? -24.457 24.668 4.311 1.00 61.31 372 GLU A O 1
ATOM 2863 N N . PRO A 1 373 ? -24.457 22.974 5.790 1.00 55.66 373 PRO A N 1
ATOM 2864 C CA . PRO A 1 373 ? -23.008 22.913 5.897 1.00 55.66 373 PRO A CA 1
ATOM 2865 C C . PRO A 1 373 ? -22.338 22.662 4.534 1.00 55.66 373 PRO A C 1
ATOM 2867 O O . PRO A 1 373 ? -22.484 21.603 3.929 1.00 55.66 373 PRO A O 1
ATOM 2870 N N . ARG A 1 374 ? -21.579 23.678 4.095 1.00 69.00 374 ARG A N 1
ATOM 2871 C CA . ARG A 1 374 ? -20.468 23.665 3.120 1.00 69.00 374 ARG A CA 1
ATOM 2872 C C . ARG A 1 374 ? -20.687 22.796 1.881 1.00 69.00 374 ARG A C 1
ATOM 2874 O O . ARG A 1 374 ? -19.885 21.928 1.540 1.00 69.00 374 ARG A O 1
ATOM 2881 N N . LEU A 1 375 ? -21.769 23.085 1.174 1.00 84.06 375 LEU A N 1
ATOM 2882 C CA . LEU A 1 375 ? -21.976 22.597 -0.180 1.00 84.06 375 LEU A CA 1
ATOM 2883 C C . LEU A 1 375 ? -21.006 23.281 -1.148 1.00 84.06 375 LEU A C 1
ATOM 2885 O O . LEU A 1 375 ? -21.007 24.504 -1.255 1.00 84.06 375 LEU A O 1
ATOM 2889 N N . LEU A 1 376 ? -20.199 22.496 -1.868 1.00 92.00 376 LEU A N 1
ATOM 2890 C CA . LEU A 1 376 ? -19.478 23.014 -3.030 1.00 92.00 376 LEU A CA 1
ATOM 2891 C C . LEU A 1 376 ? -20.463 23.194 -4.178 1.00 92.00 376 LEU A C 1
ATOM 2893 O O . LEU A 1 376 ? -21.185 22.254 -4.522 1.00 92.00 376 LEU A O 1
ATOM 2897 N N . THR A 1 377 ? -20.447 24.361 -4.815 1.00 92.69 377 THR A N 1
ATOM 2898 C CA . THR A 1 377 ? -21.084 24.523 -6.126 1.00 92.69 377 THR A CA 1
ATOM 2899 C C . THR A 1 377 ? -20.369 23.654 -7.155 1.00 92.69 377 THR A C 1
ATOM 2901 O O . THR A 1 377 ? -19.186 23.325 -6.997 1.00 92.69 377 THR A O 1
ATOM 2904 N N . ARG A 1 378 ? -21.040 23.325 -8.262 1.00 90.81 378 ARG A N 1
ATOM 2905 C CA . ARG A 1 378 ? -20.428 22.560 -9.357 1.00 90.81 378 ARG A CA 1
ATOM 2906 C C . ARG A 1 378 ? -19.087 23.157 -9.817 1.00 90.81 378 ARG A C 1
ATOM 2908 O O . ARG A 1 378 ? -18.117 22.433 -10.053 1.00 90.81 378 ARG A O 1
ATOM 2915 N N . ARG A 1 379 ? -19.003 24.493 -9.884 1.00 90.38 379 ARG A N 1
ATOM 2916 C CA . ARG A 1 379 ? -17.787 25.242 -10.250 1.00 90.38 379 ARG A CA 1
ATOM 2917 C C . ARG A 1 379 ? -16.675 25.104 -9.210 1.00 90.38 379 ARG A C 1
ATOM 2919 O O . ARG A 1 379 ? -15.515 24.917 -9.579 1.00 90.38 379 ARG A O 1
ATOM 2926 N N . GLN A 1 380 ? -17.011 25.165 -7.922 1.00 94.19 380 GLN A N 1
ATOM 2927 C CA . GLN A 1 380 ? -16.046 24.960 -6.840 1.00 94.19 380 GLN A CA 1
ATOM 2928 C C . GLN A 1 380 ? -15.525 23.518 -6.823 1.00 94.19 380 GLN A C 1
ATOM 2930 O O . GLN A 1 380 ? -14.316 23.313 -6.714 1.00 94.19 380 GLN A O 1
ATOM 2935 N N . THR A 1 381 ? -16.401 22.525 -7.017 1.00 95.94 381 THR A N 1
ATOM 2936 C CA . THR A 1 381 ? -16.010 21.114 -7.153 1.00 95.94 381 THR A CA 1
ATOM 2937 C C . THR A 1 381 ? -15.050 20.911 -8.319 1.00 95.94 381 THR A C 1
ATOM 2939 O O . THR A 1 381 ? -14.013 20.270 -8.151 1.00 95.94 381 THR A O 1
ATOM 2942 N N . TRP A 1 382 ? -15.341 21.497 -9.483 1.00 94.94 382 TRP A N 1
ATOM 2943 C CA . TRP A 1 382 ? -14.448 21.439 -10.640 1.00 94.94 382 TRP A CA 1
ATOM 2944 C C . TRP A 1 382 ? -13.079 22.072 -10.353 1.00 94.94 382 TRP A C 1
ATOM 2946 O O . TRP A 1 382 ? -12.047 21.446 -10.600 1.00 94.94 382 TRP A O 1
ATOM 2956 N N . SER A 1 383 ? -13.060 23.278 -9.775 1.00 95.06 383 SER A N 1
ATOM 2957 C CA . SER A 1 383 ? -11.826 24.000 -9.435 1.00 95.06 383 SER A CA 1
ATOM 2958 C C . SER A 1 383 ? -10.959 23.228 -8.434 1.00 95.06 383 SER A C 1
ATOM 2960 O O . SER A 1 383 ? -9.732 23.165 -8.573 1.00 95.06 383 SER A O 1
ATOM 2962 N N . LEU A 1 384 ? -11.592 22.613 -7.432 1.00 96.56 384 LEU A N 1
ATOM 2963 C CA . LEU A 1 384 ? -10.917 21.768 -6.455 1.00 96.56 384 LEU A CA 1
ATOM 2964 C C . LEU A 1 384 ? -10.338 20.512 -7.114 1.00 96.56 384 LEU A C 1
ATOM 2966 O O . LEU A 1 384 ? -9.156 20.231 -6.937 1.00 96.56 384 LEU A O 1
ATOM 2970 N N . LEU A 1 385 ? -11.124 19.785 -7.915 1.00 97.19 385 LEU A N 1
ATOM 2971 C CA . LEU A 1 385 ? -10.656 18.580 -8.607 1.00 97.19 385 LEU A CA 1
ATOM 2972 C C . LEU A 1 385 ? -9.508 18.874 -9.577 1.00 97.19 385 LEU A C 1
ATOM 2974 O O . LEU A 1 385 ? -8.548 18.112 -9.614 1.00 97.19 385 LEU A O 1
ATOM 2978 N N . MET A 1 386 ? -9.548 19.991 -10.308 1.00 95.94 386 MET A N 1
ATOM 2979 C CA . MET A 1 386 ? -8.425 20.418 -11.150 1.00 95.94 386 MET A CA 1
ATOM 2980 C C . MET A 1 386 ? -7.168 20.709 -10.324 1.00 95.94 386 MET A C 1
ATOM 2982 O O . MET A 1 386 ? -6.075 20.274 -10.686 1.00 95.94 386 MET A O 1
ATOM 2986 N N . SER A 1 387 ? -7.318 21.384 -9.183 1.00 96.50 387 SER A N 1
ATOM 2987 C CA . SER A 1 387 ? -6.198 21.655 -8.273 1.00 96.50 387 SER A CA 1
ATOM 2988 C C . SER A 1 387 ? -5.605 20.368 -7.688 1.00 96.50 387 SER A C 1
ATOM 2990 O O . SER A 1 387 ? -4.385 20.242 -7.592 1.00 96.50 387 SER A O 1
ATOM 2992 N N . LEU A 1 388 ? -6.454 19.401 -7.322 1.00 96.94 388 LEU A N 1
ATOM 2993 C CA . LEU A 1 388 ? -6.032 18.081 -6.853 1.00 96.94 388 LEU A CA 1
ATOM 2994 C C . LEU A 1 388 ? -5.344 17.286 -7.966 1.00 96.94 388 LEU A C 1
ATOM 2996 O O . LEU A 1 388 ? -4.312 16.675 -7.712 1.00 96.94 388 LEU A O 1
ATOM 3000 N N . LEU A 1 389 ? -5.862 17.331 -9.196 1.00 96.94 389 LEU A N 1
ATOM 3001 C CA . LEU A 1 389 ? -5.271 16.663 -10.355 1.00 96.94 389 LEU A CA 1
ATOM 3002 C C . LEU A 1 389 ? -3.865 17.187 -10.667 1.00 96.94 389 LEU A C 1
ATOM 3004 O O . LEU A 1 389 ? -2.939 16.396 -10.837 1.00 96.94 389 LEU A O 1
ATOM 3008 N N . GLN A 1 390 ? -3.690 18.511 -10.695 1.00 95.06 390 GLN A N 1
ATOM 3009 C CA . GLN A 1 390 ? -2.376 19.137 -10.876 1.00 95.06 390 GLN A CA 1
ATOM 3010 C C . GLN A 1 390 ? -1.401 18.732 -9.767 1.00 95.06 390 GLN A C 1
ATOM 3012 O O . GLN A 1 390 ? -0.239 18.439 -10.042 1.00 95.06 390 GLN A O 1
ATOM 3017 N N . LEU A 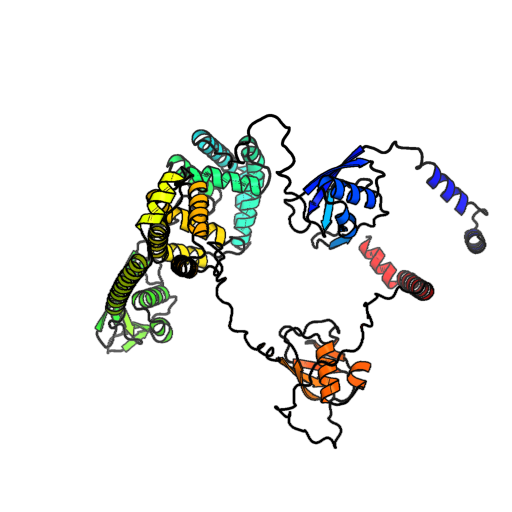1 391 ? -1.881 18.674 -8.521 1.00 97.12 391 LEU A N 1
ATOM 3018 C CA . LEU A 1 391 ? -1.081 18.246 -7.380 1.00 97.12 391 LEU A CA 1
ATOM 3019 C C . LEU A 1 391 ? -0.620 16.790 -7.525 1.00 97.12 391 LEU A C 1
ATOM 3021 O O . LEU A 1 391 ? 0.573 16.524 -7.400 1.00 97.12 391 LEU A O 1
ATOM 3025 N N . VAL A 1 392 ? -1.529 15.855 -7.827 1.00 97.19 392 VAL A N 1
ATOM 3026 C CA . VAL A 1 392 ? -1.167 14.431 -7.946 1.00 97.19 392 VAL A CA 1
ATOM 3027 C C . VAL A 1 392 ? -0.310 14.139 -9.175 1.00 97.19 392 VAL A C 1
ATOM 3029 O O . VAL A 1 392 ? 0.478 13.198 -9.144 1.00 97.19 392 VAL A O 1
ATOM 3032 N N . LYS A 1 393 ? -0.410 14.941 -10.243 1.00 95.75 393 LYS A N 1
ATOM 3033 C CA . LYS A 1 393 ? 0.481 14.864 -11.414 1.00 95.75 393 LYS A CA 1
ATOM 3034 C C . LYS A 1 393 ? 1.853 15.509 -11.177 1.00 95.75 393 LYS A C 1
ATOM 3036 O O . LYS A 1 393 ? 2.760 15.288 -11.973 1.00 95.75 393 LYS A O 1
ATOM 3041 N N . GLY A 1 394 ? 2.022 16.287 -10.107 1.00 95.69 394 GLY A N 1
ATOM 3042 C CA . GLY A 1 394 ? 3.276 16.965 -9.791 1.00 95.69 394 GLY A CA 1
ATOM 3043 C C . GLY A 1 394 ? 4.425 15.999 -9.482 1.00 95.69 394 GLY A C 1
ATOM 3044 O O . GLY A 1 394 ? 4.230 14.954 -8.859 1.00 95.69 394 GLY A O 1
ATOM 3045 N N . ASP A 1 395 ? 5.645 16.383 -9.874 1.00 93.19 395 ASP A N 1
ATOM 3046 C CA . ASP A 1 395 ? 6.854 15.560 -9.718 1.00 93.19 395 ASP A CA 1
ATOM 3047 C C . ASP A 1 395 ? 7.099 15.125 -8.267 1.00 93.19 395 ASP A C 1
ATOM 3049 O O . ASP A 1 395 ? 7.527 14.001 -8.017 1.00 93.19 395 ASP A O 1
ATOM 3053 N N . GLU A 1 396 ? 6.838 16.007 -7.301 1.00 93.75 396 GLU A N 1
ATOM 3054 C CA . GLU A 1 396 ? 7.014 15.720 -5.874 1.00 93.75 396 GLU A CA 1
ATOM 3055 C C . GLU A 1 396 ? 6.047 14.630 -5.398 1.00 93.75 396 GLU A C 1
ATOM 3057 O O . GLU A 1 396 ? 6.464 13.647 -4.781 1.00 93.75 396 GLU A O 1
ATOM 3062 N N . PHE A 1 397 ? 4.771 14.746 -5.774 1.00 96.69 397 PHE A N 1
ATOM 3063 C CA . PHE A 1 397 ? 3.757 13.750 -5.448 1.00 96.69 397 PHE A CA 1
ATOM 3064 C C . PHE A 1 397 ? 4.084 12.398 -6.091 1.00 96.69 397 PHE A C 1
ATOM 3066 O O . PHE A 1 397 ? 4.075 11.369 -5.415 1.00 96.69 397 PHE A O 1
ATOM 3073 N N . GLN A 1 398 ? 4.432 12.394 -7.382 1.00 96.94 398 GLN A N 1
ATOM 3074 C CA . GLN A 1 398 ? 4.774 11.170 -8.107 1.00 96.94 398 GLN A CA 1
ATOM 3075 C C . GLN A 1 398 ? 6.052 10.510 -7.575 1.00 96.94 398 GLN A C 1
ATOM 3077 O O . GLN A 1 398 ? 6.090 9.287 -7.469 1.00 96.94 398 GLN A O 1
ATOM 3082 N N . LYS A 1 399 ? 7.065 11.279 -7.149 1.00 92.88 399 LYS A N 1
ATOM 3083 C CA . LYS A 1 399 ? 8.244 10.736 -6.448 1.00 92.88 399 LYS A CA 1
ATOM 3084 C C . LYS A 1 399 ? 7.863 10.075 -5.121 1.00 92.88 399 LYS A C 1
ATOM 3086 O O . LYS A 1 399 ? 8.359 8.987 -4.826 1.00 92.88 399 LYS A O 1
ATOM 3091 N N . GLY A 1 400 ? 6.980 10.700 -4.339 1.00 92.69 400 GLY A N 1
ATOM 3092 C CA . GLY A 1 400 ? 6.451 10.115 -3.105 1.00 92.69 400 GLY A CA 1
ATOM 3093 C C . GLY A 1 400 ? 5.702 8.806 -3.370 1.00 92.69 400 GLY A C 1
ATOM 3094 O O . GLY A 1 400 ? 5.946 7.799 -2.701 1.00 92.69 400 GLY A O 1
ATOM 3095 N N . LEU A 1 401 ? 4.860 8.796 -4.405 1.00 94.62 401 LEU A N 1
ATOM 3096 C CA . LEU A 1 401 ? 4.094 7.632 -4.843 1.00 94.62 401 LEU A CA 1
ATOM 3097 C C . LEU A 1 401 ? 5.005 6.493 -5.331 1.00 94.62 401 LEU A C 1
ATOM 3099 O O . LEU A 1 401 ? 4.835 5.343 -4.925 1.00 94.62 401 LEU A O 1
ATOM 3103 N N . ASP A 1 402 ? 6.019 6.807 -6.140 1.00 93.25 402 ASP A N 1
ATOM 3104 C CA . ASP A 1 402 ? 7.055 5.863 -6.571 1.00 93.25 402 ASP A CA 1
ATOM 3105 C C . ASP A 1 402 ? 7.798 5.266 -5.380 1.00 93.25 402 ASP A C 1
ATOM 3107 O O . ASP A 1 402 ? 7.987 4.051 -5.313 1.00 93.25 402 ASP A O 1
ATOM 3111 N N . GLY A 1 403 ? 8.179 6.099 -4.409 1.00 91.19 403 GLY A N 1
ATOM 3112 C CA . GLY A 1 403 ? 8.803 5.648 -3.170 1.00 91.19 403 GLY A CA 1
ATOM 3113 C C . GLY A 1 403 ? 7.911 4.681 -2.393 1.00 91.19 403 GLY A C 1
ATOM 3114 O O . GLY A 1 403 ? 8.408 3.706 -1.829 1.00 91.19 403 GLY A O 1
ATOM 3115 N N . LEU A 1 404 ? 6.598 4.908 -2.400 1.00 90.19 404 LEU A N 1
ATOM 3116 C CA . LEU A 1 404 ? 5.613 4.059 -1.737 1.00 90.19 404 LEU A CA 1
ATOM 3117 C C . LEU A 1 404 ? 5.483 2.690 -2.415 1.00 90.19 404 LEU A C 1
ATOM 3119 O O . LEU A 1 404 ? 5.543 1.660 -1.742 1.00 90.19 404 LEU A O 1
ATOM 3123 N N . HIS A 1 405 ? 5.398 2.668 -3.747 1.00 86.56 405 HIS A N 1
ATOM 3124 C CA . HIS A 1 405 ? 5.343 1.428 -4.526 1.00 86.56 405 HIS A CA 1
ATOM 3125 C C . HIS A 1 405 ? 6.677 0.672 -4.557 1.00 86.56 405 HIS A C 1
ATOM 3127 O O . HIS A 1 405 ? 6.685 -0.557 -4.541 1.00 86.56 405 HIS A O 1
ATOM 3133 N N . ALA A 1 406 ? 7.815 1.363 -4.557 1.00 86.38 406 ALA A N 1
ATOM 3134 C CA . ALA A 1 406 ? 9.126 0.722 -4.465 1.00 86.38 406 ALA A CA 1
ATOM 3135 C C . ALA A 1 406 ? 9.334 0.061 -3.092 1.00 86.38 406 ALA A C 1
ATOM 3137 O O . ALA A 1 406 ? 9.971 -0.986 -2.982 1.00 86.38 406 ALA A O 1
ATOM 3138 N N . LYS A 1 407 ? 8.760 0.652 -2.038 1.00 81.50 407 LYS A N 1
ATOM 3139 C CA . LYS A 1 407 ? 8.782 0.130 -0.667 1.00 81.50 407 LYS A CA 1
ATOM 3140 C C . LYS A 1 407 ? 7.682 -0.897 -0.391 1.00 81.50 407 LYS A C 1
ATOM 3142 O O . LYS A 1 407 ? 7.486 -1.194 0.785 1.00 81.50 407 LYS A O 1
ATOM 3147 N N . ASN A 1 408 ? 6.977 -1.430 -1.398 1.00 63.84 408 ASN A N 1
ATOM 3148 C CA . ASN A 1 408 ? 5.842 -2.344 -1.220 1.00 63.84 408 ASN A CA 1
ATOM 3149 C C . ASN A 1 408 ? 6.285 -3.676 -0.580 1.00 63.84 408 ASN A C 1
ATOM 3151 O O . ASN A 1 408 ? 6.531 -4.685 -1.240 1.00 63.84 408 ASN A O 1
ATOM 3155 N N . ARG A 1 409 ? 6.467 -3.632 0.741 1.00 58.06 409 ARG A N 1
ATOM 3156 C CA . ARG A 1 409 ? 6.856 -4.738 1.608 1.00 58.06 409 ARG A CA 1
ATOM 3157 C C . ARG A 1 409 ? 5.622 -5.602 1.859 1.00 58.06 409 ARG A C 1
ATOM 3159 O O . ARG A 1 409 ? 4.534 -5.053 2.043 1.00 58.06 409 ARG A O 1
ATOM 3166 N N . PRO A 1 410 ? 5.772 -6.932 1.950 1.00 41.97 410 PRO A N 1
ATOM 3167 C CA . PRO A 1 410 ? 4.667 -7.799 2.337 1.00 41.97 410 PRO A CA 1
ATOM 3168 C C . PRO A 1 410 ? 4.120 -7.362 3.709 1.00 41.97 410 PRO A C 1
ATOM 3170 O O . PRO A 1 410 ? 4.829 -7.425 4.711 1.00 41.97 410 PRO A O 1
ATOM 3173 N N . GLY A 1 411 ? 2.870 -6.884 3.735 1.00 51.91 411 GLY A N 1
ATOM 3174 C CA . GLY A 1 411 ? 2.151 -6.483 4.952 1.00 51.91 411 GLY A CA 1
ATOM 3175 C C . GLY A 1 411 ? 1.977 -4.977 5.195 1.00 51.91 411 GLY A C 1
ATOM 3176 O O . GLY A 1 411 ? 1.309 -4.627 6.165 1.00 51.91 411 GLY A O 1
ATOM 3177 N N . PHE A 1 412 ? 2.529 -4.087 4.358 1.00 56.31 412 PHE A N 1
ATOM 3178 C CA . PHE A 1 412 ? 2.176 -2.660 4.387 1.00 56.31 412 PHE A CA 1
ATOM 3179 C C . PHE A 1 412 ? 1.101 -2.384 3.334 1.00 56.31 412 PHE A C 1
ATOM 3181 O O . PHE A 1 412 ? 1.344 -2.556 2.142 1.00 56.31 412 PHE A O 1
ATOM 3188 N N . GLU A 1 413 ? -0.095 -1.980 3.762 1.00 74.56 413 GLU A N 1
ATOM 3189 C CA . GLU A 1 413 ? -1.176 -1.647 2.837 1.00 74.56 413 GLU A CA 1
ATOM 3190 C C . GLU A 1 413 ? -0.815 -0.370 2.074 1.00 74.56 413 GLU A C 1
ATOM 3192 O O . GLU A 1 413 ? -0.829 0.733 2.627 1.00 74.56 413 GLU A O 1
ATOM 3197 N N . THR A 1 414 ? -0.509 -0.518 0.781 1.00 83.81 414 THR A N 1
ATOM 3198 C CA . THR A 1 414 ? -0.223 0.585 -0.153 1.00 83.81 414 THR A CA 1
ATOM 3199 C C . THR A 1 414 ? -1.273 1.700 -0.048 1.00 83.81 414 THR A C 1
ATOM 3201 O O . THR A 1 414 ? -0.943 2.876 -0.171 1.00 83.81 414 THR A O 1
ATOM 3204 N N . ARG A 1 415 ? -2.523 1.340 0.274 1.00 84.44 415 ARG A N 1
ATOM 3205 C CA . ARG A 1 415 ? -3.658 2.251 0.449 1.00 84.44 415 ARG A CA 1
ATOM 3206 C C . ARG A 1 415 ? -3.497 3.230 1.614 1.00 84.44 415 ARG A C 1
ATOM 3208 O O . ARG A 1 415 ? -3.744 4.417 1.431 1.00 84.44 415 ARG A O 1
ATOM 3215 N N . THR A 1 416 ? -3.059 2.774 2.788 1.00 86.19 416 THR A N 1
ATOM 3216 C CA . THR A 1 416 ? -2.892 3.645 3.968 1.00 86.19 416 THR A CA 1
ATOM 3217 C C . THR A 1 416 ? -1.774 4.652 3.743 1.00 86.19 416 THR A C 1
ATOM 3219 O O . THR A 1 416 ? -1.937 5.841 4.006 1.00 86.19 416 THR A O 1
ATOM 3222 N N . GLY A 1 417 ? -0.655 4.193 3.179 1.00 88.38 417 GLY A N 1
ATOM 3223 C CA . GLY A 1 417 ? 0.438 5.080 2.804 1.00 88.38 417 GLY A CA 1
ATOM 3224 C C . GLY A 1 417 ? 0.025 6.101 1.737 1.00 88.38 417 GLY A C 1
ATOM 3225 O O . GLY A 1 417 ? 0.344 7.281 1.872 1.00 88.38 417 GLY A O 1
ATOM 3226 N N . LEU A 1 418 ? -0.713 5.665 0.709 1.00 94.44 418 LEU A N 1
ATOM 3227 C CA . LEU A 1 418 ? -1.261 6.554 -0.316 1.00 94.44 418 LEU A CA 1
ATOM 3228 C C . LEU A 1 418 ? -2.190 7.608 0.295 1.00 94.44 418 LEU A C 1
ATOM 3230 O O . LEU A 1 418 ? -2.082 8.782 -0.047 1.00 94.44 418 LEU A O 1
ATOM 3234 N N . GLY A 1 419 ? -3.056 7.209 1.232 1.00 93.00 419 GLY A N 1
ATOM 3235 C CA . GLY A 1 419 ? -3.944 8.117 1.961 1.00 93.00 419 GLY A CA 1
ATOM 3236 C C . GLY A 1 419 ? -3.185 9.179 2.738 1.00 93.00 419 GLY A C 1
ATOM 3237 O O . GLY A 1 419 ? -3.538 10.351 2.660 1.00 93.00 419 GLY A O 1
ATOM 3238 N N . MET A 1 420 ? -2.103 8.799 3.418 1.00 90.69 420 MET A N 1
ATOM 3239 C CA . MET A 1 420 ? -1.260 9.747 4.148 1.00 90.69 420 MET A CA 1
ATOM 3240 C C . MET A 1 420 ? -0.534 10.717 3.214 1.00 90.69 420 MET A C 1
ATOM 3242 O O . MET A 1 420 ? -0.535 11.919 3.477 1.00 90.69 420 MET A O 1
ATOM 3246 N N . LEU A 1 421 ? 0.035 10.222 2.109 1.00 94.31 421 LEU A N 1
ATOM 3247 C CA . LEU A 1 421 ? 0.684 11.069 1.104 1.00 94.31 421 LEU A CA 1
ATOM 3248 C C . LEU A 1 421 ? -0.318 12.054 0.485 1.00 94.31 421 LEU A C 1
ATOM 3250 O O . LEU A 1 421 ? -0.045 13.251 0.405 1.00 94.31 421 LEU A O 1
ATOM 3254 N N . PHE A 1 422 ? -1.499 11.564 0.098 1.00 96.19 422 PHE A N 1
ATOM 3255 C CA . PHE A 1 422 ? -2.577 12.393 -0.429 1.00 96.19 422 PHE A CA 1
ATOM 3256 C C . PHE A 1 422 ? -3.000 13.463 0.574 1.00 96.19 422 PHE A C 1
ATOM 3258 O O . PHE A 1 422 ? -3.028 14.641 0.220 1.00 96.19 422 PHE A O 1
ATOM 3265 N N . LEU A 1 423 ? -3.258 13.082 1.828 1.00 94.06 423 LEU A N 1
ATOM 3266 C CA . LEU A 1 423 ? -3.678 13.996 2.887 1.00 94.06 423 LEU A CA 1
ATOM 3267 C C . LEU A 1 423 ? -2.625 15.076 3.163 1.00 94.06 423 LEU A C 1
ATOM 3269 O O . LEU A 1 423 ? -2.965 16.252 3.252 1.00 94.06 423 LEU A O 1
ATOM 3273 N N . GLN A 1 424 ? -1.346 14.699 3.244 1.00 93.00 424 GLN A N 1
ATOM 3274 C CA . GLN A 1 424 ? -0.244 15.631 3.481 1.00 93.00 424 GLN A CA 1
ATOM 3275 C C . GLN A 1 424 ? -0.116 16.663 2.356 1.00 93.00 424 GLN A C 1
ATOM 3277 O O . GLN A 1 424 ? -0.027 17.859 2.630 1.00 93.00 424 GLN A O 1
ATOM 3282 N N . MET A 1 425 ? -0.130 16.209 1.102 1.00 95.44 425 MET A N 1
ATOM 3283 C CA . MET A 1 425 ? 0.153 17.069 -0.049 1.00 95.44 425 MET A CA 1
ATOM 3284 C C . MET A 1 425 ? -1.050 17.936 -0.433 1.00 95.44 425 MET A C 1
ATOM 3286 O O . MET A 1 425 ? -0.895 19.100 -0.790 1.00 95.44 425 MET A O 1
ATOM 3290 N N . SER A 1 426 ? -2.269 17.406 -0.328 1.00 96.19 426 SER A N 1
ATOM 3291 C CA . SER A 1 426 ? -3.480 18.137 -0.723 1.00 96.19 426 SER A CA 1
ATOM 3292 C C . SER A 1 426 ? -4.055 19.038 0.373 1.00 96.19 426 SER A C 1
ATOM 3294 O O . SER A 1 426 ? -4.927 19.851 0.070 1.00 96.19 426 SER A O 1
ATOM 3296 N N . ARG A 1 427 ? -3.551 18.965 1.618 1.00 95.69 427 ARG A N 1
ATOM 3297 C CA . ARG A 1 427 ? -4.081 19.693 2.788 1.00 95.69 427 ARG A CA 1
ATOM 3298 C C . ARG A 1 427 ? -4.386 21.163 2.509 1.00 95.69 427 ARG A C 1
ATOM 3300 O O . ARG A 1 427 ? -5.472 21.627 2.837 1.00 95.69 427 ARG A O 1
ATOM 3307 N N . GLN A 1 428 ? -3.453 21.887 1.888 1.00 95.38 428 GLN A N 1
ATOM 3308 C CA . GLN A 1 428 ? -3.652 23.309 1.600 1.00 95.38 428 GLN A CA 1
ATOM 3309 C C . GLN A 1 428 ? -4.796 23.529 0.602 1.00 95.38 428 GLN A C 1
ATOM 3311 O O . GLN A 1 428 ? -5.627 24.395 0.827 1.00 95.38 428 GLN A O 1
ATOM 3316 N N . LYS A 1 429 ? -4.905 22.701 -0.447 1.00 96.50 429 LYS A N 1
ATOM 3317 C CA . LYS A 1 429 ? -5.981 22.799 -1.451 1.00 96.50 429 LYS A CA 1
ATOM 3318 C C . LYS A 1 429 ? -7.360 22.514 -0.860 1.00 96.50 429 LYS A C 1
ATOM 3320 O O . LYS A 1 429 ? -8.335 23.145 -1.251 1.00 96.50 429 LYS A O 1
ATOM 3325 N N . VAL A 1 430 ? -7.425 21.587 0.092 1.00 95.75 430 VAL A N 1
ATOM 3326 C CA . VAL A 1 430 ? -8.646 21.248 0.835 1.00 95.75 430 VAL A CA 1
ATOM 3327 C C . VAL A 1 430 ? -9.078 22.415 1.729 1.00 95.75 430 VAL A C 1
ATOM 3329 O O . VAL A 1 430 ? -10.246 22.800 1.717 1.00 95.75 430 VAL A O 1
ATOM 3332 N N . VAL A 1 431 ? -8.129 23.047 2.426 1.00 95.06 431 VAL A N 1
ATOM 3333 C CA . VAL A 1 431 ? -8.381 24.248 3.243 1.00 95.06 431 VAL A CA 1
ATOM 3334 C C . VAL A 1 431 ? -8.782 25.450 2.384 1.00 95.06 431 VAL A C 1
ATOM 3336 O O . V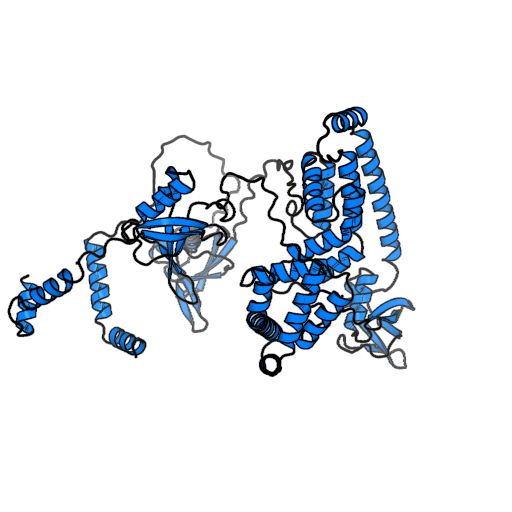AL A 1 431 ? -9.727 26.151 2.736 1.00 95.06 431 VAL A O 1
ATOM 3339 N N . ASP A 1 432 ? -8.126 25.660 1.240 1.00 94.44 432 ASP A N 1
ATOM 3340 C CA . ASP A 1 432 ? -8.454 26.735 0.293 1.00 94.44 432 ASP A CA 1
ATOM 3341 C C . ASP A 1 432 ? -9.884 26.587 -0.264 1.00 94.44 432 ASP A C 1
ATOM 3343 O O . ASP A 1 432 ? -10.545 27.582 -0.555 1.00 94.44 432 ASP A O 1
ATOM 3347 N N . ALA A 1 433 ? -10.386 25.352 -0.370 1.00 94.88 433 ALA A N 1
ATOM 3348 C CA . ALA A 1 433 ? -11.768 25.051 -0.747 1.00 94.88 433 ALA A CA 1
ATOM 3349 C C . ALA A 1 433 ? -12.771 25.151 0.421 1.00 94.88 433 ALA A C 1
ATOM 3351 O O . ALA A 1 433 ? -13.955 24.878 0.235 1.00 94.88 433 ALA A O 1
ATOM 3352 N N . GLY A 1 434 ? -12.321 25.558 1.613 1.00 94.62 434 GLY A N 1
ATOM 3353 C CA . GLY A 1 434 ? -13.172 25.809 2.777 1.00 94.62 434 GLY A CA 1
ATOM 3354 C C . GLY A 1 434 ? -13.406 24.600 3.687 1.00 94.62 434 GLY A C 1
ATOM 3355 O O . GLY A 1 434 ? -14.257 24.673 4.576 1.00 94.62 434 GLY A O 1
ATOM 3356 N N . PHE A 1 435 ? -12.675 23.499 3.513 1.00 95.00 435 PHE A N 1
ATOM 3357 C CA . PHE A 1 435 ? -12.789 22.317 4.373 1.00 95.00 435 PHE A CA 1
ATOM 3358 C C . PHE A 1 435 ? -11.790 22.331 5.535 1.00 95.00 435 PHE A C 1
ATOM 3360 O O . PHE A 1 435 ? -10.817 23.088 5.555 1.00 95.00 435 PHE A O 1
ATOM 3367 N N . GLY A 1 436 ? -12.038 21.483 6.537 1.00 90.94 436 GLY A N 1
ATOM 3368 C CA . GLY A 1 436 ? -11.088 21.240 7.622 1.00 90.94 436 GLY A CA 1
ATOM 3369 C C . GLY A 1 436 ? -9.753 20.677 7.117 1.00 90.94 436 GLY A C 1
ATOM 3370 O O . GLY A 1 436 ? -9.681 19.978 6.111 1.00 90.94 436 GLY A O 1
ATOM 3371 N N . SER A 1 437 ? -8.671 20.972 7.837 1.00 90.69 437 SER A N 1
ATOM 3372 C CA . SER A 1 437 ? -7.323 20.480 7.502 1.00 90.69 437 SER A CA 1
ATOM 3373 C C . SER A 1 437 ? -7.023 19.077 8.057 1.00 90.69 437 SER A C 1
ATOM 3375 O O . SER A 1 437 ? -5.877 18.623 8.007 1.00 90.69 437 SER A O 1
ATOM 3377 N N . ASP A 1 438 ? -8.029 18.451 8.663 1.00 88.81 438 ASP A N 1
ATOM 3378 C CA . ASP A 1 438 ? -8.010 17.165 9.347 1.00 88.81 438 ASP A CA 1
ATOM 3379 C C . ASP A 1 438 ? -8.823 16.119 8.573 1.00 88.81 438 ASP A C 1
ATOM 3381 O O . ASP A 1 438 ? -9.414 16.408 7.537 1.00 88.81 438 ASP A O 1
ATOM 3385 N N . ARG A 1 439 ? -8.860 14.880 9.075 1.00 87.25 439 ARG A N 1
ATOM 3386 C CA . ARG A 1 439 ? -9.561 13.775 8.409 1.00 87.25 439 ARG A CA 1
ATOM 3387 C C . ARG A 1 439 ? -11.042 14.081 8.143 1.00 87.25 439 ARG A C 1
ATOM 3389 O O . ARG A 1 439 ? -11.513 13.783 7.053 1.00 87.25 439 ARG A O 1
ATOM 3396 N N . SER A 1 440 ? -11.738 14.720 9.085 1.00 88.00 440 SER A N 1
ATOM 3397 C CA . SER A 1 440 ? -13.134 15.142 8.907 1.00 88.00 440 SER A CA 1
ATOM 3398 C C . SER A 1 440 ? -13.311 16.095 7.730 1.00 88.00 440 SER A C 1
ATOM 3400 O O . SER A 1 440 ? -14.228 15.903 6.940 1.00 88.00 440 SER A O 1
ATOM 3402 N N . GLY A 1 441 ? -12.415 17.070 7.549 1.00 92.94 441 GLY A N 1
ATOM 3403 C CA . GLY A 1 441 ? -12.479 17.967 6.395 1.00 92.94 441 GLY A CA 1
ATOM 3404 C C . GLY A 1 441 ? -12.291 17.250 5.055 1.00 92.94 441 GLY A C 1
ATOM 3405 O O . GLY A 1 441 ? -12.933 17.606 4.070 1.00 92.94 441 GLY A O 1
ATOM 3406 N N . PHE A 1 442 ? -11.471 16.199 5.014 1.00 94.62 442 PHE A N 1
ATOM 3407 C CA . PHE A 1 442 ? -11.353 15.345 3.830 1.00 94.62 442 PHE A CA 1
ATOM 3408 C C . PHE A 1 442 ? -12.618 14.519 3.579 1.00 94.62 442 PHE A C 1
ATOM 3410 O O . PHE A 1 442 ? -13.059 14.434 2.435 1.00 94.62 442 PHE A O 1
ATOM 3417 N N . ASP A 1 443 ? -13.220 13.944 4.620 1.00 89.62 443 ASP A N 1
ATOM 3418 C CA . ASP A 1 443 ? -14.474 13.192 4.496 1.00 89.62 443 ASP A CA 1
ATOM 3419 C C . ASP A 1 443 ? -15.618 14.106 4.001 1.00 89.62 443 ASP A C 1
ATOM 3421 O O . ASP A 1 443 ? -16.360 13.740 3.085 1.00 89.62 443 ASP A O 1
ATOM 3425 N N . GLU A 1 444 ? -15.703 15.338 4.520 1.00 93.19 444 GLU A N 1
ATOM 3426 C CA . GLU A 1 444 ? -16.614 16.385 4.032 1.00 93.19 444 GLU A CA 1
ATOM 3427 C C . GLU A 1 444 ? -16.345 16.736 2.563 1.00 93.19 444 GLU A C 1
ATOM 3429 O O . GLU A 1 444 ? -17.280 16.815 1.763 1.00 93.19 444 GLU A O 1
ATOM 3434 N N . MET A 1 445 ? -15.072 16.892 2.187 1.00 95.94 445 MET A N 1
ATOM 3435 C CA . MET A 1 445 ? -14.658 17.165 0.811 1.00 95.94 445 MET A CA 1
ATOM 3436 C C . MET A 1 445 ? -15.095 16.047 -0.143 1.00 95.94 445 MET A C 1
ATOM 3438 O O . MET A 1 445 ? -15.684 16.330 -1.190 1.00 95.94 445 MET A O 1
ATOM 3442 N N . PHE A 1 446 ? -14.840 14.780 0.198 1.00 95.69 446 PHE A N 1
ATOM 3443 C CA . PHE A 1 446 ? -15.272 13.643 -0.617 1.00 95.69 446 PHE A CA 1
ATOM 3444 C C . PHE A 1 446 ? -16.795 13.590 -0.733 1.00 95.69 446 PHE A C 1
ATOM 3446 O O . PHE A 1 446 ? -17.311 13.408 -1.837 1.00 95.69 446 PHE A O 1
ATOM 3453 N N . GLY A 1 447 ? -17.517 13.824 0.367 1.00 93.12 447 GLY A N 1
ATOM 3454 C CA . GLY A 1 447 ? -18.975 13.920 0.364 1.00 93.12 447 GLY A CA 1
ATOM 3455 C C . GLY A 1 447 ? -19.492 15.027 -0.559 1.00 93.12 447 GLY A C 1
ATOM 3456 O O . GLY A 1 447 ? -20.416 14.794 -1.338 1.00 93.12 447 GLY A O 1
ATOM 3457 N N . ALA A 1 448 ? -18.874 16.211 -0.528 1.00 94.62 448 ALA A N 1
ATOM 3458 C CA . ALA A 1 448 ? -19.235 17.335 -1.388 1.00 94.62 448 ALA A CA 1
ATOM 3459 C C . ALA A 1 448 ? -18.960 17.044 -2.874 1.00 94.62 448 ALA A C 1
ATOM 3461 O O . ALA A 1 448 ? -19.815 17.314 -3.715 1.00 94.62 448 ALA A O 1
ATOM 3462 N N . ILE A 1 449 ? -17.815 16.435 -3.204 1.00 96.12 449 ILE A N 1
ATOM 3463 C CA . ILE A 1 449 ? -17.495 15.995 -4.574 1.00 96.12 449 ILE A CA 1
ATOM 3464 C C . ILE A 1 449 ? -18.502 14.938 -5.053 1.00 96.12 449 ILE A C 1
ATOM 3466 O O . ILE A 1 449 ? -18.993 15.013 -6.179 1.00 96.12 449 ILE A O 1
ATOM 3470 N N . PHE A 1 450 ? -18.852 13.972 -4.198 1.00 94.81 450 PHE A N 1
ATOM 3471 C CA . PHE A 1 450 ? -19.749 12.867 -4.541 1.00 94.81 450 PHE A CA 1
ATOM 3472 C C . PHE A 1 450 ? -21.182 13.320 -4.857 1.00 94.81 450 PHE A C 1
ATOM 3474 O O . PHE A 1 450 ? -21.870 12.672 -5.647 1.00 94.81 450 PHE A O 1
ATOM 3481 N N . ARG A 1 451 ? -21.644 14.455 -4.313 1.00 93.75 451 ARG A N 1
ATOM 3482 C CA . ARG A 1 451 ? -22.949 15.043 -4.685 1.00 93.75 451 ARG A CA 1
ATOM 3483 C C . ARG A 1 451 ? -23.019 15.406 -6.172 1.00 93.75 451 ARG A C 1
ATOM 3485 O O . ARG A 1 451 ? -24.082 15.299 -6.774 1.00 93.75 451 ARG A O 1
ATOM 3492 N N . HIS A 1 452 ? -21.877 15.720 -6.783 1.00 94.81 452 HIS A N 1
ATOM 3493 C CA . HIS A 1 452 ? -21.751 16.033 -8.209 1.00 94.81 452 HIS A CA 1
ATOM 3494 C C . HIS A 1 452 ? -21.368 14.820 -9.065 1.00 94.81 452 HIS A C 1
ATOM 3496 O O . HIS A 1 452 ? -20.938 14.976 -10.206 1.00 94.81 452 HIS A O 1
ATOM 3502 N N . LYS A 1 453 ? -21.532 13.589 -8.558 1.00 94.19 453 LYS A N 1
ATOM 3503 C CA . LYS A 1 453 ? -21.149 12.357 -9.274 1.00 94.19 453 LYS A CA 1
ATOM 3504 C C . LYS A 1 453 ? -21.850 12.145 -10.613 1.00 94.19 453 LYS A C 1
ATOM 3506 O O . LYS A 1 453 ? -21.387 11.316 -11.387 1.00 94.19 453 LYS A O 1
ATOM 3511 N N . GLU A 1 454 ? -22.972 12.815 -10.874 1.00 93.44 454 GLU A N 1
ATOM 3512 C CA . GLU A 1 454 ? -23.682 12.739 -12.157 1.00 93.44 454 GLU A CA 1
ATOM 3513 C C . GLU A 1 454 ? -23.089 13.679 -13.219 1.00 93.44 454 GLU A C 1
ATOM 3515 O O . GLU A 1 454 ? -23.334 13.488 -14.410 1.00 93.44 454 GLU A O 1
ATOM 3520 N N . ASP A 1 455 ? -22.257 14.651 -12.823 1.00 93.06 455 ASP A N 1
ATOM 3521 C CA . ASP A 1 455 ? -21.577 15.537 -13.764 1.00 93.06 455 ASP A CA 1
ATOM 3522 C C . ASP A 1 455 ? -20.479 14.771 -14.533 1.00 93.06 455 ASP A C 1
ATOM 3524 O O . ASP A 1 455 ? -19.522 14.273 -13.925 1.00 93.06 455 ASP A O 1
ATOM 3528 N N . PRO A 1 456 ? -20.547 14.702 -15.878 1.00 92.00 456 PRO A N 1
ATOM 3529 C CA . PRO A 1 456 ? -19.533 14.027 -16.686 1.00 92.00 456 PRO A CA 1
ATOM 3530 C C . PRO A 1 456 ? -18.125 14.612 -16.509 1.00 92.00 456 PRO A C 1
ATOM 3532 O O . PRO A 1 456 ? -17.139 13.885 -16.629 1.00 92.00 456 PRO A O 1
ATOM 3535 N N . THR A 1 457 ? -18.012 15.906 -16.204 1.00 92.19 457 THR A N 1
ATOM 3536 C CA . THR A 1 457 ? -16.722 16.573 -15.991 1.00 92.19 457 THR A CA 1
ATOM 3537 C C . THR A 1 457 ? -16.091 16.123 -14.676 1.00 92.19 457 THR A C 1
ATOM 3539 O O . THR A 1 457 ? -14.905 15.797 -14.646 1.00 92.19 457 THR A O 1
ATOM 3542 N N . VAL A 1 458 ? -16.893 16.030 -13.610 1.00 94.94 458 VAL A N 1
ATOM 3543 C CA . VAL A 1 458 ? -16.469 15.523 -12.295 1.00 94.94 458 VAL A CA 1
ATOM 3544 C C . VAL A 1 458 ? -16.053 14.056 -12.390 1.00 94.94 458 VAL A C 1
ATOM 3546 O O . VAL A 1 458 ? -14.982 13.699 -11.899 1.00 94.94 458 VAL A O 1
ATOM 3549 N N . ARG A 1 459 ? -16.827 13.216 -13.096 1.00 94.88 459 ARG A N 1
ATOM 3550 C CA . ARG A 1 459 ? -16.455 11.813 -13.377 1.00 94.88 459 ARG A CA 1
ATOM 3551 C C . ARG A 1 459 ? -15.115 11.704 -14.097 1.00 94.88 459 ARG A C 1
ATOM 3553 O O . ARG A 1 459 ? -14.258 10.917 -13.707 1.00 94.88 459 ARG A O 1
ATOM 3560 N N . ARG A 1 460 ? -14.912 12.511 -15.144 1.00 94.81 460 ARG A N 1
ATOM 3561 C CA . ARG A 1 460 ? -13.659 12.494 -15.906 1.00 94.81 460 ARG A CA 1
ATOM 3562 C C . ARG A 1 460 ? -12.466 12.882 -15.031 1.00 94.81 460 ARG A C 1
ATOM 3564 O O . ARG A 1 460 ? -11.471 12.167 -15.039 1.00 94.81 460 ARG A O 1
ATOM 3571 N N . LEU A 1 461 ? -12.577 13.968 -14.263 1.00 96.00 461 LEU A N 1
ATOM 3572 C CA . LEU A 1 461 ? -11.485 14.450 -13.412 1.00 96.00 461 LEU A CA 1
ATOM 3573 C C . LEU A 1 461 ? -11.162 13.484 -12.270 1.00 96.00 461 LEU A C 1
ATOM 3575 O O . LEU A 1 461 ? -9.995 13.190 -12.043 1.00 96.00 461 LEU A O 1
ATOM 3579 N N . THR A 1 462 ? -12.171 12.950 -11.580 1.00 96.69 462 THR A N 1
ATOM 3580 C CA . THR A 1 462 ? -11.950 11.958 -10.510 1.00 96.69 462 THR A CA 1
ATOM 3581 C C . THR A 1 462 ? -11.263 10.700 -11.036 1.00 96.69 462 THR A C 1
ATOM 3583 O O . THR A 1 462 ? -10.318 10.227 -10.409 1.00 96.69 462 THR A O 1
ATOM 3586 N N . ARG A 1 463 ? -11.624 10.239 -12.240 1.00 95.56 463 ARG A N 1
ATOM 3587 C CA . ARG A 1 463 ? -10.932 9.141 -12.929 1.00 95.56 463 ARG A CA 1
ATOM 3588 C C . ARG A 1 463 ? -9.471 9.461 -13.246 1.00 95.56 463 ARG A C 1
ATOM 3590 O O . ARG A 1 463 ? -8.611 8.612 -13.046 1.00 95.56 463 ARG A O 1
ATOM 3597 N N . GLU A 1 464 ? -9.185 10.655 -13.758 1.00 96.25 464 GLU A N 1
ATOM 3598 C CA . GLU A 1 464 ? -7.805 11.071 -14.046 1.00 96.25 464 GLU A CA 1
ATOM 3599 C C . GLU A 1 464 ? -6.960 11.179 -12.770 1.00 96.25 464 GLU A C 1
ATOM 3601 O O . GLU A 1 464 ? -5.781 10.825 -12.784 1.00 96.25 464 GLU A O 1
ATOM 3606 N N . ILE A 1 465 ? -7.557 11.621 -11.657 1.00 97.12 465 ILE A N 1
ATOM 3607 C CA . ILE A 1 465 ? -6.896 11.635 -10.347 1.00 97.12 465 ILE A CA 1
ATOM 3608 C C . ILE A 1 465 ? -6.604 10.201 -9.894 1.00 97.12 465 ILE A C 1
ATOM 3610 O O . ILE A 1 465 ? -5.476 9.911 -9.511 1.00 97.12 465 ILE A O 1
ATOM 3614 N N . GLU A 1 466 ? -7.579 9.292 -9.960 1.00 96.19 466 GLU A N 1
ATOM 3615 C CA . GLU A 1 466 ? -7.400 7.880 -9.586 1.00 96.19 466 GLU A CA 1
ATOM 3616 C C . GLU A 1 466 ? -6.322 7.183 -10.429 1.00 96.19 466 GLU A C 1
ATOM 3618 O O . GLU A 1 466 ? -5.483 6.455 -9.897 1.00 96.19 466 GLU A O 1
ATOM 3623 N N . GLU A 1 467 ? -6.281 7.466 -11.730 1.00 95.81 467 GLU A N 1
ATOM 3624 C CA . GLU A 1 467 ? -5.240 6.969 -12.629 1.00 95.81 467 GLU A CA 1
ATOM 3625 C C . GLU A 1 467 ? -3.854 7.514 -12.250 1.00 95.81 467 GLU A C 1
ATOM 3627 O O . GLU A 1 467 ? -2.897 6.743 -12.143 1.00 95.81 467 GLU A O 1
ATOM 3632 N N . ALA A 1 468 ? -3.745 8.814 -11.954 1.00 96.25 468 ALA A N 1
ATOM 3633 C CA . ALA A 1 468 ? -2.502 9.422 -11.475 1.00 96.25 468 ALA A CA 1
ATOM 3634 C C . ALA A 1 468 ? -2.064 8.879 -10.100 1.00 96.25 468 ALA A C 1
ATOM 3636 O O . ALA A 1 468 ? -0.865 8.777 -9.828 1.00 96.25 468 ALA A O 1
ATOM 3637 N N . LEU A 1 469 ? -3.020 8.490 -9.252 1.00 95.69 469 LEU A N 1
ATOM 3638 C CA . LEU A 1 469 ? -2.797 7.826 -7.964 1.00 95.69 469 LEU A CA 1
ATOM 3639 C C . LEU A 1 469 ? -2.481 6.327 -8.096 1.00 95.69 469 LEU A C 1
ATOM 3641 O O . LEU A 1 469 ? -2.109 5.706 -7.102 1.00 95.69 469 LEU A O 1
ATOM 3645 N N . ARG A 1 470 ? -2.594 5.746 -9.301 1.00 96.25 470 ARG A N 1
ATOM 3646 C CA . ARG A 1 470 ? -2.393 4.311 -9.588 1.00 96.25 470 ARG A CA 1
ATOM 3647 C C . ARG A 1 470 ? -3.353 3.398 -8.817 1.00 96.25 470 ARG A C 1
ATOM 3649 O O . ARG A 1 470 ? -2.989 2.276 -8.459 1.00 96.25 470 ARG A O 1
ATOM 3656 N N . VAL A 1 471 ? -4.575 3.870 -8.576 1.00 93.75 471 VAL A N 1
ATOM 3657 C CA . VAL A 1 471 ? -5.663 3.096 -7.956 1.00 93.75 471 VAL A CA 1
ATOM 3658 C C . VAL A 1 471 ? -6.714 2.711 -8.990 1.00 93.75 471 VAL A C 1
ATOM 3660 O O . VAL A 1 471 ? -6.773 3.275 -10.086 1.00 93.75 471 VAL A O 1
ATOM 3663 N N . SER A 1 472 ? -7.535 1.711 -8.669 1.00 91.38 472 SER A N 1
ATOM 3664 C CA . SER A 1 472 ? -8.601 1.291 -9.578 1.00 91.38 472 SER A CA 1
ATOM 3665 C C . SER A 1 472 ? -9.673 2.377 -9.677 1.00 91.38 472 SER A C 1
ATOM 3667 O O . SER A 1 472 ? -9.924 3.117 -8.726 1.00 91.38 472 SER A O 1
ATOM 3669 N N . ARG A 1 473 ? -10.345 2.457 -10.829 1.00 93.12 473 ARG A N 1
ATOM 3670 C CA . ARG A 1 473 ? -11.430 3.425 -11.040 1.00 93.12 473 ARG A CA 1
ATOM 3671 C C . ARG A 1 473 ? -12.554 3.223 -10.021 1.00 93.12 473 ARG A C 1
ATOM 3673 O O . ARG A 1 473 ? -13.007 2.096 -9.823 1.00 93.12 473 ARG A O 1
ATOM 3680 N N . GLY A 1 474 ? -13.013 4.312 -9.417 1.00 91.00 474 GLY A N 1
ATOM 3681 C CA . GLY A 1 474 ? -14.039 4.351 -8.380 1.00 91.00 474 GLY A CA 1
ATOM 3682 C C . GLY A 1 474 ? -13.571 3.883 -6.999 1.00 91.00 474 GLY A C 1
ATOM 3683 O O . GLY A 1 474 ? -14.371 3.903 -6.067 1.00 91.00 474 GLY A O 1
ATOM 3684 N N . GLU A 1 475 ? -12.315 3.459 -6.832 1.00 92.00 475 GLU A N 1
ATOM 3685 C CA . GLU A 1 475 ? -11.801 2.970 -5.547 1.00 92.00 475 GLU A CA 1
ATOM 3686 C C . GLU A 1 475 ? -11.551 4.109 -4.548 1.00 92.00 475 GLU A C 1
ATOM 3688 O O . GLU A 1 475 ? -11.660 3.902 -3.335 1.00 92.00 475 GLU A O 1
ATOM 3693 N N . TRP A 1 476 ? -11.220 5.304 -5.049 1.00 94.38 476 TRP A N 1
ATOM 3694 C CA . TRP A 1 476 ? -10.850 6.445 -4.216 1.00 94.38 476 TRP A CA 1
ATOM 3695 C C . TRP A 1 476 ? -12.038 7.355 -3.932 1.00 94.38 476 TRP A C 1
ATOM 3697 O O . TRP A 1 476 ? -12.321 7.653 -2.776 1.00 94.38 476 TRP A O 1
ATOM 3707 N N . PHE A 1 477 ? -12.756 7.769 -4.980 1.00 95.31 477 PHE A N 1
ATOM 3708 C CA . PHE A 1 477 ? -13.884 8.699 -4.850 1.00 95.31 477 PHE A CA 1
ATOM 3709 C C . PHE A 1 477 ? -15.243 7.998 -4.731 1.00 95.31 477 PHE A C 1
ATOM 3711 O O . PHE A 1 477 ? -16.249 8.660 -4.489 1.00 95.31 477 PHE A O 1
ATOM 3718 N N . GLY A 1 478 ? -15.316 6.680 -4.952 1.00 93.38 478 GLY A N 1
ATOM 3719 C CA . GLY A 1 478 ? -16.585 5.942 -4.983 1.00 93.38 478 GLY A CA 1
ATOM 3720 C C . GLY A 1 478 ? -17.459 6.241 -6.210 1.00 93.38 478 GLY A C 1
ATOM 3721 O O . GLY A 1 478 ? -18.586 5.754 -6.295 1.00 93.38 478 GLY A O 1
ATOM 3722 N N . ILE A 1 479 ? -16.977 7.043 -7.164 1.00 93.38 479 ILE A N 1
ATOM 3723 C CA . ILE A 1 479 ? -17.720 7.432 -8.367 1.00 93.38 479 ILE A CA 1
ATOM 3724 C C . ILE A 1 479 ? -17.422 6.420 -9.472 1.00 93.38 479 ILE A C 1
ATOM 3726 O O . ILE A 1 479 ? -16.374 6.460 -10.110 1.00 93.38 479 ILE A O 1
ATOM 3730 N N . GLN A 1 480 ? -18.351 5.492 -9.689 1.00 89.88 480 GLN A N 1
ATOM 3731 C CA . GLN A 1 480 ? -18.275 4.535 -10.792 1.00 89.88 480 GLN A CA 1
ATOM 3732 C C . GLN A 1 480 ? -18.876 5.126 -12.076 1.00 89.88 480 GLN A C 1
ATOM 3734 O O . GLN A 1 480 ? -19.776 5.968 -12.031 1.00 89.88 480 GLN A O 1
ATOM 3739 N N . ASP A 1 481 ? -18.402 4.660 -13.235 1.00 82.94 481 ASP A N 1
ATOM 3740 C CA . ASP A 1 481 ? -18.954 5.017 -14.546 1.00 82.94 481 ASP A CA 1
ATOM 3741 C C . ASP A 1 481 ? -20.334 4.353 -14.747 1.00 82.94 481 ASP A C 1
ATOM 3743 O O . ASP A 1 481 ? -20.483 3.395 -15.502 1.00 82.94 481 ASP A O 1
ATOM 3747 N N . SER A 1 482 ? -21.380 4.879 -14.105 1.00 64.44 482 SER A N 1
ATOM 3748 C CA . SER A 1 482 ? -22.759 4.381 -14.261 1.00 64.44 482 SER A CA 1
ATOM 3749 C C . SER A 1 482 ? -23.320 4.574 -15.681 1.00 64.44 482 SER A C 1
ATOM 3751 O O . SER A 1 482 ? -24.349 4.005 -16.026 1.00 64.44 482 SER A O 1
ATOM 3753 N N . SER A 1 483 ? -22.656 5.391 -16.511 1.00 50.28 483 SER A N 1
ATOM 3754 C CA . SER A 1 483 ? -23.099 5.762 -17.866 1.00 50.28 483 SER A CA 1
ATOM 3755 C C . SER A 1 483 ? -22.493 4.898 -18.978 1.00 50.28 483 SER A C 1
ATOM 3757 O O . SER A 1 483 ? -22.875 5.014 -20.142 1.00 50.28 483 SER A O 1
ATOM 3759 N N . ALA A 1 484 ? -21.613 3.950 -18.645 1.00 44.53 484 ALA A N 1
ATOM 3760 C CA . ALA A 1 484 ? -21.357 2.841 -19.549 1.00 44.53 484 ALA A CA 1
ATOM 3761 C C . ALA A 1 484 ? -22.520 1.842 -19.440 1.00 44.53 484 ALA A C 1
ATOM 3763 O O . ALA A 1 484 ? -22.357 0.715 -18.976 1.00 44.53 484 ALA A O 1
ATOM 3764 N N . ALA A 1 485 ? -23.689 2.232 -19.959 1.00 40.94 485 ALA A N 1
ATOM 3765 C CA . ALA A 1 485 ? -24.497 1.293 -20.720 1.00 40.94 485 ALA A CA 1
ATOM 3766 C C . ALA A 1 485 ? -23.602 0.817 -21.867 1.00 40.94 485 ALA A C 1
ATOM 3768 O O . ALA A 1 485 ? -23.586 1.373 -22.964 1.00 40.94 485 ALA A O 1
ATOM 3769 N N . GLN A 1 486 ? -22.756 -0.157 -21.543 1.00 39.69 486 GLN A N 1
ATOM 3770 C CA . GLN A 1 486 ? -21.973 -0.934 -22.474 1.00 39.69 486 GLN A CA 1
ATOM 3771 C C . GLN A 1 486 ? -22.983 -1.352 -23.550 1.00 39.69 486 GLN A C 1
ATOM 3773 O O . GLN A 1 486 ? -23.954 -2.030 -23.198 1.00 39.69 486 GLN A O 1
ATOM 3778 N N . PRO A 1 487 ? -22.868 -0.882 -24.810 1.00 37.25 487 PRO A N 1
ATOM 3779 C CA . PRO A 1 487 ? -23.787 -1.309 -25.856 1.00 37.25 487 PRO A CA 1
ATOM 3780 C C . PRO A 1 487 ? -23.709 -2.820 -25.844 1.00 37.25 487 PRO A C 1
ATOM 3782 O O . PRO A 1 487 ? -22.599 -3.316 -26.017 1.00 37.25 487 PRO A O 1
ATOM 3785 N N . ALA A 1 488 ? -24.825 -3.483 -25.508 1.00 36.34 488 ALA A N 1
ATOM 3786 C CA . ALA A 1 488 ? -24.904 -4.897 -25.157 1.00 36.34 488 ALA A CA 1
ATOM 3787 C C . ALA A 1 488 ? -23.808 -5.673 -25.878 1.00 36.34 488 ALA A C 1
ATOM 3789 O O . ALA A 1 488 ? -23.939 -5.988 -27.065 1.00 36.34 488 ALA A O 1
ATOM 3790 N N . ALA A 1 489 ? -22.682 -5.864 -25.182 1.00 36.53 489 ALA A N 1
ATOM 3791 C CA . ALA A 1 489 ? -21.562 -6.571 -25.749 1.00 36.53 489 ALA A CA 1
ATOM 3792 C C . ALA A 1 489 ? -22.135 -7.952 -26.006 1.00 36.53 489 ALA A C 1
ATOM 3794 O O . ALA A 1 489 ? -22.594 -8.619 -25.073 1.00 36.53 489 ALA A O 1
ATOM 3795 N N . GLN A 1 490 ? -22.216 -8.327 -27.284 1.00 37.88 490 GLN A N 1
ATOM 3796 C CA . GLN A 1 490 ? -22.488 -9.705 -27.653 1.00 37.88 490 GLN A CA 1
ATOM 3797 C C . GLN A 1 490 ? -21.606 -10.549 -26.737 1.00 37.88 490 GLN A C 1
ATOM 3799 O O . GLN A 1 490 ? -20.425 -10.211 -26.634 1.00 37.88 490 GLN A O 1
ATOM 3804 N N . PRO A 1 491 ? -22.163 -11.531 -26.003 1.00 39.34 491 PRO A N 1
ATOM 3805 C CA . PRO A 1 491 ? -21.399 -12.290 -25.029 1.00 39.34 491 PRO A CA 1
ATOM 3806 C C . PRO A 1 491 ? -20.139 -12.761 -25.739 1.00 39.34 491 PRO A C 1
ATOM 3808 O O . PRO A 1 491 ? -20.241 -13.562 -26.670 1.00 39.34 491 PRO A O 1
ATOM 3811 N N . GLU A 1 492 ? -18.983 -12.185 -25.384 1.00 39.19 492 GLU A N 1
ATOM 3812 C CA . GLU A 1 492 ? -17.722 -12.624 -25.953 1.00 39.19 492 GLU A CA 1
ATOM 3813 C C . GLU A 1 492 ? -17.638 -14.085 -25.567 1.00 39.19 492 GLU A C 1
ATOM 3815 O O . GLU A 1 492 ? -17.511 -14.418 -24.386 1.00 39.19 492 GLU A O 1
ATOM 3820 N N . VAL A 1 493 ? -17.848 -14.947 -26.563 1.00 48.38 493 VAL A N 1
ATOM 3821 C CA . VAL A 1 493 ? -17.870 -16.389 -26.387 1.00 48.38 493 VAL A CA 1
ATOM 3822 C C . VAL A 1 493 ? -16.580 -16.707 -25.646 1.00 48.38 493 VAL A C 1
ATOM 3824 O O . VAL A 1 493 ? -15.509 -16.426 -26.195 1.00 48.38 493 VAL A O 1
ATOM 3827 N N . PRO A 1 494 ? -16.650 -17.182 -24.386 1.00 66.94 494 PRO A N 1
ATOM 3828 C CA . PRO A 1 494 ? -15.469 -17.314 -23.554 1.00 66.94 494 PRO A CA 1
ATOM 3829 C C . PRO A 1 494 ? -14.453 -18.135 -24.333 1.00 66.94 494 PRO A C 1
ATOM 3831 O O . PRO A 1 494 ? -14.733 -19.278 -24.702 1.00 66.94 494 PRO A O 1
ATOM 3834 N N . LYS A 1 495 ? -13.312 -17.511 -24.665 1.00 79.62 495 LYS A N 1
ATOM 3835 C CA . LYS A 1 495 ? -12.286 -18.114 -25.520 1.00 79.62 495 LYS A CA 1
ATOM 3836 C C . LYS A 1 495 ? -11.889 -19.446 -24.895 1.00 79.62 495 LYS A C 1
ATOM 3838 O O . LYS A 1 495 ? -11.267 -19.487 -23.833 1.00 79.62 495 LYS A O 1
ATOM 3843 N N . GLY A 1 496 ? -12.317 -20.532 -25.534 1.00 90.12 496 GLY A N 1
ATOM 3844 C CA . GLY A 1 496 ? -12.077 -21.878 -25.047 1.00 90.12 496 GLY A CA 1
ATOM 3845 C C . GLY A 1 496 ? -10.580 -22.152 -24.934 1.00 90.12 496 GLY A C 1
ATOM 3846 O O . GLY A 1 496 ? -9.778 -21.739 -25.769 1.00 90.12 496 GLY A O 1
ATOM 3847 N N . VAL A 1 497 ? -10.193 -22.857 -23.881 1.00 95.44 497 VAL A N 1
ATOM 3848 C CA . VAL A 1 497 ? -8.827 -23.304 -23.646 1.00 95.44 497 VAL A CA 1
ATOM 3849 C C . VAL A 1 497 ? -8.608 -24.627 -24.370 1.00 95.44 497 VAL A C 1
ATOM 3851 O O . VAL A 1 497 ? -9.323 -25.599 -24.129 1.00 95.44 497 VAL A O 1
ATOM 3854 N N . LEU A 1 498 ? -7.585 -24.679 -25.225 1.00 96.88 498 LEU A N 1
ATOM 3855 C CA . LEU A 1 498 ? -7.114 -25.919 -25.841 1.00 96.88 498 LEU A CA 1
ATOM 3856 C C . LEU A 1 498 ? -6.325 -26.744 -24.817 1.00 96.88 498 LEU A C 1
ATOM 3858 O O . LEU A 1 498 ? -5.296 -26.303 -24.297 1.00 96.88 498 LEU A O 1
ATOM 3862 N N . VAL A 1 499 ? -6.797 -27.956 -24.549 1.00 97.69 499 VAL A N 1
ATOM 3863 C CA . VAL A 1 499 ? -6.168 -28.931 -23.657 1.00 97.69 499 VAL A CA 1
ATOM 3864 C C . VAL A 1 499 ? -5.720 -30.123 -24.482 1.00 97.69 499 VAL A C 1
ATOM 3866 O O . VAL A 1 499 ? -6.517 -30.745 -25.182 1.00 97.69 499 VAL A O 1
ATOM 3869 N N . ARG A 1 500 ? -4.433 -30.445 -24.392 1.00 97.81 500 ARG A N 1
ATOM 3870 C CA . ARG A 1 500 ? -3.847 -31.619 -25.030 1.00 97.81 500 ARG A CA 1
ATOM 3871 C C . ARG A 1 500 ? -3.856 -32.792 -24.061 1.00 97.81 500 ARG A C 1
ATOM 3873 O O . ARG A 1 500 ? -3.297 -32.685 -22.968 1.00 97.81 500 ARG A O 1
ATOM 3880 N N . VAL A 1 501 ? -4.490 -33.892 -24.450 1.00 98.19 501 VAL A N 1
ATOM 3881 C CA . VAL A 1 501 ? -4.596 -35.100 -23.631 1.00 98.19 501 VAL A CA 1
ATOM 3882 C C . VAL A 1 501 ? -3.915 -36.252 -24.346 1.00 98.19 501 VAL A C 1
ATOM 3884 O O . VAL A 1 501 ? -4.306 -36.606 -25.453 1.00 98.19 501 VAL A O 1
ATOM 3887 N N . ARG A 1 502 ? -2.893 -36.825 -23.710 1.00 98.06 502 ARG A N 1
ATOM 3888 C CA . ARG A 1 502 ? -2.102 -37.928 -24.260 1.00 98.06 502 ARG A CA 1
ATOM 3889 C C . ARG A 1 502 ? -2.365 -39.217 -23.487 1.00 98.06 502 ARG A C 1
ATOM 3891 O O . ARG A 1 502 ? -2.307 -39.211 -22.259 1.00 98.06 502 ARG A O 1
ATOM 3898 N N . HIS A 1 503 ? -2.631 -40.320 -24.177 1.00 98.12 503 HIS A N 1
ATOM 3899 C CA . HIS A 1 503 ? -2.752 -41.633 -23.560 1.00 98.12 503 HIS A CA 1
ATOM 3900 C C . HIS A 1 503 ? -1.393 -42.038 -22.973 1.00 98.12 503 HIS A C 1
ATOM 3902 O O . HIS A 1 503 ? -0.371 -41.982 -23.657 1.00 98.12 503 HIS A O 1
ATOM 3908 N N . ALA A 1 504 ? -1.357 -42.404 -21.694 1.00 96.81 504 ALA A N 1
ATOM 3909 C CA . ALA A 1 504 ? -0.108 -42.600 -20.960 1.00 96.81 504 ALA A CA 1
ATOM 3910 C C . ALA A 1 504 ? 0.683 -43.839 -21.423 1.00 96.81 504 ALA A C 1
ATOM 3912 O O . ALA A 1 504 ? 1.900 -43.859 -21.271 1.00 96.81 504 ALA A O 1
ATOM 3913 N N . VAL A 1 505 ? 0.002 -44.847 -21.986 1.00 95.44 505 VAL A N 1
ATOM 3914 C CA . VAL A 1 505 ? 0.614 -46.108 -22.451 1.00 95.44 505 VAL A CA 1
ATOM 3915 C C . VAL A 1 505 ? 0.874 -46.067 -23.960 1.00 95.44 505 VAL A C 1
ATOM 3917 O O . VAL A 1 505 ? 2.015 -46.027 -24.397 1.00 95.44 505 VAL A O 1
ATOM 3920 N N . GLU A 1 506 ? -0.190 -46.019 -24.760 1.00 95.56 506 GLU A N 1
ATOM 3921 C CA . GLU A 1 506 ? -0.134 -45.986 -26.234 1.00 95.56 506 GLU A CA 1
ATOM 3922 C C . GLU A 1 506 ? 0.462 -44.696 -26.822 1.00 95.56 506 GLU A C 1
ATOM 3924 O O . GLU A 1 506 ? 0.924 -44.683 -27.959 1.00 95.56 506 GLU A O 1
ATOM 3929 N N . GLY A 1 507 ? 0.462 -43.592 -26.069 1.00 95.38 507 GLY A N 1
ATOM 3930 C CA . GLY A 1 507 ? 1.054 -42.328 -26.504 1.00 95.38 507 GLY A CA 1
ATOM 3931 C C . GLY A 1 507 ? 0.226 -41.516 -27.503 1.00 95.38 507 GLY A C 1
ATOM 3932 O O . GLY A 1 507 ? 0.691 -40.433 -27.870 1.00 95.38 507 GLY A O 1
ATOM 3933 N N . SER A 1 508 ? -0.963 -41.986 -27.899 1.00 96.56 508 SER A N 1
ATOM 3934 C CA . SER A 1 508 ? -1.928 -41.268 -28.744 1.00 96.56 508 SER A CA 1
ATOM 3935 C C . SER A 1 508 ? -2.358 -39.940 -28.099 1.00 96.56 508 SER A C 1
ATOM 3937 O O . SER A 1 508 ? -2.476 -39.847 -26.880 1.00 96.56 508 SER A O 1
ATOM 3939 N N . GLU A 1 509 ? -2.543 -38.873 -28.884 1.00 97.38 509 GLU A N 1
ATOM 3940 C CA . GLU A 1 509 ? -2.818 -37.519 -28.369 1.00 97.38 509 GLU A CA 1
ATOM 3941 C C . GLU A 1 509 ? -4.059 -36.905 -29.025 1.00 97.38 509 GLU A C 1
ATOM 3943 O O . GLU A 1 509 ? -4.213 -36.921 -30.244 1.00 97.38 509 GLU A O 1
ATOM 3948 N N . VAL A 1 510 ? -4.938 -36.329 -28.203 1.00 97.50 510 VAL A N 1
ATOM 3949 C CA . VAL A 1 510 ? -6.192 -35.695 -28.622 1.00 97.50 510 VAL A CA 1
ATOM 3950 C C . VAL A 1 510 ? -6.293 -34.311 -27.995 1.00 97.50 510 VAL A C 1
ATOM 3952 O O . VAL A 1 510 ? -6.091 -34.133 -26.794 1.00 97.50 510 VAL A O 1
ATOM 3955 N N . VAL A 1 511 ? -6.623 -33.307 -28.808 1.00 97.50 511 VAL A N 1
ATOM 3956 C CA . VAL A 1 511 ? -6.808 -31.923 -28.346 1.00 97.50 511 VAL A CA 1
ATOM 3957 C C . VAL A 1 511 ? -8.294 -31.635 -28.171 1.00 97.50 511 VAL A C 1
ATOM 3959 O O . VAL A 1 511 ? -9.060 -31.829 -29.112 1.00 97.50 511 VAL A O 1
ATOM 3962 N N . VAL A 1 512 ? -8.714 -31.149 -27.007 1.00 97.62 512 VAL A N 1
ATOM 3963 C CA . VAL A 1 512 ? -10.103 -30.739 -26.736 1.00 97.62 512 VAL A CA 1
ATOM 3964 C C . VAL A 1 512 ? -10.163 -29.280 -26.304 1.00 97.62 512 VAL A C 1
ATOM 3966 O O . VAL A 1 512 ? -9.232 -28.777 -25.679 1.00 97.62 512 VAL A O 1
ATOM 3969 N N . THR A 1 513 ? -11.257 -28.600 -26.636 1.00 97.00 513 THR A N 1
ATOM 3970 C CA . THR A 1 513 ? -11.507 -27.210 -26.235 1.00 97.00 513 THR A CA 1
ATOM 3971 C C . THR A 1 513 ? -12.499 -27.197 -25.078 1.00 97.00 513 THR A C 1
ATOM 3973 O O . THR A 1 513 ? -13.585 -27.761 -25.202 1.00 97.00 513 THR A O 1
ATOM 3976 N N . VAL A 1 514 ? -12.138 -26.570 -23.958 1.00 97.31 514 VAL A N 1
ATOM 3977 C CA . VAL A 1 514 ? -12.975 -26.484 -22.745 1.00 97.31 514 VAL A CA 1
ATOM 3978 C C . VAL A 1 514 ? -12.942 -25.075 -22.139 1.00 97.31 514 VAL A C 1
ATOM 3980 O O . VAL A 1 514 ? -12.097 -24.264 -22.503 1.00 97.31 514 VAL A O 1
ATOM 3983 N N . SER A 1 515 ? -13.849 -24.759 -21.212 1.00 95.25 515 SER A N 1
ATOM 3984 C CA . SER A 1 515 ? -13.829 -23.482 -20.473 1.00 95.25 515 SER A CA 1
ATOM 3985 C C . SER A 1 515 ? -12.547 -23.328 -19.622 1.00 95.25 515 SER A C 1
ATOM 3987 O O . SER A 1 515 ? -12.048 -24.331 -19.109 1.00 95.25 515 SER A O 1
ATOM 3989 N N . PRO A 1 516 ? -12.019 -22.107 -19.386 1.00 93.06 516 PRO A N 1
ATOM 3990 C CA . PRO A 1 516 ? -10.929 -21.881 -18.427 1.00 93.06 516 PRO A CA 1
ATOM 3991 C C . PRO A 1 516 ? -11.223 -22.373 -17.000 1.00 93.06 516 PRO A C 1
ATOM 3993 O O . PRO A 1 516 ? -10.297 -22.749 -16.283 1.00 93.06 516 PRO A O 1
ATOM 3996 N N . SER A 1 517 ? -12.498 -22.383 -16.602 1.00 93.88 517 SER A N 1
ATOM 3997 C CA . SER A 1 517 ? -12.986 -22.872 -15.305 1.00 93.88 517 SER A CA 1
ATOM 3998 C C . SER A 1 517 ? -13.388 -24.354 -15.312 1.00 93.88 517 SER A C 1
ATOM 4000 O O . SER A 1 517 ? -13.918 -24.843 -14.319 1.00 93.88 517 SER A O 1
ATOM 4002 N N . ALA A 1 518 ? -13.160 -25.067 -16.421 1.00 96.81 518 ALA A N 1
ATOM 4003 C CA . ALA A 1 518 ? -13.557 -26.462 -16.579 1.00 96.81 518 ALA A CA 1
ATOM 4004 C C . ALA A 1 518 ? -12.878 -27.381 -15.554 1.00 96.81 518 ALA A C 1
ATOM 4006 O O . ALA A 1 518 ? -11.703 -27.214 -15.218 1.00 96.81 518 ALA A O 1
ATOM 4007 N N . THR A 1 519 ? -13.612 -28.390 -15.106 1.00 98.19 519 THR A N 1
ATOM 4008 C CA . THR A 1 519 ? -13.119 -29.479 -14.259 1.00 98.19 519 THR A CA 1
ATOM 4009 C C . THR A 1 519 ? -12.491 -30.595 -15.100 1.00 98.19 519 THR A C 1
ATOM 4011 O O . THR A 1 519 ? -12.695 -30.687 -16.316 1.00 98.19 519 THR A O 1
ATOM 4014 N N . MET A 1 520 ? -11.746 -31.505 -14.473 1.00 97.94 520 MET A N 1
ATOM 4015 C CA . MET A 1 520 ? -11.250 -32.711 -15.150 1.00 97.94 520 MET A CA 1
ATOM 4016 C C . MET A 1 520 ? -12.395 -33.571 -15.706 1.00 97.94 520 MET A C 1
ATOM 4018 O O . MET A 1 520 ? -12.231 -34.229 -16.738 1.00 97.94 520 MET A O 1
ATOM 4022 N N . ASN A 1 521 ? -13.572 -33.556 -15.073 1.00 97.81 521 ASN A N 1
ATOM 4023 C CA . ASN A 1 521 ? -14.759 -34.214 -15.609 1.00 97.81 521 ASN A CA 1
ATOM 4024 C C . ASN A 1 521 ? -15.216 -33.589 -16.938 1.00 97.81 521 ASN A C 1
ATOM 4026 O O . ASN A 1 521 ? -15.490 -34.325 -17.884 1.00 97.81 521 ASN A O 1
ATOM 4030 N N . ASP A 1 522 ? -15.205 -32.260 -17.054 1.00 97.94 522 ASP A N 1
ATOM 4031 C CA . ASP A 1 522 ? -15.563 -31.560 -18.297 1.00 97.94 522 ASP A CA 1
ATOM 4032 C C . ASP A 1 522 ? -14.601 -31.899 -19.440 1.00 97.94 522 ASP A C 1
ATOM 4034 O O . ASP A 1 522 ? -15.027 -32.116 -20.576 1.00 97.94 522 ASP A O 1
ATOM 4038 N N . VAL A 1 523 ? -13.306 -32.043 -19.135 1.00 97.94 523 VAL A N 1
ATOM 4039 C CA . VAL A 1 523 ? -12.300 -32.510 -20.103 1.00 97.94 523 VAL A CA 1
ATOM 4040 C C . VAL A 1 523 ? -12.608 -33.936 -20.572 1.00 97.94 523 VAL A C 1
ATOM 4042 O O . VAL A 1 523 ? -12.541 -34.216 -21.770 1.00 97.94 523 VAL A O 1
ATOM 4045 N N . ARG A 1 524 ? -13.000 -34.843 -19.667 1.00 97.94 524 ARG A N 1
ATOM 4046 C CA . ARG A 1 524 ? -13.396 -36.220 -20.027 1.00 97.94 524 ARG A CA 1
ATOM 4047 C C . ARG A 1 524 ? -14.676 -36.252 -20.859 1.00 97.94 524 ARG A C 1
ATOM 4049 O O . ARG A 1 524 ? -14.760 -37.031 -21.807 1.00 97.94 524 ARG A O 1
ATOM 4056 N N . VAL A 1 525 ? -15.649 -35.395 -20.550 1.00 97.50 525 VAL A N 1
ATOM 4057 C CA . VAL A 1 525 ? -16.871 -35.238 -21.351 1.00 97.50 525 VAL A CA 1
ATOM 4058 C C . VAL A 1 525 ? -16.520 -34.737 -22.750 1.00 97.50 525 VAL A C 1
ATOM 4060 O O . VAL A 1 525 ? -16.955 -35.348 -23.727 1.00 97.50 525 VAL A O 1
ATOM 4063 N N . ALA A 1 526 ? -15.678 -33.708 -22.865 1.00 97.31 526 ALA A N 1
ATOM 4064 C CA . ALA A 1 526 ? -15.215 -33.189 -24.149 1.00 97.31 526 ALA A CA 1
ATOM 4065 C C . ALA A 1 526 ? -14.466 -34.253 -24.973 1.00 97.31 526 ALA A C 1
ATOM 4067 O O . ALA A 1 526 ? -14.742 -34.408 -26.162 1.00 97.31 526 ALA A O 1
ATOM 4068 N N . LEU A 1 527 ? -13.597 -35.049 -24.339 1.00 97.44 527 LEU A N 1
ATOM 4069 C CA . LEU A 1 527 ? -12.912 -36.183 -24.974 1.00 97.44 527 LEU A CA 1
ATOM 4070 C C . LEU A 1 527 ? -13.889 -37.257 -25.457 1.00 97.44 527 LEU A C 1
ATOM 4072 O O . LEU A 1 527 ? -13.812 -37.678 -26.608 1.00 97.44 527 LEU A O 1
ATOM 4076 N N . SER A 1 528 ? -14.834 -37.670 -24.606 1.00 97.06 528 SER A N 1
ATOM 4077 C CA . SER A 1 528 ? -15.823 -38.700 -24.951 1.00 97.06 528 SER A CA 1
ATOM 4078 C C . SER A 1 528 ? -16.700 -38.296 -26.135 1.00 97.06 528 SER A C 1
ATOM 4080 O O . SER A 1 528 ? -17.017 -39.133 -26.978 1.00 97.06 528 SER A O 1
ATOM 4082 N N . ARG A 1 529 ? -17.046 -37.003 -26.236 1.00 96.50 529 ARG A N 1
ATOM 4083 C CA . ARG A 1 529 ? -17.788 -36.445 -27.372 1.00 96.50 529 ARG A CA 1
ATOM 4084 C C . ARG A 1 529 ? -16.922 -36.403 -28.625 1.00 96.50 529 ARG A C 1
ATOM 4086 O O . ARG A 1 529 ? -17.369 -36.872 -29.666 1.00 96.50 529 ARG A O 1
ATOM 4093 N N . LYS A 1 530 ? -15.687 -35.898 -28.516 1.00 96.19 530 LYS A N 1
ATOM 4094 C CA . LYS A 1 530 ? -14.767 -35.770 -29.654 1.00 96.19 530 LYS A CA 1
ATOM 4095 C C . LYS A 1 530 ? -14.407 -37.122 -30.276 1.00 96.19 530 LYS A C 1
ATOM 4097 O O . LYS A 1 530 ? -14.330 -37.221 -31.493 1.00 96.19 530 LYS A O 1
ATOM 4102 N N . LEU A 1 531 ? -14.239 -38.156 -29.454 1.00 96.44 531 LEU A N 1
ATOM 4103 C CA . LEU A 1 531 ? -13.904 -39.513 -29.900 1.00 96.44 531 LEU A CA 1
ATOM 4104 C C . LEU A 1 531 ? -15.128 -40.414 -30.109 1.00 96.44 531 LEU A C 1
ATOM 4106 O O . LEU A 1 531 ? -14.976 -41.573 -30.480 1.00 96.44 531 LEU A O 1
ATOM 4110 N N . LYS A 1 532 ? -16.344 -39.918 -29.832 1.00 96.19 532 LYS A N 1
ATOM 4111 C CA . LYS A 1 532 ? -17.595 -40.701 -29.832 1.00 96.19 532 LYS A CA 1
ATOM 4112 C C . LYS A 1 532 ? -17.503 -41.998 -28.998 1.00 96.19 532 LYS A C 1
ATOM 4114 O O . LYS A 1 532 ? -18.209 -42.967 -29.269 1.00 96.19 532 LYS A O 1
ATOM 4119 N N . ASN A 1 533 ? -16.683 -42.006 -27.942 1.00 96.19 533 ASN A N 1
ATOM 4120 C CA . ASN A 1 533 ? -16.437 -43.170 -27.089 1.00 96.19 533 ASN A CA 1
ATOM 4121 C C . ASN A 1 533 ? -16.919 -42.923 -25.648 1.00 96.19 533 ASN A C 1
ATOM 4123 O O . ASN A 1 533 ? -16.271 -42.237 -24.853 1.00 96.19 533 ASN A O 1
ATOM 4127 N N . LYS A 1 534 ? -18.062 -43.523 -25.284 1.00 95.75 534 LYS A N 1
ATOM 4128 C CA . LYS A 1 534 ? -18.652 -43.406 -23.935 1.00 95.75 534 LYS A CA 1
ATOM 4129 C C . LYS A 1 534 ? -17.831 -44.111 -22.850 1.00 95.75 534 LYS A C 1
ATOM 4131 O O . LYS A 1 534 ? -17.958 -43.754 -21.679 1.00 95.75 534 LYS A O 1
ATOM 4136 N N . GLN A 1 535 ? -16.969 -45.067 -23.205 1.00 96.12 535 GLN A N 1
ATOM 4137 C CA . GLN A 1 535 ? -16.149 -45.782 -22.223 1.00 96.12 535 GLN A CA 1
ATOM 4138 C C . GLN A 1 535 ? -15.102 -44.873 -21.557 1.00 96.12 535 GLN A C 1
ATOM 4140 O O . GLN A 1 535 ? -14.708 -45.133 -20.421 1.00 96.12 535 GLN A O 1
ATOM 4145 N N . ILE A 1 536 ? -14.749 -43.738 -22.175 1.00 96.94 536 ILE A N 1
ATOM 4146 C CA . ILE A 1 536 ? -13.885 -42.704 -21.576 1.00 96.94 536 ILE A CA 1
ATOM 4147 C C . ILE A 1 536 ? -14.475 -42.167 -20.259 1.00 96.94 536 ILE A C 1
ATOM 4149 O O . ILE A 1 536 ? -13.740 -41.907 -19.301 1.00 96.94 536 ILE A O 1
ATOM 4153 N N . LEU A 1 537 ? -15.805 -42.044 -20.170 1.00 96.88 537 LEU A N 1
ATOM 4154 C CA . LEU A 1 537 ? -16.500 -41.598 -18.956 1.00 96.88 537 LEU A CA 1
ATOM 4155 C C . LEU A 1 537 ? -16.634 -42.707 -17.904 1.00 96.88 537 LEU A C 1
ATOM 4157 O O . LEU A 1 537 ? -16.617 -42.418 -16.705 1.00 96.88 537 LEU A O 1
ATOM 4161 N N . ALA A 1 538 ? -16.726 -43.963 -18.337 1.00 95.19 538 ALA A N 1
ATOM 4162 C CA . ALA A 1 538 ? -16.868 -45.104 -17.438 1.00 95.19 538 ALA A CA 1
ATOM 4163 C C . ALA A 1 538 ? -15.521 -45.544 -16.835 1.00 95.19 538 ALA A C 1
ATOM 4165 O O . ALA A 1 538 ? -15.396 -45.635 -15.617 1.00 95.19 538 ALA A O 1
ATOM 4166 N N . ALA A 1 539 ? -14.509 -45.765 -17.678 1.00 95.69 539 ALA A N 1
ATOM 4167 C CA . ALA A 1 539 ? -13.239 -46.384 -17.296 1.00 95.69 539 ALA A CA 1
ATOM 4168 C C . ALA A 1 539 ? -12.039 -45.422 -17.325 1.00 95.69 539 ALA A C 1
ATOM 4170 O O . ALA A 1 539 ? -11.056 -45.644 -16.623 1.00 95.69 539 ALA A O 1
ATOM 4171 N N . GLY A 1 540 ? -12.115 -44.342 -18.108 1.00 96.88 540 GLY A N 1
ATOM 4172 C CA . GLY A 1 540 ? -11.009 -43.401 -18.275 1.00 96.88 540 GLY A CA 1
ATOM 4173 C C . GLY A 1 540 ? -10.665 -42.600 -17.021 1.00 96.88 540 GLY A C 1
ATOM 4174 O O . GLY A 1 540 ? -11.555 -42.128 -16.316 1.00 96.88 540 GLY A O 1
ATOM 4175 N N . ARG A 1 541 ? -9.381 -42.363 -16.764 1.00 97.94 541 ARG A N 1
ATOM 4176 C CA . ARG A 1 541 ? -8.893 -41.485 -15.691 1.00 97.94 541 ARG A CA 1
ATOM 4177 C C . ARG A 1 541 ? -7.868 -40.509 -16.249 1.00 97.94 541 ARG A C 1
ATOM 4179 O O . ARG A 1 541 ? -6.966 -40.905 -16.979 1.00 97.94 541 ARG A O 1
ATOM 4186 N N . LEU A 1 542 ? -8.000 -39.234 -15.891 1.00 98.25 542 LEU A N 1
ATOM 4187 C CA . LEU A 1 542 ? -6.954 -38.249 -16.149 1.00 98.25 542 LEU A CA 1
ATOM 4188 C C . LEU A 1 542 ? -5.921 -38.351 -15.034 1.00 98.25 542 LEU A C 1
ATOM 4190 O O . LEU A 1 542 ? -6.281 -38.413 -13.859 1.00 98.25 542 LEU A O 1
ATOM 4194 N N . VAL A 1 543 ? -4.651 -38.403 -15.405 1.00 98.12 543 VAL A N 1
ATOM 4195 C CA . VAL A 1 543 ? -3.542 -38.590 -14.476 1.00 98.12 543 VAL A CA 1
ATOM 4196 C C . VAL A 1 543 ? -2.438 -37.572 -14.728 1.00 98.12 543 VAL A C 1
ATOM 4198 O O . VAL A 1 543 ? -2.327 -36.986 -15.808 1.00 98.12 543 VAL A O 1
ATOM 4201 N N . GLN A 1 544 ? -1.611 -37.361 -13.713 1.00 96.69 544 GLN A N 1
ATOM 4202 C CA . GLN A 1 544 ? -0.391 -36.571 -13.782 1.00 96.69 544 GLN A CA 1
ATOM 4203 C C . GLN A 1 544 ? 0.810 -37.492 -13.557 1.00 96.69 544 GLN A C 1
ATOM 4205 O O . GLN A 1 544 ? 0.812 -38.287 -12.618 1.00 96.69 544 GLN A O 1
ATOM 4210 N N . SER A 1 545 ? 1.822 -37.389 -14.422 1.00 96.06 545 SER A N 1
ATOM 4211 C CA . SER A 1 545 ? 3.092 -38.096 -14.229 1.00 96.06 545 SER A CA 1
ATOM 4212 C C . SER A 1 545 ? 3.883 -37.432 -13.112 1.00 96.06 545 SER A C 1
ATOM 4214 O O . SER A 1 545 ? 4.075 -36.214 -13.123 1.00 96.06 545 SER A O 1
ATOM 4216 N N . GLN A 1 546 ? 4.364 -38.242 -12.183 1.00 96.12 546 GLN A N 1
ATOM 4217 C CA . GLN A 1 546 ? 5.361 -37.873 -11.189 1.00 96.12 546 GLN A CA 1
ATOM 4218 C C . GLN A 1 546 ? 6.778 -38.071 -11.772 1.00 96.12 546 GLN A C 1
ATOM 42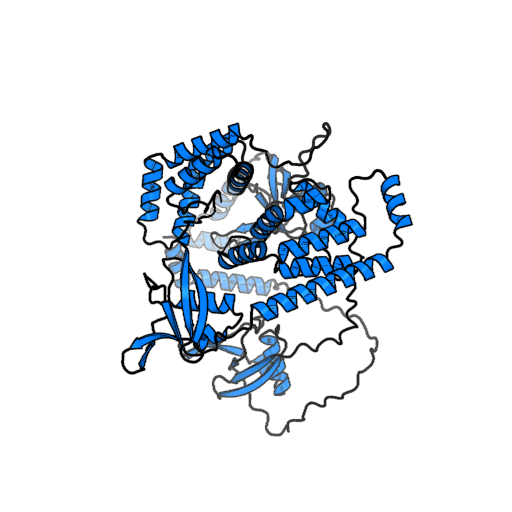20 O O . GLN A 1 546 ? 6.938 -38.791 -12.766 1.00 96.12 546 GLN A O 1
ATOM 4225 N N . PRO A 1 547 ? 7.819 -37.442 -11.193 1.00 91.62 547 PRO A N 1
ATOM 4226 C CA . PRO A 1 547 ? 9.210 -37.612 -11.628 1.00 91.62 547 PRO A CA 1
ATOM 4227 C C . PRO A 1 547 ? 9.745 -39.044 -11.484 1.00 91.62 547 PRO A C 1
ATOM 4229 O O . PRO A 1 547 ? 10.673 -39.424 -12.190 1.00 91.62 547 PRO A O 1
ATOM 4232 N N . ASP A 1 548 ? 9.160 -39.833 -10.584 1.00 92.88 548 ASP A N 1
ATOM 4233 C CA . ASP A 1 548 ? 9.499 -41.241 -10.337 1.00 92.88 548 ASP A CA 1
ATOM 4234 C C . ASP A 1 548 ? 8.873 -42.208 -11.363 1.00 92.88 548 ASP A C 1
ATOM 4236 O O . ASP A 1 548 ? 9.048 -43.421 -11.266 1.00 92.88 548 ASP A O 1
ATOM 4240 N N . GLY A 1 549 ? 8.140 -41.678 -12.350 1.00 93.81 549 GLY A N 1
ATOM 4241 C CA . GLY A 1 549 ? 7.430 -42.459 -13.360 1.00 93.81 549 GLY A CA 1
ATOM 4242 C C . GLY A 1 549 ? 6.075 -43.003 -12.902 1.00 93.81 549 GLY A C 1
ATOM 4243 O O . GLY A 1 549 ? 5.413 -43.692 -13.676 1.00 93.81 549 GLY A O 1
ATOM 4244 N N . THR A 1 550 ? 5.627 -42.694 -11.681 1.00 96.75 550 THR A N 1
ATOM 4245 C CA . THR A 1 550 ? 4.288 -43.064 -11.210 1.00 96.75 550 THR A CA 1
ATOM 4246 C C . THR A 1 550 ? 3.221 -42.095 -11.726 1.00 96.75 550 THR A C 1
ATOM 4248 O O . THR A 1 550 ? 3.495 -40.947 -12.090 1.00 96.75 550 THR A O 1
ATOM 4251 N N . PHE A 1 551 ? 1.970 -42.557 -11.772 1.00 97.31 551 PHE A N 1
ATOM 4252 C CA . PHE A 1 551 ? 0.829 -41.751 -12.203 1.00 97.31 551 PHE A CA 1
ATOM 4253 C C . PHE A 1 551 ? -0.122 -41.506 -11.034 1.00 97.31 551 PHE A C 1
ATOM 4255 O O . PHE A 1 551 ? -0.630 -42.452 -10.433 1.00 97.31 551 PHE A O 1
ATOM 4262 N N . VAL A 1 552 ? -0.415 -40.236 -10.748 1.00 97.69 552 VAL A N 1
ATOM 4263 C CA . VAL A 1 552 ? -1.427 -39.845 -9.756 1.00 97.69 552 VAL A CA 1
ATOM 4264 C C . VAL A 1 552 ? -2.709 -39.448 -10.471 1.00 97.69 552 VAL A C 1
ATOM 4266 O O . VAL A 1 552 ? -2.690 -38.611 -11.373 1.00 97.69 552 VAL A O 1
ATOM 4269 N N . ALA A 1 553 ? -3.829 -40.055 -10.078 1.00 97.44 553 ALA A N 1
ATOM 4270 C CA . ALA A 1 553 ? -5.135 -39.724 -10.632 1.00 97.44 553 ALA A CA 1
ATOM 4271 C C . ALA A 1 553 ? -5.585 -38.329 -10.185 1.00 97.44 553 ALA A C 1
ATOM 4273 O O . ALA A 1 553 ? -5.578 -38.021 -8.996 1.00 97.44 553 ALA A O 1
ATOM 4274 N N . LEU A 1 554 ? -6.004 -37.511 -11.150 1.00 97.94 554 LEU A N 1
ATOM 4275 C CA . LEU A 1 554 ? -6.599 -36.204 -10.901 1.00 97.94 554 LEU A CA 1
ATOM 4276 C C . LEU A 1 554 ? -8.081 -36.379 -10.550 1.00 97.94 554 LEU A C 1
ATOM 4278 O O . LEU A 1 554 ? -8.789 -37.183 -11.172 1.00 97.94 554 LEU A O 1
ATOM 4282 N N . GLY A 1 555 ? -8.546 -35.640 -9.543 1.00 96.81 555 GLY A N 1
ATOM 4283 C CA . GLY A 1 555 ? -9.934 -35.708 -9.083 1.00 96.81 555 GLY A CA 1
ATOM 4284 C C . GLY A 1 555 ? -10.904 -35.224 -10.162 1.00 96.81 555 GLY A C 1
ATOM 4285 O O . GLY A 1 555 ? -10.563 -34.352 -10.957 1.00 96.81 555 GLY A O 1
ATOM 4286 N N . ARG A 1 556 ? -12.130 -35.766 -10.205 1.00 97.75 556 ARG A N 1
ATOM 4287 C CA . ARG A 1 556 ? -13.143 -35.351 -11.201 1.00 97.75 556 ARG A CA 1
ATOM 4288 C C . ARG A 1 556 ? -13.517 -33.875 -11.063 1.00 97.75 556 ARG A C 1
ATOM 4290 O O . ARG A 1 556 ? -13.661 -33.206 -12.082 1.00 97.75 556 ARG A O 1
ATOM 4297 N N . ASP A 1 557 ? -13.597 -33.400 -9.825 1.00 96.88 557 ASP A N 1
ATOM 4298 C CA . ASP A 1 557 ? -13.994 -32.033 -9.468 1.00 96.88 557 ASP A CA 1
ATOM 4299 C C . ASP A 1 557 ? -12.805 -31.062 -9.428 1.00 96.88 557 ASP A C 1
ATOM 4301 O O . ASP A 1 557 ? -12.957 -29.876 -9.143 1.00 96.88 557 ASP A O 1
ATOM 4305 N N . GLU A 1 558 ? -11.596 -31.548 -9.720 1.00 97.81 558 GLU A N 1
ATOM 4306 C CA . GLU A 1 558 ? -10.412 -30.706 -9.768 1.00 97.81 558 GLU A CA 1
ATOM 4307 C C . GLU A 1 558 ? -10.467 -29.793 -10.998 1.00 97.81 558 GLU A C 1
ATOM 4309 O O . GLU A 1 558 ? -10.697 -30.236 -12.126 1.00 97.81 558 GLU A O 1
ATOM 4314 N N . VAL A 1 559 ? -10.250 -28.499 -10.783 1.00 97.12 559 VAL A N 1
ATOM 4315 C CA . VAL A 1 559 ? -10.268 -27.484 -11.840 1.00 97.12 559 VAL A CA 1
ATOM 4316 C C . VAL A 1 559 ? -9.006 -27.547 -12.712 1.00 97.12 559 VAL A C 1
ATOM 4318 O O . VAL A 1 559 ? -7.891 -27.765 -12.232 1.00 97.12 559 VAL A O 1
ATOM 4321 N N . LEU A 1 560 ? -9.166 -27.315 -14.018 1.00 96.38 560 LEU A N 1
ATOM 4322 C CA . LEU A 1 560 ? -8.090 -27.338 -15.015 1.00 96.38 560 LEU A CA 1
ATOM 4323 C C . LEU A 1 560 ? -6.978 -26.321 -14.701 1.00 96.38 560 LEU A C 1
ATOM 4325 O O . LEU A 1 560 ? -5.797 -26.580 -14.962 1.00 96.38 560 LEU A O 1
ATOM 4329 N N . ASN A 1 561 ? -7.341 -25.170 -14.124 1.00 92.56 561 ASN A N 1
ATOM 4330 C CA . ASN A 1 561 ? -6.427 -24.084 -13.771 1.00 92.56 561 ASN A CA 1
ATOM 4331 C C . ASN A 1 561 ? -5.494 -23.720 -14.948 1.00 92.56 561 ASN A C 1
ATOM 4333 O O . ASN A 1 561 ? -5.934 -23.421 -16.061 1.00 92.56 561 ASN A O 1
ATOM 4337 N N . LYS A 1 562 ? -4.175 -23.755 -14.725 1.00 93.62 562 LYS A N 1
ATOM 4338 C CA . LYS A 1 562 ? -3.134 -23.455 -15.722 1.00 93.62 562 LYS A CA 1
ATOM 4339 C C . LYS A 1 562 ? -2.662 -24.696 -16.497 1.00 93.62 562 LYS A C 1
ATOM 4341 O O . LYS A 1 562 ? -1.754 -24.588 -17.318 1.00 93.62 562 LYS A O 1
ATOM 4346 N N . ARG A 1 563 ? -3.247 -25.879 -16.266 1.00 96.12 563 ARG A N 1
ATOM 4347 C CA . ARG A 1 563 ? -2.828 -27.124 -16.930 1.00 96.12 563 ARG A CA 1
ATOM 4348 C C . ARG A 1 563 ? -3.335 -27.135 -18.371 1.00 96.12 563 ARG A C 1
ATOM 4350 O O . ARG A 1 563 ? -4.499 -26.849 -18.639 1.00 96.12 563 ARG A O 1
ATOM 4357 N N . ARG A 1 564 ? -2.444 -27.421 -19.320 1.00 97.06 564 ARG A N 1
ATOM 4358 C CA . ARG A 1 564 ? -2.762 -27.512 -20.762 1.00 97.06 564 ARG A CA 1
ATOM 4359 C C . ARG A 1 564 ? -2.370 -28.854 -21.374 1.00 97.06 564 ARG A C 1
ATOM 4361 O O . ARG A 1 564 ? -2.692 -29.117 -22.527 1.00 97.06 564 ARG A O 1
ATOM 4368 N N . ARG A 1 565 ? -1.669 -29.689 -20.604 1.00 97.38 565 ARG A N 1
ATOM 4369 C CA . ARG A 1 565 ? -1.194 -31.017 -20.989 1.00 97.38 565 ARG A CA 1
ATOM 4370 C C . ARG A 1 565 ? -1.595 -31.980 -19.885 1.00 97.38 565 ARG A C 1
ATOM 4372 O O . ARG A 1 565 ? -1.204 -31.772 -18.739 1.00 97.38 565 ARG A O 1
ATOM 4379 N N . LEU A 1 566 ? -2.400 -32.974 -20.224 1.00 97.88 566 LEU A N 1
ATOM 4380 C CA . LEU A 1 566 ? -2.876 -33.996 -19.299 1.00 97.88 566 LEU A CA 1
ATOM 4381 C C . LEU A 1 566 ? -2.532 -35.373 -19.856 1.00 97.88 566 LEU A C 1
ATOM 4383 O O . LEU A 1 566 ? -2.436 -35.549 -21.073 1.00 97.88 566 LEU A O 1
ATOM 4387 N N . LEU A 1 567 ? -2.357 -36.342 -18.965 1.00 98.25 567 LEU A N 1
ATOM 4388 C CA . LEU A 1 567 ? -2.234 -37.740 -19.349 1.00 98.25 567 LEU A CA 1
ATOM 4389 C C . LEU A 1 567 ? -3.552 -38.459 -19.080 1.00 98.25 567 LEU A C 1
ATOM 4391 O O . LEU A 1 567 ? -4.304 -38.082 -18.182 1.00 98.25 567 LEU A O 1
ATOM 4395 N N . PHE A 1 568 ? -3.837 -39.489 -19.863 1.00 98.31 568 PHE A N 1
ATOM 4396 C CA . PHE A 1 568 ? -5.040 -40.299 -19.735 1.00 98.31 568 PHE A CA 1
ATOM 4397 C C . PHE A 1 568 ? -4.670 -41.777 -19.613 1.00 98.31 568 PHE A C 1
ATOM 4399 O O . PHE A 1 568 ? -3.845 -42.277 -20.373 1.00 98.31 568 PHE A O 1
ATOM 4406 N N . LEU A 1 569 ? -5.281 -42.466 -18.655 1.00 97.69 569 LEU A N 1
ATOM 4407 C CA . LEU A 1 569 ? -5.199 -43.913 -18.474 1.00 97.69 569 LEU A CA 1
ATOM 4408 C C . LEU A 1 569 ? -6.599 -44.506 -18.637 1.00 97.69 569 LEU A C 1
ATOM 4410 O O . LEU A 1 569 ? -7.527 -44.084 -17.945 1.00 97.69 569 LEU A O 1
ATOM 4414 N N . GLY A 1 570 ? -6.760 -45.484 -19.525 1.00 95.75 570 GLY A N 1
ATOM 4415 C CA . GLY A 1 570 ? -8.032 -46.172 -19.721 1.00 95.75 570 GLY A CA 1
ATOM 4416 C C . GLY A 1 570 ? -8.152 -46.772 -21.113 1.00 95.75 570 GLY A C 1
ATOM 4417 O O . GLY A 1 570 ? -7.276 -47.505 -21.549 1.00 95.75 570 GLY A O 1
ATOM 4418 N N . THR A 1 571 ? -9.270 -46.493 -21.774 1.00 94.94 571 THR A N 1
ATOM 4419 C CA . THR A 1 571 ? -9.529 -46.918 -23.153 1.00 94.94 571 THR A CA 1
ATOM 4420 C C . THR A 1 571 ? -8.677 -46.152 -24.156 1.00 94.94 571 THR A C 1
ATOM 4422 O O . THR A 1 571 ? -8.376 -44.981 -23.926 1.00 94.94 571 THR A O 1
ATOM 4425 N N . ASP A 1 572 ? -8.402 -46.774 -25.296 1.00 94.44 572 ASP A N 1
ATOM 4426 C CA . ASP A 1 572 ? -7.658 -46.154 -26.389 1.00 94.44 572 ASP A CA 1
ATOM 4427 C C . ASP A 1 572 ? -8.293 -44.811 -26.825 1.00 94.44 572 ASP A C 1
ATOM 4429 O O . ASP A 1 572 ? -9.522 -44.648 -26.859 1.00 94.44 572 ASP A O 1
ATOM 4433 N N . LEU A 1 573 ? -7.427 -43.827 -27.089 1.00 96.50 573 LEU A N 1
ATOM 4434 C CA . LEU A 1 573 ? -7.783 -42.511 -27.626 1.00 96.50 573 LEU A CA 1
ATOM 4435 C C . LEU A 1 573 ? -7.738 -42.460 -29.164 1.00 96.50 573 LEU A C 1
ATOM 4437 O O . LEU A 1 573 ? -7.891 -41.376 -29.735 1.00 96.50 573 LEU A O 1
ATOM 4441 N N . THR A 1 574 ? -7.525 -43.587 -29.846 1.00 93.12 574 THR A N 1
ATOM 4442 C CA . THR A 1 574 ? -7.624 -43.684 -31.303 1.00 93.12 574 THR A CA 1
ATOM 4443 C C . THR A 1 574 ? -9.048 -43.384 -31.772 1.00 93.12 574 THR A C 1
ATOM 4445 O O . THR A 1 574 ? -10.053 -43.763 -31.165 1.00 93.12 574 THR A O 1
ATOM 4448 N N . LEU A 1 575 ? -9.139 -42.629 -32.866 1.00 84.88 575 LEU A N 1
ATOM 4449 C CA . LEU A 1 575 ? -10.403 -42.393 -33.549 1.00 84.88 575 LEU A CA 1
ATOM 4450 C C . LEU A 1 575 ? -10.807 -43.696 -34.252 1.00 84.88 575 LEU A C 1
ATOM 4452 O O . LEU A 1 575 ? -9.961 -44.271 -34.936 1.00 84.88 575 LEU A O 1
ATOM 4456 N N . PRO A 1 576 ? -12.063 -44.162 -34.132 1.00 80.88 576 PRO A N 1
ATOM 4457 C CA . PRO A 1 576 ? -12.517 -45.308 -34.908 1.00 80.88 576 PRO A CA 1
ATOM 4458 C C . PRO A 1 576 ? -12.348 -44.997 -36.402 1.00 80.88 576 PRO A C 1
ATOM 4460 O O . PRO A 1 576 ? -12.940 -44.042 -36.916 1.00 80.88 576 PRO A O 1
ATOM 4463 N N . GLU A 1 577 ? -11.504 -45.778 -37.080 1.00 66.75 577 GLU A N 1
ATOM 4464 C CA . GLU A 1 577 ? -11.255 -45.666 -38.517 1.00 66.75 577 GLU A CA 1
ATOM 4465 C C . GLU A 1 577 ? -12.590 -45.783 -39.268 1.00 66.75 577 GLU A C 1
ATOM 4467 O O . GLU A 1 577 ? -13.265 -46.810 -39.213 1.00 66.75 577 GLU A O 1
ATOM 4472 N N . GLY A 1 578 ? -13.017 -44.692 -39.911 1.00 69.00 578 GLY A N 1
ATOM 4473 C CA . GLY A 1 578 ? -14.290 -44.619 -40.640 1.00 69.00 578 GLY A CA 1
ATOM 4474 C C . GLY A 1 578 ? -15.126 -43.364 -40.381 1.00 69.00 578 GLY A C 1
ATOM 4475 O O . GLY A 1 578 ? -16.095 -43.130 -41.099 1.00 69.00 578 GLY A O 1
ATOM 4476 N N . VAL A 1 579 ? -14.760 -42.521 -39.408 1.00 54.69 579 VAL A N 1
ATOM 4477 C CA . VAL A 1 579 ? -15.408 -41.215 -39.196 1.00 54.69 579 VAL A CA 1
ATOM 4478 C C . VAL A 1 579 ? -14.500 -40.115 -39.742 1.00 54.69 579 VAL A C 1
ATOM 4480 O O . VAL A 1 579 ? -13.597 -39.646 -39.052 1.00 54.69 579 VAL A O 1
ATOM 4483 N N . SER A 1 580 ? -14.716 -39.727 -41.001 1.00 48.69 580 SER A N 1
ATOM 4484 C CA . SER A 1 580 ? -14.036 -38.570 -41.596 1.00 48.69 580 SER A CA 1
ATOM 4485 C C . SER A 1 580 ? -14.343 -37.314 -40.771 1.00 48.69 580 SER A C 1
ATOM 4487 O O . SER A 1 580 ? -15.483 -37.120 -40.342 1.00 48.69 580 SER A O 1
ATOM 4489 N N . ALA A 1 581 ? -13.324 -36.498 -40.497 1.00 48.38 581 ALA A N 1
ATOM 4490 C CA . ALA A 1 581 ? -13.446 -35.274 -39.716 1.00 48.38 581 ALA A CA 1
ATOM 4491 C C . ALA A 1 581 ? -14.316 -34.258 -40.472 1.00 48.38 581 ALA A C 1
ATOM 4493 O O . ALA A 1 581 ? -13.853 -33.598 -41.395 1.00 48.38 581 ALA A O 1
ATOM 4494 N N . GLU A 1 582 ? -15.585 -34.169 -40.093 1.00 41.34 582 GLU A N 1
ATOM 4495 C CA . GLU A 1 582 ? -16.493 -33.118 -40.541 1.00 41.34 582 GLU A CA 1
ATOM 4496 C C . GLU A 1 582 ? -16.064 -31.808 -39.854 1.00 41.34 582 GLU A C 1
ATOM 4498 O O . GLU A 1 582 ? -15.996 -31.736 -38.621 1.00 41.34 582 GLU A O 1
ATOM 4503 N N . GLU A 1 583 ? -15.658 -30.814 -40.649 1.00 40.25 583 GLU A N 1
ATOM 4504 C CA . GLU A 1 583 ? -15.295 -29.480 -40.162 1.00 40.25 583 GLU A CA 1
ATOM 4505 C C . GLU A 1 583 ? -16.488 -28.830 -39.436 1.00 40.25 583 GLU A C 1
ATOM 4507 O O . GLU A 1 583 ? -17.639 -29.057 -39.814 1.00 40.25 583 GLU A O 1
ATOM 4512 N N . PRO A 1 584 ? -16.253 -28.029 -38.381 1.00 39.84 584 PRO A N 1
ATOM 4513 C CA . PRO A 1 584 ? -17.334 -27.357 -37.677 1.00 39.84 584 PRO A CA 1
ATOM 4514 C C . PRO A 1 584 ? -17.949 -26.267 -38.566 1.00 39.84 584 PRO A C 1
ATOM 4516 O O . PRO A 1 584 ? -17.326 -25.235 -38.803 1.00 39.84 584 PRO A O 1
ATOM 4519 N N . ASP A 1 585 ? -19.178 -26.513 -39.022 1.00 40.59 585 ASP A N 1
ATOM 4520 C CA . ASP A 1 585 ? -20.049 -25.561 -39.717 1.00 40.59 585 ASP A CA 1
ATOM 4521 C C . ASP A 1 585 ? -20.335 -24.332 -38.820 1.00 40.59 585 ASP A C 1
ATOM 4523 O O . ASP A 1 585 ? -20.900 -24.492 -37.729 1.00 40.59 585 ASP A O 1
ATOM 4527 N N . PRO A 1 586 ? -19.912 -23.112 -39.212 1.00 38.47 586 PRO A N 1
ATOM 4528 C CA . PRO A 1 586 ? -20.106 -21.905 -38.415 1.00 38.47 586 PRO A CA 1
ATOM 4529 C C . PRO A 1 586 ? -21.530 -21.318 -38.476 1.00 38.47 586 PRO A C 1
ATOM 4531 O O . PRO A 1 586 ? -21.791 -20.383 -37.721 1.00 38.47 586 PRO A O 1
ATOM 4534 N N . ASP A 1 587 ? -22.455 -21.854 -39.288 1.00 38.44 587 ASP A N 1
ATOM 4535 C CA . ASP A 1 587 ? -23.751 -21.207 -39.579 1.00 38.44 587 ASP A CA 1
ATOM 4536 C C . ASP A 1 587 ? -24.998 -22.107 -39.386 1.00 38.44 587 ASP A C 1
ATOM 4538 O O . ASP A 1 587 ? -25.958 -22.074 -40.160 1.00 38.44 587 ASP A O 1
ATOM 4542 N N . ALA A 1 588 ? -25.065 -22.873 -38.292 1.00 36.16 588 ALA A N 1
ATOM 4543 C CA . ALA A 1 588 ? -26.309 -23.560 -37.917 1.00 36.16 588 ALA A CA 1
ATOM 4544 C C . ALA A 1 588 ? -27.327 -22.596 -37.240 1.00 36.16 588 ALA A C 1
ATOM 4546 O O . ALA A 1 588 ? -26.981 -21.892 -36.285 1.00 36.16 588 ALA A O 1
ATOM 4547 N N . PRO A 1 589 ? -28.605 -22.560 -37.675 1.00 34.31 589 PRO A N 1
ATOM 4548 C CA . PRO A 1 589 ? -29.555 -21.511 -37.308 1.00 34.31 589 PRO A CA 1
ATOM 4549 C C . PRO A 1 589 ? -30.083 -21.615 -35.868 1.00 34.31 589 PRO A C 1
ATOM 4551 O O . PRO A 1 589 ? -30.434 -22.683 -35.364 1.00 34.31 589 PRO A O 1
ATOM 4554 N N . LYS A 1 590 ? -30.212 -20.443 -35.233 1.00 38.31 590 LYS A N 1
ATOM 4555 C CA . LYS A 1 590 ? -30.845 -20.203 -33.926 1.00 38.31 590 LYS A CA 1
ATOM 4556 C C . LYS A 1 590 ? -32.299 -20.707 -33.918 1.00 38.31 590 LYS A C 1
ATOM 4558 O O . LYS A 1 590 ? -33.180 -20.080 -34.503 1.00 38.31 590 LYS A O 1
ATOM 4563 N N . ALA A 1 591 ? -32.561 -21.801 -33.206 1.00 33.06 591 ALA A N 1
ATOM 4564 C CA . ALA A 1 591 ? -33.918 -22.246 -32.897 1.00 33.06 591 ALA A CA 1
ATOM 4565 C C . ALA A 1 591 ? -34.539 -21.373 -31.786 1.00 33.06 591 ALA A C 1
ATOM 4567 O O . ALA A 1 591 ? -33.923 -21.129 -30.748 1.00 33.06 591 ALA A O 1
ATOM 4568 N N . ALA A 1 592 ? -35.760 -20.895 -32.032 1.00 32.50 592 ALA A N 1
ATOM 4569 C CA . ALA A 1 592 ? -36.580 -20.102 -31.117 1.00 32.50 592 ALA A CA 1
ATOM 4570 C C . ALA A 1 592 ? -37.040 -20.910 -29.877 1.00 32.50 592 ALA A C 1
ATOM 4572 O O . ALA A 1 592 ? -37.122 -22.140 -29.942 1.00 32.50 592 ALA A O 1
ATOM 4573 N N . PRO A 1 593 ? -37.363 -20.249 -28.745 1.00 35.12 593 PRO A N 1
ATOM 4574 C CA . PRO A 1 593 ? -37.640 -20.925 -27.483 1.00 35.12 593 PRO A CA 1
ATOM 4575 C C . PRO A 1 593 ? -39.071 -21.478 -27.459 1.00 35.12 593 PRO A C 1
ATOM 4577 O O . PRO A 1 593 ? -40.041 -20.737 -27.316 1.00 35.12 593 PRO A O 1
ATOM 4580 N N . GLY A 1 594 ? -39.193 -22.799 -27.586 1.00 30.47 594 GLY A N 1
ATOM 4581 C CA . GLY A 1 594 ? -40.420 -23.544 -27.320 1.00 30.47 594 GLY A CA 1
ATOM 4582 C C . GLY A 1 594 ? -40.535 -23.911 -25.839 1.00 30.47 594 GLY A C 1
ATOM 4583 O O . GLY A 1 594 ? -39.671 -24.577 -25.274 1.00 30.47 594 GLY A O 1
ATOM 4584 N N . THR A 1 595 ? -41.619 -23.463 -25.223 1.00 40.31 595 THR A N 1
ATOM 4585 C CA . THR A 1 595 ? -42.086 -23.747 -23.863 1.00 40.31 595 THR A CA 1
ATOM 4586 C C . THR A 1 595 ? -42.387 -25.237 -23.636 1.00 40.31 595 THR A C 1
ATOM 4588 O O . THR A 1 595 ? -43.252 -25.801 -24.300 1.00 40.31 595 THR A O 1
ATOM 4591 N N . ALA A 1 596 ? -41.732 -25.865 -22.648 1.00 29.67 596 ALA A N 1
ATOM 4592 C CA . ALA A 1 596 ? -42.128 -27.144 -22.029 1.00 29.67 596 ALA A CA 1
ATOM 4593 C C . ALA A 1 596 ? -41.444 -27.304 -20.636 1.00 29.67 596 ALA A C 1
ATOM 4595 O O . ALA A 1 596 ? -40.531 -26.544 -20.325 1.00 29.67 596 ALA A O 1
ATOM 4596 N N . PRO A 1 597 ? -41.899 -28.207 -19.743 1.00 33.53 597 PRO A N 1
ATOM 4597 C CA . PRO A 1 597 ? -42.264 -27.856 -18.368 1.00 33.53 597 PRO A CA 1
ATOM 4598 C C . PRO A 1 597 ? -41.164 -28.057 -17.310 1.00 33.53 597 PRO A C 1
ATOM 4600 O O . PRO A 1 597 ? -40.281 -28.905 -17.431 1.00 33.53 597 PRO A O 1
ATOM 4603 N N . LYS A 1 598 ? -41.294 -27.309 -16.203 1.00 39.75 598 LYS A N 1
ATOM 4604 C CA . LYS A 1 598 ? -40.515 -27.451 -14.962 1.00 39.75 598 LYS A CA 1
ATOM 4605 C C . LYS A 1 598 ? -40.581 -28.891 -14.427 1.00 39.75 598 LYS A C 1
ATOM 4607 O O . LYS A 1 598 ? -41.604 -29.311 -13.891 1.00 39.75 598 LYS A O 1
ATOM 4612 N N . ARG A 1 599 ? -39.456 -29.607 -14.480 1.00 30.23 599 ARG A N 1
ATOM 4613 C CA . ARG A 1 599 ? -39.137 -30.720 -13.574 1.00 30.23 599 ARG A CA 1
ATOM 4614 C C . ARG A 1 599 ? -37.883 -30.350 -12.792 1.00 30.23 599 ARG A C 1
ATOM 4616 O O . ARG A 1 599 ? -36.818 -30.157 -13.368 1.00 30.23 599 ARG A O 1
ATOM 4623 N N . ALA A 1 600 ? -38.052 -30.212 -11.484 1.00 37.47 600 ALA A N 1
ATOM 4624 C CA . ALA A 1 600 ? -36.985 -29.969 -10.532 1.00 37.47 600 ALA A CA 1
ATOM 4625 C C . ALA A 1 600 ? -36.048 -31.186 -10.457 1.00 37.47 600 ALA A C 1
ATOM 4627 O O . ALA A 1 600 ? -36.498 -32.294 -10.168 1.00 37.47 600 ALA A O 1
ATOM 4628 N N . LEU A 1 601 ? -34.752 -30.969 -10.681 1.00 34.06 601 LEU A N 1
ATOM 4629 C CA . LEU A 1 601 ? -33.686 -31.843 -10.196 1.00 34.06 601 LEU A CA 1
ATOM 4630 C C . LEU A 1 601 ? -32.881 -31.041 -9.172 1.00 34.06 601 LEU A C 1
ATOM 4632 O O . LEU A 1 601 ? -31.988 -30.275 -9.523 1.00 34.06 601 LEU A O 1
ATOM 4636 N N . GLY A 1 602 ? -33.255 -31.193 -7.903 1.00 31.39 602 GLY A N 1
ATOM 4637 C CA . GLY A 1 602 ? -32.397 -30.846 -6.780 1.00 31.39 602 GLY A CA 1
ATOM 4638 C C . GLY A 1 602 ? -31.374 -31.959 -6.580 1.00 31.39 602 GLY A C 1
ATOM 4639 O O . GLY A 1 602 ? -31.733 -33.134 -6.489 1.00 31.39 602 GLY A O 1
ATOM 4640 N N . THR A 1 603 ? -30.101 -31.591 -6.525 1.00 33.47 603 THR A N 1
ATOM 4641 C CA . THR A 1 603 ? -28.991 -32.478 -6.178 1.00 33.47 603 THR A CA 1
ATOM 4642 C C . THR A 1 603 ? -29.096 -32.815 -4.689 1.00 33.47 603 THR A C 1
ATOM 4644 O O . THR A 1 603 ? -28.606 -32.080 -3.837 1.00 33.47 603 THR A O 1
ATOM 4647 N N . ARG A 1 604 ? -29.797 -33.903 -4.353 1.00 35.00 604 ARG A N 1
ATOM 4648 C CA . ARG A 1 604 ? -29.753 -34.490 -3.009 1.00 35.00 604 ARG A CA 1
ATOM 4649 C C . ARG A 1 604 ? -28.395 -35.163 -2.827 1.00 35.00 604 ARG A C 1
ATOM 4651 O O . ARG A 1 604 ? -28.036 -36.042 -3.608 1.00 35.00 604 ARG A O 1
ATOM 4658 N N . VAL A 1 605 ? -27.666 -34.774 -1.785 1.00 41.19 605 VAL A N 1
ATOM 4659 C CA . VAL A 1 605 ? -26.692 -35.663 -1.146 1.00 41.19 605 VAL A CA 1
ATOM 4660 C C . VAL A 1 605 ? -27.506 -36.873 -0.691 1.00 41.19 605 VAL A C 1
ATOM 4662 O O . VAL A 1 605 ? -28.417 -36.722 0.119 1.00 41.19 605 VAL A O 1
ATOM 4665 N N . GLY A 1 606 ? -27.288 -38.031 -1.315 1.00 48.12 606 GLY A N 1
ATOM 4666 C CA . GLY A 1 606 ? -28.004 -39.249 -0.952 1.00 48.12 606 GLY A CA 1
ATOM 4667 C C . GLY A 1 606 ? -27.693 -39.594 0.498 1.00 48.12 606 GLY A C 1
ATOM 4668 O O . GLY A 1 606 ? -26.526 -39.769 0.846 1.00 48.12 606 GLY A O 1
ATOM 4669 N N . GLU A 1 607 ? -28.725 -39.643 1.334 1.00 59.19 607 GLU A N 1
ATOM 4670 C CA . GLU A 1 607 ? -28.641 -40.240 2.662 1.00 59.19 607 GLU A CA 1
ATOM 4671 C C . GLU A 1 607 ? -28.119 -41.672 2.493 1.00 59.19 607 GLU A C 1
ATOM 4673 O O . GLU A 1 607 ? -28.684 -42.449 1.720 1.00 59.19 607 GLU A O 1
ATOM 4678 N N . LEU A 1 608 ? -27.012 -41.996 3.168 1.00 73.56 608 LEU A N 1
ATOM 4679 C CA . LEU A 1 608 ? -26.533 -43.373 3.268 1.00 73.56 608 LEU A CA 1
ATOM 4680 C C . LEU A 1 608 ? -27.670 -44.203 3.852 1.00 73.56 608 LEU A C 1
ATOM 4682 O O . LEU A 1 608 ? -28.202 -43.871 4.916 1.00 73.56 608 LEU A O 1
ATOM 4686 N N . SER A 1 609 ? -28.039 -45.281 3.169 1.00 87.94 609 SER A N 1
ATOM 4687 C CA . SER A 1 609 ? -28.977 -46.229 3.752 1.00 87.94 609 SER A CA 1
ATOM 4688 C C . SER A 1 609 ? -28.396 -46.789 5.053 1.00 87.94 609 SER A C 1
ATOM 4690 O O . SER A 1 609 ? -27.179 -46.851 5.248 1.00 87.94 609 SER A O 1
ATOM 4692 N N . PHE A 1 610 ? -29.272 -47.207 5.967 1.00 77.69 610 PHE A N 1
ATOM 4693 C CA . PHE A 1 610 ? -28.858 -47.795 7.241 1.00 77.69 610 PHE A CA 1
ATOM 4694 C C . PHE A 1 610 ? -27.880 -48.969 7.045 1.00 77.69 610 PHE A C 1
ATOM 4696 O O . PHE A 1 610 ? -26.915 -49.101 7.793 1.00 77.69 610 PHE A O 1
ATOM 4703 N N . GLU A 1 611 ? -28.079 -49.768 5.994 1.00 80.44 611 GLU A N 1
ATOM 4704 C CA . GLU A 1 611 ? -27.208 -50.892 5.640 1.00 80.44 611 GLU A CA 1
ATOM 4705 C C . GLU A 1 611 ? -25.820 -50.430 5.170 1.00 80.44 611 GLU A C 1
ATOM 4707 O O . GLU A 1 611 ? -24.811 -50.988 5.601 1.00 80.44 611 GLU A O 1
ATOM 4712 N N . GLU A 1 612 ? -25.737 -49.369 4.362 1.00 82.69 612 GLU A N 1
ATOM 4713 C CA . GLU A 1 612 ? -24.459 -48.789 3.924 1.00 82.69 612 GLU A CA 1
ATOM 4714 C C . GLU A 1 612 ? -23.706 -48.125 5.081 1.00 82.69 612 GLU A C 1
ATOM 4716 O O . GLU A 1 612 ? -22.485 -48.258 5.189 1.00 82.69 612 GLU A O 1
ATOM 4721 N N . ALA A 1 613 ? -24.424 -47.450 5.982 1.00 80.56 613 ALA A N 1
ATOM 4722 C CA . ALA A 1 613 ? -23.841 -46.895 7.198 1.00 80.56 613 ALA A CA 1
ATOM 4723 C C . ALA A 1 613 ? -23.303 -48.007 8.114 1.00 80.56 613 ALA A C 1
ATOM 4725 O O . ALA A 1 613 ? -22.212 -47.881 8.674 1.00 80.56 613 ALA A O 1
ATOM 4726 N N . GLN A 1 614 ? -24.030 -49.121 8.233 1.00 86.12 614 GLN A N 1
ATOM 4727 C CA . GLN A 1 614 ? -23.620 -50.265 9.041 1.00 86.12 614 GLN A CA 1
ATOM 4728 C C . GLN A 1 614 ? -22.403 -50.991 8.444 1.00 86.12 614 GLN A C 1
ATOM 4730 O O . GLN A 1 614 ? -21.482 -51.334 9.189 1.00 86.12 614 GLN A O 1
ATOM 4735 N N . ASP A 1 615 ? -22.344 -51.165 7.120 1.00 88.69 615 ASP A N 1
ATOM 4736 C CA . ASP A 1 615 ? -21.176 -51.732 6.433 1.00 88.69 615 ASP A CA 1
ATOM 4737 C C . ASP A 1 615 ? -19.942 -50.826 6.583 1.00 88.69 615 ASP A C 1
ATOM 4739 O O . ASP A 1 615 ? -18.841 -51.290 6.890 1.00 88.69 615 ASP A O 1
ATOM 4743 N N . LEU A 1 616 ? -20.121 -49.507 6.466 1.00 86.12 616 LEU A N 1
ATOM 4744 C CA . LEU A 1 616 ? -19.037 -48.539 6.630 1.00 86.12 616 LEU A CA 1
ATOM 4745 C C . LEU A 1 616 ? -18.486 -48.524 8.066 1.00 86.12 616 LEU A C 1
ATOM 4747 O O . LEU A 1 616 ? -17.267 -48.523 8.260 1.00 86.12 616 LEU A O 1
ATOM 4751 N N . LEU A 1 617 ? -19.361 -48.594 9.074 1.00 85.56 617 LEU A N 1
ATOM 4752 C CA . LEU A 1 617 ? -18.959 -48.725 10.479 1.00 85.56 617 LEU A CA 1
ATOM 4753 C C . LEU A 1 617 ? -18.235 -50.048 10.752 1.00 85.56 617 LEU A C 1
ATOM 4755 O O . LEU A 1 617 ? -17.259 -50.072 11.506 1.00 85.56 617 LEU A O 1
ATOM 4759 N N . GLN A 1 618 ? -18.666 -51.142 10.122 1.00 91.31 618 GLN A N 1
ATOM 4760 C CA . GLN A 1 618 ? -18.019 -52.443 10.267 1.00 91.31 618 GLN A CA 1
ATOM 4761 C C . GLN A 1 618 ? -16.607 -52.433 9.663 1.00 91.31 618 GLN A C 1
ATOM 4763 O O . GLN A 1 618 ? -15.656 -52.846 10.330 1.00 91.31 618 GLN A O 1
ATOM 4768 N N . ARG A 1 619 ? -16.435 -51.854 8.468 1.00 88.88 619 ARG A N 1
ATOM 4769 C CA . ARG A 1 619 ? -15.118 -51.686 7.828 1.00 88.88 619 ARG A CA 1
ATOM 4770 C C . ARG A 1 619 ? -14.174 -50.818 8.653 1.00 88.88 619 ARG A C 1
ATOM 4772 O O . ARG A 1 619 ? -13.009 -51.173 8.805 1.00 88.88 619 ARG A O 1
ATOM 4779 N N . LEU A 1 620 ? -14.667 -49.714 9.221 1.00 83.62 620 LEU A N 1
ATOM 4780 C CA . LEU A 1 620 ? -13.875 -48.868 10.122 1.00 83.62 620 LEU A CA 1
ATOM 4781 C C . LEU A 1 620 ? -13.453 -49.626 11.383 1.00 83.62 620 LEU A C 1
ATOM 4783 O O . LEU A 1 620 ? -12.296 -49.539 11.793 1.00 83.62 620 LEU A O 1
ATOM 4787 N N . ARG A 1 621 ? -14.354 -50.419 11.973 1.00 90.69 621 ARG A N 1
ATOM 4788 C CA . ARG A 1 621 ? -14.030 -51.254 13.136 1.00 90.69 621 ARG A CA 1
ATOM 4789 C C . ARG A 1 621 ? -12.930 -52.265 12.823 1.00 90.69 621 ARG A C 1
ATOM 4791 O O . ARG A 1 621 ? -12.043 -52.473 13.649 1.00 90.69 621 ARG A O 1
ATOM 4798 N N . ASP A 1 622 ? -12.990 -52.890 11.654 1.00 91.88 622 ASP A N 1
ATOM 4799 C CA . ASP A 1 622 ? -12.010 -53.893 11.246 1.00 91.88 622 ASP A CA 1
ATOM 4800 C C . ASP A 1 622 ? -10.658 -53.251 10.906 1.00 91.88 622 ASP A C 1
ATOM 4802 O O . ASP A 1 622 ? -9.617 -53.798 11.267 1.00 91.88 622 ASP A O 1
ATOM 4806 N N . LEU A 1 623 ? -10.659 -52.041 10.338 1.00 91.81 623 LEU A N 1
ATOM 4807 C CA . LEU A 1 623 ? -9.454 -51.244 10.092 1.00 91.81 623 LEU A CA 1
ATOM 4808 C C . LEU A 1 623 ? -8.773 -50.827 11.405 1.00 91.81 623 LEU A C 1
ATOM 4810 O O . LEU A 1 623 ? -7.568 -51.004 11.560 1.00 91.81 623 LEU A O 1
ATOM 4814 N N . CYS A 1 624 ? -9.551 -50.403 12.405 1.00 85.62 624 CYS A N 1
ATOM 4815 C CA . CYS A 1 624 ? -9.039 -50.110 13.745 1.00 85.62 624 CYS A CA 1
ATOM 4816 C C . CYS A 1 624 ? -8.479 -51.347 14.467 1.00 85.62 624 CYS A C 1
ATOM 4818 O O . CYS A 1 624 ? -7.679 -51.201 15.388 1.00 85.62 624 CYS A O 1
ATOM 4820 N N . ARG A 1 625 ? -8.880 -52.565 14.084 1.00 89.06 625 ARG A N 1
ATOM 4821 C CA . ARG A 1 625 ? -8.340 -53.820 14.638 1.00 89.06 625 ARG A CA 1
ATOM 4822 C C . ARG A 1 625 ? -7.071 -54.296 13.936 1.00 89.06 625 ARG A C 1
ATOM 4824 O O . ARG A 1 625 ? -6.459 -55.254 14.408 1.00 89.06 625 ARG A O 1
ATOM 4831 N N . GLN A 1 626 ? -6.664 -53.661 12.836 1.00 95.00 626 GLN A N 1
ATOM 4832 C CA . GLN A 1 626 ? -5.441 -54.050 12.148 1.00 95.00 626 GLN A CA 1
ATOM 4833 C C . GLN A 1 626 ? -4.214 -53.778 13.040 1.00 95.00 626 GLN A C 1
ATOM 4835 O O . GLN A 1 626 ? -4.114 -52.698 13.631 1.00 95.00 626 GLN A O 1
ATOM 4840 N N . PRO A 1 627 ? -3.261 -54.727 13.134 1.00 88.00 627 PRO A N 1
ATOM 4841 C CA . PRO A 1 627 ? -2.071 -54.581 13.974 1.00 88.00 627 PRO A CA 1
ATOM 4842 C C . PRO A 1 627 ? -1.250 -53.334 13.640 1.00 88.00 627 PRO A C 1
ATOM 4844 O O . PRO A 1 627 ? -0.686 -52.713 14.536 1.00 88.00 627 PRO A O 1
ATOM 4847 N N . ASP A 1 628 ? -1.206 -52.953 12.364 1.00 89.56 628 ASP A N 1
ATOM 4848 C CA . ASP A 1 628 ? -0.431 -51.806 11.891 1.00 89.56 628 ASP A CA 1
ATOM 4849 C C . ASP A 1 628 ? -1.037 -50.483 12.367 1.00 89.56 628 ASP A C 1
ATOM 4851 O O . ASP A 1 628 ? -0.316 -49.622 12.872 1.00 89.56 628 ASP A O 1
ATOM 4855 N N . TYR A 1 629 ? -2.369 -50.363 12.318 1.00 91.50 629 TYR A N 1
ATOM 4856 C CA . TYR A 1 629 ? -3.081 -49.209 12.866 1.00 91.50 629 TYR A CA 1
ATOM 4857 C C . TYR A 1 629 ? -2.875 -49.098 14.382 1.00 91.50 629 TYR A C 1
ATOM 4859 O O . TYR A 1 629 ? -2.584 -48.019 14.892 1.00 91.50 629 TYR A O 1
ATOM 4867 N N . GLN A 1 630 ? -2.951 -50.219 15.107 1.00 93.81 630 GLN A N 1
ATOM 4868 C CA . GLN A 1 630 ? -2.712 -50.250 16.554 1.00 93.81 630 GLN A CA 1
ATOM 4869 C C . GLN A 1 630 ? -1.270 -49.868 16.921 1.00 93.81 630 GLN A C 1
ATOM 4871 O O . GLN A 1 630 ? -1.062 -49.153 17.900 1.00 93.81 630 GLN A O 1
ATOM 4876 N N . ARG A 1 631 ? -0.269 -50.282 16.130 1.00 91.00 631 ARG A N 1
ATOM 4877 C CA . ARG A 1 631 ? 1.135 -49.886 16.340 1.00 91.00 631 ARG A CA 1
ATOM 4878 C C . ARG A 1 631 ? 1.354 -48.393 16.122 1.00 91.00 631 ARG A C 1
ATOM 4880 O O . ARG A 1 631 ? 1.993 -47.762 16.957 1.00 91.00 631 ARG A O 1
ATOM 4887 N N . GLU A 1 632 ? 0.839 -47.827 15.033 1.00 88.12 632 GLU A N 1
ATOM 4888 C CA . GLU A 1 632 ? 0.961 -46.386 14.769 1.00 88.12 632 GLU A CA 1
ATOM 4889 C C . GLU A 1 632 ? 0.194 -45.554 15.802 1.00 88.12 632 GLU A C 1
ATOM 4891 O O . GLU A 1 632 ? 0.703 -44.551 16.298 1.00 88.12 632 GLU A O 1
ATOM 4896 N N . TRP A 1 633 ? -0.984 -46.016 16.225 1.00 88.44 633 TRP A N 1
ATOM 4897 C CA . TRP A 1 633 ? -1.731 -45.373 17.303 1.00 88.44 633 TRP A CA 1
ATOM 4898 C C . TRP A 1 633 ? -0.968 -45.396 18.637 1.00 88.44 633 TRP A C 1
ATOM 4900 O O . TRP A 1 633 ? -0.904 -44.377 19.323 1.00 88.44 633 TRP A O 1
ATOM 4910 N N . GLN A 1 634 ? -0.323 -46.516 18.989 1.00 87.62 634 GLN A N 1
ATOM 4911 C CA . GLN A 1 634 ? 0.524 -46.589 20.185 1.00 87.62 634 GLN A CA 1
ATOM 4912 C C . GLN A 1 634 ? 1.769 -45.700 20.087 1.00 87.62 634 GLN A C 1
ATOM 4914 O O . GLN A 1 634 ? 2.140 -45.097 21.089 1.00 87.62 634 GLN A O 1
ATOM 4919 N N . LYS A 1 635 ? 2.379 -45.563 18.901 1.00 87.44 635 LYS A N 1
ATOM 4920 C CA . LYS A 1 635 ? 3.495 -44.628 18.678 1.00 87.44 635 LYS A CA 1
ATOM 4921 C C . LYS A 1 635 ? 3.093 -43.165 18.829 1.00 87.44 635 LYS A C 1
ATOM 4923 O O . LYS A 1 635 ? 3.908 -42.390 19.288 1.00 87.44 635 LYS A O 1
ATOM 4928 N N . MET A 1 636 ? 1.883 -42.785 18.414 1.00 69.69 636 MET A N 1
ATOM 4929 C CA . MET A 1 636 ? 1.386 -41.414 18.602 1.00 69.69 636 MET A CA 1
ATOM 4930 C C . MET A 1 636 ? 1.002 -41.118 20.053 1.00 69.69 636 MET A C 1
ATOM 4932 O O . MET A 1 636 ? 0.943 -39.957 20.448 1.00 69.69 636 MET A O 1
ATOM 4936 N N . ARG A 1 637 ? 0.656 -42.156 20.820 1.00 76.75 637 ARG A N 1
ATOM 4937 C CA . ARG A 1 637 ? 0.292 -42.031 22.232 1.00 76.75 637 ARG A CA 1
ATOM 4938 C C . ARG A 1 637 ? 1.516 -41.944 23.150 1.00 76.75 637 ARG A C 1
ATOM 4940 O O . ARG A 1 637 ? 1.404 -41.334 24.211 1.00 76.75 637 ARG A O 1
ATOM 4947 N N . ALA A 1 638 ? 2.607 -42.613 22.783 1.00 75.56 638 ALA A N 1
ATOM 4948 C CA . ALA A 1 638 ? 3.907 -42.527 23.450 1.00 75.56 638 ALA A CA 1
ATOM 4949 C C . ALA A 1 638 ? 4.620 -41.224 23.073 1.00 75.56 638 ALA A C 1
ATOM 4951 O O . ALA A 1 638 ? 5.300 -40.671 23.965 1.00 75.56 638 ALA A O 1
#

Organism: NCBI:txid311494

pLDDT: mean 85.0, std 18.26, range [29.67, 98.44]

Radius of gyration: 36.43 Å; chains: 1; bounding box: 87×98×82 Å